Protein AF-A0A4P6JKM2-F1 (afdb_monomer_lite)

Radius of gyration: 26.52 Å; chains: 1; bounding box: 63×100×82 Å

InterPro domains:
  IPR006314 Dyp-type peroxidase [PS51404] (60-621)
  IPR006314 Dyp-type peroxidase [PTHR30521] (60-620)
  IPR011008 Dimeric alpha-beta barrel [SSF54909] (56-622)
  IPR049509 DyP dimeric alpha+beta barrel domain [PF21105] (60-216)

Structure (mmCIF, N/CA/C/O backbone):
data_AF-A0A4P6JKM2-F1
#
_entry.id   AF-A0A4P6JKM2-F1
#
loop_
_atom_site.group_PDB
_atom_site.id
_atom_site.type_symbol
_atom_site.label_atom_id
_atom_site.label_alt_id
_atom_site.label_comp_id
_atom_site.label_asym_id
_atom_site.label_entity_id
_atom_site.label_seq_id
_atom_site.pdbx_PDB_ins_code
_atom_site.Cartn_x
_atom_site.Cartn_y
_atom_site.Cartn_z
_atom_site.occupancy
_atom_site.B_iso_or_equiv
_atom_site.auth_seq_id
_atom_site.auth_comp_id
_atom_site.auth_asym_id
_atom_site.auth_atom_id
_atom_site.pdbx_PDB_model_num
ATOM 1 N N . MET A 1 1 ? -2.813 54.513 -3.433 1.00 31.25 1 MET A N 1
ATOM 2 C CA . MET A 1 1 ? -2.532 55.479 -4.518 1.00 31.25 1 MET A CA 1
ATOM 3 C C . MET A 1 1 ? -3.644 55.382 -5.550 1.00 31.25 1 MET A C 1
ATOM 5 O O . MET A 1 1 ? -4.218 54.315 -5.701 1.00 31.25 1 MET A O 1
ATOM 9 N N . VAL A 1 2 ? -4.002 56.518 -6.139 1.00 24.22 2 VAL A N 1
ATOM 10 C CA . VAL A 1 2 ? -5.242 56.797 -6.883 1.00 24.22 2 VAL A CA 1
ATOM 11 C C . VAL A 1 2 ? -5.055 56.551 -8.399 1.00 24.22 2 VAL A C 1
ATOM 13 O O . VAL A 1 2 ? -3.914 56.553 -8.850 1.00 24.22 2 VAL A O 1
ATOM 16 N N . TYR A 1 3 ? -6.176 56.474 -9.146 1.00 22.88 3 TYR A N 1
ATOM 17 C CA . TYR A 1 3 ? -6.353 56.678 -10.611 1.00 22.88 3 TYR A CA 1
ATOM 18 C C . TYR A 1 3 ? -5.997 55.466 -11.517 1.00 22.88 3 TYR A C 1
ATOM 20 O O . TYR A 1 3 ? -4.994 54.813 -11.293 1.00 22.88 3 TYR A O 1
ATOM 28 N N . THR A 1 4 ? -6.718 55.059 -12.580 1.00 25.94 4 THR A N 1
ATOM 29 C CA . THR A 1 4 ? -7.938 55.521 -13.286 1.00 25.94 4 THR A CA 1
ATOM 30 C C . THR A 1 4 ? -8.416 54.434 -14.262 1.00 25.94 4 THR A C 1
ATOM 32 O O . THR A 1 4 ? -7.609 53.627 -14.713 1.00 25.94 4 THR A O 1
ATOM 35 N N . GLY A 1 5 ? -9.689 54.465 -14.673 1.00 26.50 5 GLY A N 1
ATOM 36 C CA . GLY A 1 5 ? -10.207 53.644 -15.774 1.00 26.50 5 GLY A CA 1
ATOM 37 C C . GLY A 1 5 ? -9.875 54.156 -17.184 1.00 26.50 5 GLY A C 1
ATOM 38 O O . GLY A 1 5 ? -9.438 55.292 -17.349 1.00 26.50 5 GLY A O 1
ATOM 39 N N . LYS A 1 6 ? -10.153 53.309 -18.190 1.00 25.61 6 LYS A N 1
ATOM 40 C CA . LYS A 1 6 ? -10.553 53.660 -19.571 1.00 25.61 6 LYS A CA 1
ATOM 41 C C . LYS A 1 6 ? -10.981 52.398 -20.360 1.00 25.61 6 LYS A C 1
ATOM 43 O O . LYS A 1 6 ? -10.168 51.517 -20.606 1.00 25.61 6 LYS A O 1
ATOM 48 N N . LYS A 1 7 ? -12.257 52.337 -20.773 1.00 29.72 7 LYS A N 1
ATOM 49 C CA . LYS A 1 7 ? -12.718 51.763 -22.072 1.00 29.72 7 LYS A CA 1
ATOM 50 C C . LYS A 1 7 ? -12.332 52.765 -23.189 1.00 29.72 7 LYS A C 1
ATOM 52 O O . LYS A 1 7 ? -12.108 53.917 -22.799 1.00 29.72 7 LYS A O 1
ATOM 57 N N . PRO A 1 8 ? -12.291 52.463 -24.517 1.00 33.56 8 PRO A N 1
ATOM 58 C CA . PRO A 1 8 ? -13.249 51.664 -25.334 1.00 33.56 8 PRO A CA 1
ATOM 59 C C . PRO A 1 8 ? -12.539 50.964 -26.555 1.00 33.56 8 PRO A C 1
ATOM 61 O O . PRO A 1 8 ? -11.339 50.733 -26.424 1.00 33.56 8 PRO A O 1
ATOM 64 N N . PRO A 1 9 ? -13.131 50.674 -27.749 1.00 29.27 9 PRO A N 1
ATOM 65 C CA . PRO A 1 9 ? -14.534 50.565 -28.183 1.00 29.27 9 PRO A CA 1
ATOM 66 C C . PRO A 1 9 ? -14.907 49.225 -28.865 1.00 29.27 9 PRO A C 1
ATOM 68 O O . PRO A 1 9 ? -14.069 48.420 -29.259 1.00 29.27 9 PRO A O 1
ATOM 71 N N . SER A 1 10 ? -16.217 49.031 -29.028 1.00 28.53 10 SER A N 1
ATOM 72 C CA . SER A 1 10 ? -16.847 48.040 -29.901 1.00 28.53 10 SER A CA 1
ATOM 73 C C . SER A 1 10 ? -17.000 48.579 -31.325 1.00 28.53 10 SER A C 1
ATOM 75 O O . SER A 1 10 ? -17.549 49.668 -31.498 1.00 28.53 10 SER A O 1
ATOM 77 N N . THR A 1 11 ? -16.663 47.771 -32.325 1.00 28.00 11 THR A N 1
ATOM 78 C CA . THR A 1 11 ? -17.210 47.882 -33.684 1.00 28.00 11 THR A CA 1
ATOM 79 C C . THR A 1 11 ? -17.534 46.489 -34.201 1.00 28.00 11 THR A C 1
ATOM 81 O O . THR A 1 11 ? -16.667 45.628 -34.321 1.00 28.00 11 THR A O 1
ATOM 84 N N . THR A 1 12 ? -18.821 46.289 -34.444 1.00 27.83 12 THR A N 1
ATOM 85 C CA . THR A 1 12 ? -19.449 45.186 -35.164 1.00 27.83 12 THR A CA 1
ATOM 86 C C . THR A 1 12 ? -19.232 45.338 -36.667 1.00 27.83 12 THR A C 1
ATOM 88 O O . THR A 1 12 ? -19.660 46.345 -37.221 1.00 27.83 12 THR A O 1
ATOM 91 N N . GLU A 1 13 ? -18.703 44.310 -37.328 1.00 25.92 13 GLU A N 1
ATOM 92 C CA . GLU A 1 13 ? -19.029 44.007 -38.725 1.00 25.92 13 GLU A CA 1
ATOM 93 C C . GLU A 1 13 ? -19.282 42.503 -38.852 1.00 25.92 13 GLU A C 1
ATOM 95 O O . GLU A 1 13 ? -18.492 41.669 -38.409 1.00 25.92 13 GLU A O 1
ATOM 100 N N . ALA A 1 14 ? -20.452 42.173 -39.394 1.00 27.14 14 ALA A N 1
ATOM 101 C CA . ALA A 1 14 ? -20.894 40.819 -39.662 1.00 27.14 14 ALA A CA 1
ATOM 102 C C . ALA A 1 14 ? -20.327 40.353 -41.007 1.00 27.14 14 ALA A C 1
ATOM 104 O O . ALA A 1 14 ? -20.535 41.010 -42.026 1.00 27.14 14 ALA A O 1
ATOM 105 N N . VAL A 1 15 ? -19.673 39.190 -41.016 1.00 27.58 15 VAL A N 1
ATOM 106 C CA . VAL A 1 15 ? -19.337 38.446 -42.235 1.00 27.58 15 VAL A CA 1
ATOM 107 C C . VAL A 1 15 ? -19.861 37.020 -42.075 1.00 27.58 15 VAL A C 1
ATOM 109 O O . VAL A 1 15 ? -19.538 36.313 -41.124 1.00 27.58 15 VAL A O 1
ATOM 112 N N . THR A 1 16 ? -20.733 36.636 -43.001 1.00 30.28 16 THR A N 1
ATOM 113 C CA . THR A 1 16 ? -21.375 35.324 -43.162 1.00 30.28 16 THR A CA 1
ATOM 114 C C . THR A 1 16 ? -20.360 34.179 -43.298 1.00 30.28 16 THR A C 1
ATOM 116 O O . THR A 1 16 ? -19.434 34.317 -44.101 1.00 30.28 16 THR A O 1
ATOM 119 N N . PRO A 1 17 ? -20.532 33.020 -42.628 1.00 28.92 17 PRO A N 1
ATOM 120 C CA . PRO A 1 17 ? -19.651 31.878 -42.833 1.00 28.92 17 PRO A CA 1
ATOM 121 C C . PRO A 1 17 ? -20.101 31.039 -44.034 1.00 28.92 17 PRO A C 1
ATOM 123 O O . PRO A 1 17 ? -21.229 30.548 -44.085 1.00 28.92 17 PRO A O 1
ATOM 126 N N . SER A 1 18 ? -19.188 30.854 -44.990 1.00 25.58 18 SER A N 1
ATOM 127 C CA . SER A 1 18 ? -19.330 29.890 -46.078 1.00 25.58 18 SER A CA 1
ATOM 128 C C . SER A 1 18 ? -19.211 28.463 -45.548 1.00 25.58 18 SER A C 1
ATOM 130 O O . SER A 1 18 ? -18.277 28.137 -44.813 1.00 25.58 18 SER A O 1
ATOM 132 N N . THR A 1 19 ? -20.118 27.608 -45.994 1.00 30.77 19 THR A N 1
ATOM 133 C CA . THR A 1 19 ? -20.097 26.156 -45.845 1.00 30.77 19 THR A CA 1
ATOM 134 C C . THR A 1 19 ? -18.787 25.549 -46.355 1.00 30.77 19 THR A C 1
ATOM 136 O O . THR A 1 19 ? -18.461 25.646 -47.537 1.00 30.77 19 THR A O 1
ATOM 139 N N . ARG A 1 20 ? -18.053 24.871 -45.467 1.00 27.39 20 ARG A N 1
ATOM 140 C CA . ARG A 1 20 ? -17.071 23.848 -45.837 1.00 27.39 20 ARG A CA 1
ATOM 141 C C . ARG A 1 20 ? -17.432 22.549 -45.133 1.00 27.39 20 ARG A C 1
ATOM 143 O O . ARG A 1 20 ? -17.549 22.501 -43.912 1.00 27.39 20 ARG A O 1
ATOM 150 N N . GLU A 1 21 ? -17.662 21.545 -45.962 1.00 26.11 21 GLU A N 1
ATOM 151 C CA . GLU A 1 21 ? -18.051 20.184 -45.628 1.00 26.11 21 GLU A CA 1
ATOM 152 C C . GLU A 1 21 ? -16.984 19.496 -44.769 1.00 26.11 21 GLU A C 1
ATOM 154 O O . GLU A 1 21 ? -15.791 19.539 -45.074 1.00 26.11 21 GLU A O 1
ATOM 159 N N . VAL A 1 22 ? -17.433 18.839 -43.700 1.00 28.69 22 VAL A N 1
ATOM 160 C CA . VAL A 1 22 ? -16.643 17.875 -42.928 1.00 28.69 22 VAL A CA 1
ATOM 161 C C . VAL A 1 22 ? -17.082 16.479 -43.391 1.00 28.69 22 VAL A C 1
ATOM 163 O O . VAL A 1 22 ? -18.284 16.206 -43.351 1.00 28.69 22 VAL A O 1
ATOM 166 N N . PRO A 1 23 ? -16.175 15.592 -43.843 1.00 25.53 23 PRO A N 1
ATOM 167 C CA . PRO A 1 23 ? -16.562 14.272 -44.328 1.00 25.53 23 PRO A CA 1
ATOM 168 C C . PRO A 1 23 ? -17.101 13.394 -43.196 1.00 25.53 23 PRO A C 1
ATOM 170 O O . PRO A 1 23 ? -16.484 13.259 -42.139 1.00 25.53 23 PRO A O 1
ATOM 173 N N . SER A 1 24 ? -18.243 12.761 -43.454 1.00 24.56 24 SER A N 1
ATOM 174 C CA . SER A 1 24 ? -18.854 11.740 -42.610 1.00 24.56 24 SER A CA 1
ATOM 175 C C . SER A 1 24 ? -17.961 10.498 -42.516 1.00 24.56 24 SER A C 1
ATOM 177 O O . SER A 1 24 ? -17.731 9.822 -43.522 1.00 24.56 24 SER A O 1
ATOM 179 N N . LEU A 1 25 ? -17.515 10.148 -41.309 1.00 26.80 25 LEU A N 1
ATOM 180 C CA . LEU A 1 25 ? -17.016 8.804 -41.020 1.00 26.80 25 LEU A CA 1
ATOM 181 C C . LEU A 1 25 ? -18.217 7.859 -40.938 1.00 26.80 25 LEU A C 1
ATOM 183 O O . LEU A 1 25 ? -19.039 7.931 -40.025 1.00 26.80 25 LEU A O 1
ATOM 187 N N . GLY A 1 26 ? -18.335 7.042 -41.982 1.00 23.17 26 GLY A N 1
ATOM 188 C CA . GLY A 1 26 ? -19.401 6.082 -42.194 1.00 23.17 26 GLY A CA 1
ATOM 189 C C . GLY A 1 26 ? -19.472 5.010 -41.113 1.00 23.17 26 GLY A C 1
ATOM 190 O O . GLY A 1 26 ? -18.472 4.560 -40.555 1.00 23.17 26 GLY A O 1
ATOM 191 N N . ALA A 1 27 ? -20.710 4.605 -40.863 1.00 23.81 27 ALA A N 1
ATOM 192 C CA . ALA A 1 27 ? -21.095 3.488 -40.032 1.00 23.81 27 ALA A CA 1
ATOM 193 C C . ALA A 1 27 ? -20.400 2.185 -40.457 1.00 23.81 27 ALA A C 1
ATOM 195 O O . ALA A 1 27 ? -20.458 1.792 -41.620 1.00 23.81 27 ALA A O 1
ATOM 196 N N . TYR A 1 28 ? -19.859 1.461 -39.479 1.00 21.75 28 TYR A N 1
ATOM 197 C CA . TYR A 1 28 ? -19.800 0.004 -39.529 1.00 21.75 28 TYR A CA 1
ATOM 198 C C . TYR A 1 28 ? -20.732 -0.540 -38.452 1.00 21.75 28 TYR A C 1
ATOM 200 O O . TYR A 1 28 ? -20.387 -0.653 -37.279 1.00 21.75 28 TYR A O 1
ATOM 208 N N . SER A 1 29 ? -21.955 -0.851 -38.875 1.00 22.41 29 SER A N 1
ATOM 209 C CA . SER A 1 29 ? -22.865 -1.717 -38.140 1.00 22.41 29 SER A CA 1
ATOM 210 C C . SER A 1 29 ? -22.304 -3.142 -38.143 1.00 22.41 29 SER A C 1
ATOM 212 O O . SER A 1 29 ? -22.146 -3.737 -39.211 1.00 22.41 29 SER A O 1
ATOM 214 N N . ARG A 1 30 ? -22.066 -3.728 -36.968 1.00 24.06 30 ARG A N 1
ATOM 215 C CA . ARG A 1 30 ? -22.147 -5.184 -36.798 1.00 24.06 30 ARG A CA 1
ATOM 216 C C . ARG A 1 30 ? -23.342 -5.481 -35.906 1.00 24.06 30 ARG A C 1
ATOM 218 O O . ARG A 1 30 ? -23.509 -4.863 -34.859 1.00 24.06 30 ARG A O 1
ATOM 225 N N . GLY A 1 31 ? -24.216 -6.337 -36.427 1.00 21.30 31 GLY A N 1
ATOM 226 C CA . GLY A 1 31 ? -25.533 -6.628 -35.887 1.00 21.30 31 GLY A CA 1
ATOM 227 C C . GLY A 1 31 ? -25.467 -7.201 -34.480 1.00 21.30 31 GLY A C 1
ATOM 228 O O . GLY A 1 31 ? -24.749 -8.162 -34.220 1.00 21.30 31 GLY A O 1
ATOM 229 N N . TYR A 1 32 ? -26.258 -6.602 -33.598 1.00 21.62 32 TYR A N 1
ATOM 230 C CA . TYR A 1 32 ? -26.642 -7.191 -32.329 1.00 21.62 32 TYR A CA 1
ATOM 231 C C . TYR A 1 32 ? -27.695 -8.261 -32.607 1.00 21.62 32 TYR A C 1
ATOM 233 O O . TYR A 1 32 ? -28.798 -7.943 -33.054 1.00 21.62 32 TYR A O 1
ATOM 241 N N . VAL A 1 33 ? -27.361 -9.518 -32.330 1.00 22.27 33 VAL A N 1
ATOM 242 C CA . VAL A 1 33 ? -28.382 -10.521 -32.037 1.00 22.27 33 VAL A CA 1
ATOM 243 C C . VAL A 1 33 ? -28.726 -10.344 -30.566 1.00 22.27 33 VAL A C 1
ATOM 245 O O . VAL A 1 33 ? -27.868 -10.451 -29.693 1.00 22.27 33 VAL A O 1
ATOM 248 N N . SER A 1 34 ? -29.975 -9.970 -30.314 1.00 26.09 34 SER A N 1
ATOM 249 C CA . SER A 1 34 ? -30.562 -9.930 -28.985 1.00 26.09 34 SER A CA 1
ATOM 250 C C . SER A 1 34 ? -30.739 -11.358 -28.476 1.00 26.09 34 SER A C 1
ATOM 252 O O . SER A 1 34 ? -31.563 -12.091 -29.021 1.00 26.09 34 SER A O 1
ATOM 254 N N . GLU A 1 35 ? -30.040 -11.722 -27.408 1.00 26.25 35 GLU A N 1
ATOM 255 C CA . GLU A 1 35 ? -30.448 -12.832 -26.551 1.00 26.25 35 GLU A CA 1
ATOM 256 C C . GLU A 1 35 ? -30.744 -12.323 -25.143 1.00 26.25 35 GLU A C 1
ATOM 258 O O . GLU A 1 35 ? -30.243 -11.296 -24.684 1.00 26.25 35 GLU A O 1
ATOM 263 N N . GLN A 1 36 ? -31.730 -12.981 -24.556 1.00 23.98 36 GLN A N 1
ATOM 264 C CA . GLN A 1 36 ? -32.629 -12.477 -23.539 1.00 23.98 36 GLN A CA 1
ATOM 265 C C . GLN A 1 36 ? -31.928 -12.228 -22.200 1.00 23.98 36 GLN A C 1
ATOM 267 O O . GLN A 1 36 ? -30.978 -12.903 -21.819 1.00 23.98 36 GLN A O 1
ATOM 272 N N . ALA A 1 37 ? -32.445 -11.238 -21.473 1.00 29.53 37 ALA A N 1
ATOM 273 C CA . ALA A 1 37 ? -32.064 -10.934 -20.106 1.00 29.53 37 ALA A CA 1
ATOM 274 C C . ALA A 1 37 ? -32.480 -12.080 -19.168 1.00 29.53 37 ALA A C 1
ATOM 276 O O . ALA A 1 37 ? -33.560 -12.047 -18.581 1.00 29.53 37 ALA A O 1
ATOM 277 N N . GLU A 1 38 ? -31.620 -13.082 -19.014 1.00 29.05 38 GLU A N 1
ATOM 278 C CA . GLU A 1 38 ? -31.675 -13.996 -17.879 1.00 29.05 38 GLU A CA 1
ATOM 279 C C . GLU A 1 38 ? -30.937 -13.381 -16.688 1.00 29.05 38 GLU A C 1
ATOM 281 O O . GLU A 1 38 ? -29.870 -12.776 -16.811 1.00 29.05 38 GLU A O 1
ATOM 286 N N . SER A 1 39 ? -31.543 -13.502 -15.508 1.00 30.23 39 SER A N 1
ATOM 287 C CA . SER A 1 39 ? -30.957 -13.099 -14.235 1.00 30.23 39 SER A CA 1
ATOM 288 C C . SER A 1 39 ? -29.583 -13.753 -14.067 1.00 30.23 39 SER A C 1
ATOM 290 O O . SER A 1 39 ? -29.498 -14.954 -13.808 1.00 30.23 39 SER A O 1
ATOM 292 N N . GLN A 1 40 ? -28.513 -12.970 -14.217 1.00 33.16 40 GLN A N 1
ATOM 293 C CA . GLN A 1 40 ? -27.138 -13.435 -14.065 1.00 33.16 40 GLN A CA 1
ATOM 294 C C . GLN A 1 40 ? -26.890 -13.866 -12.613 1.00 33.16 40 GLN A C 1
ATOM 296 O O . GLN A 1 40 ? -26.494 -13.068 -11.763 1.00 33.16 40 GLN A O 1
ATOM 301 N N . ARG A 1 41 ? -27.113 -15.153 -12.327 1.00 33.78 41 ARG A N 1
ATOM 302 C CA . ARG A 1 41 ? -26.355 -15.848 -11.287 1.00 33.78 41 ARG A CA 1
ATOM 303 C C . ARG A 1 41 ? -24.892 -15.783 -11.717 1.00 33.78 41 ARG A C 1
ATOM 305 O O . ARG A 1 41 ? -24.585 -16.071 -12.872 1.00 33.78 41 ARG A O 1
ATOM 312 N N . VAL A 1 42 ? -24.006 -15.370 -10.816 1.00 38.09 42 VAL A N 1
ATOM 313 C CA . VAL A 1 42 ? -22.560 -15.497 -11.022 1.00 38.09 42 VAL A CA 1
ATOM 314 C C . VAL A 1 42 ? -22.283 -16.995 -11.102 1.00 38.09 42 VAL A C 1
ATOM 316 O O . VAL A 1 42 ? -22.253 -17.678 -10.087 1.00 38.09 42 VAL A O 1
ATOM 319 N N . PHE A 1 43 ? -22.214 -17.532 -12.316 1.00 37.12 43 PHE A N 1
ATOM 320 C CA . PHE A 1 43 ? -21.928 -18.941 -12.532 1.00 37.12 43 PHE A CA 1
ATOM 321 C C . PHE A 1 43 ? -20.457 -19.156 -12.167 1.00 37.12 43 PHE A C 1
ATOM 323 O O . PHE A 1 43 ? -19.581 -18.623 -12.849 1.00 37.12 43 PHE A O 1
ATOM 330 N N . ASN A 1 44 ? -20.198 -19.862 -11.064 1.00 43.97 44 ASN A N 1
ATOM 331 C CA . ASN A 1 44 ? -18.871 -20.349 -10.702 1.00 43.97 44 ASN A CA 1
ATOM 332 C C . ASN A 1 44 ? -18.600 -21.593 -11.569 1.00 43.97 44 ASN A C 1
ATOM 334 O O . ASN A 1 44 ? -19.291 -22.594 -11.387 1.00 43.97 44 ASN A O 1
ATOM 338 N N . PRO A 1 45 ? -17.680 -21.553 -12.551 1.00 41.84 45 PRO A N 1
ATOM 339 C CA . PRO A 1 45 ? -17.388 -22.722 -13.380 1.00 41.84 45 PRO A CA 1
ATOM 340 C C . PRO A 1 45 ? -16.580 -23.792 -12.624 1.00 41.84 45 PRO A C 1
ATOM 342 O O . PRO A 1 45 ? -16.368 -24.882 -13.151 1.00 41.84 45 PRO A O 1
ATOM 345 N N . PHE A 1 46 ? -16.140 -23.499 -11.396 1.00 44.88 46 PHE A N 1
ATOM 346 C CA . PHE A 1 46 ? -15.379 -24.402 -10.539 1.00 44.88 46 PHE A CA 1
ATOM 347 C C . PHE A 1 46 ? -16.289 -25.112 -9.522 1.00 44.88 46 PHE A C 1
ATOM 349 O O . PHE A 1 46 ? -17.314 -24.547 -9.135 1.00 44.88 46 PHE A O 1
ATOM 356 N N . PRO A 1 47 ? -15.946 -26.349 -9.100 1.00 46.66 47 PRO A N 1
ATOM 357 C CA . PRO A 1 47 ? -16.761 -27.130 -8.169 1.00 46.66 47 PRO A CA 1
ATOM 358 C C . PRO A 1 47 ? -17.006 -26.394 -6.852 1.00 46.66 47 PRO A C 1
ATOM 360 O O . PRO A 1 47 ? -16.264 -25.479 -6.498 1.00 46.66 47 PRO A O 1
ATOM 363 N N . ASP A 1 48 ? -18.035 -26.830 -6.121 1.00 51.41 48 ASP A N 1
ATOM 364 C CA . ASP A 1 48 ? -18.288 -26.375 -4.757 1.00 51.41 48 ASP A CA 1
ATOM 365 C C . ASP A 1 48 ? -17.023 -26.558 -3.909 1.00 51.41 48 ASP A C 1
ATOM 367 O O . ASP A 1 48 ? -16.506 -27.663 -3.722 1.00 51.41 48 ASP A O 1
ATOM 371 N N . VAL A 1 49 ? -16.474 -25.434 -3.474 1.00 50.69 49 VAL A N 1
ATOM 372 C CA . VAL A 1 49 ? -15.236 -25.346 -2.708 1.00 50.69 49 VAL A CA 1
ATOM 373 C C . VAL A 1 49 ? -15.540 -25.001 -1.235 1.00 50.69 49 VAL A C 1
ATOM 375 O O . VAL A 1 49 ? -14.597 -24.794 -0.457 1.00 50.69 49 VAL A O 1
ATOM 378 N N . SER A 1 50 ? -16.830 -24.980 -0.832 1.00 50.47 50 SER A N 1
ATOM 379 C CA . SER A 1 50 ? -17.322 -24.667 0.526 1.00 50.47 50 SER A CA 1
ATOM 380 C C . SER A 1 50 ? -16.659 -25.493 1.617 1.00 50.47 50 SER A C 1
ATOM 382 O O . SER A 1 50 ? -16.408 -24.992 2.709 1.00 50.47 50 SER A O 1
ATOM 384 N N . ASP A 1 51 ? -16.320 -26.742 1.305 1.00 58.34 51 ASP A N 1
ATOM 385 C CA . ASP A 1 51 ? -15.736 -27.679 2.263 1.00 58.34 51 ASP A CA 1
ATOM 386 C C . ASP A 1 51 ? -14.228 -27.448 2.489 1.00 58.34 51 ASP A C 1
ATOM 388 O O . ASP A 1 51 ? -13.622 -28.119 3.326 1.00 58.34 51 ASP A O 1
ATOM 392 N N . LYS A 1 52 ? -13.593 -26.520 1.751 1.00 72.56 52 LYS A N 1
ATOM 393 C CA . LYS A 1 52 ? -12.122 -26.363 1.719 1.00 72.56 52 LYS A CA 1
ATOM 394 C C . LYS A 1 52 ? -11.604 -24.979 2.085 1.00 72.56 52 LYS A C 1
ATOM 396 O O . LYS A 1 52 ? -10.534 -24.887 2.699 1.00 72.56 52 LYS A O 1
ATOM 401 N N . GLU A 1 53 ? -12.340 -23.921 1.746 1.00 85.00 53 GLU A N 1
ATOM 402 C CA . GLU A 1 53 ? -11.999 -22.543 2.127 1.00 85.00 53 GLU A CA 1
ATOM 403 C C . GLU A 1 53 ? -12.888 -22.045 3.281 1.00 85.00 53 GLU A C 1
ATOM 405 O O . GLU A 1 53 ? -14.042 -22.456 3.386 1.00 85.00 53 GLU A O 1
ATOM 410 N N . PRO A 1 54 ? -12.384 -21.171 4.171 1.00 86.88 54 PRO A N 1
ATOM 411 C CA . PRO A 1 54 ? -13.152 -20.734 5.333 1.00 86.88 54 PRO A CA 1
ATOM 412 C C . PRO A 1 54 ? -14.314 -19.806 4.951 1.00 86.88 54 PRO A C 1
ATOM 414 O O . PRO A 1 54 ? -14.231 -19.035 3.993 1.00 86.88 54 PRO A O 1
ATOM 417 N N . LEU A 1 55 ? -15.371 -19.820 5.766 1.00 89.81 55 LEU A N 1
ATOM 418 C CA . LEU A 1 55 ? -16.353 -18.737 5.795 1.00 89.81 55 LEU A CA 1
ATOM 419 C C . LEU A 1 55 ? -15.690 -17.476 6.366 1.00 89.81 55 LEU A C 1
ATOM 421 O O . LEU A 1 55 ? -15.091 -17.523 7.439 1.00 89.81 55 LEU A O 1
ATOM 425 N N . ILE A 1 56 ? -15.817 -16.361 5.657 1.00 93.12 56 ILE A N 1
ATOM 426 C CA . ILE A 1 56 ? -15.304 -15.051 6.049 1.00 93.12 56 ILE A CA 1
ATOM 427 C C . ILE A 1 56 ? -16.433 -14.253 6.699 1.00 93.12 56 ILE A C 1
ATOM 429 O O . ILE A 1 56 ? -17.462 -13.986 6.078 1.00 93.12 56 ILE A O 1
ATOM 433 N N . GLU A 1 57 ? -16.224 -13.834 7.944 1.00 94.25 57 GLU A N 1
ATOM 434 C CA . GLU A 1 57 ? -17.188 -13.067 8.743 1.00 94.25 57 GLU A CA 1
ATOM 435 C C . GLU A 1 57 ? -17.198 -11.587 8.313 1.00 94.25 57 GLU A C 1
ATOM 437 O O . GLU A 1 57 ? -16.773 -10.689 9.036 1.00 94.25 57 GLU A O 1
ATOM 442 N N . VAL A 1 58 ? -17.659 -11.317 7.090 1.00 95.69 58 VAL A N 1
ATOM 443 C CA . VAL A 1 58 ? -17.588 -9.989 6.450 1.00 95.69 58 VAL A CA 1
ATOM 444 C C . VAL A 1 58 ? -18.345 -8.878 7.191 1.00 95.69 58 VAL A C 1
ATOM 446 O O . VAL A 1 58 ? -18.041 -7.703 6.993 1.00 95.69 58 VAL A O 1
ATOM 449 N N . SER A 1 59 ? -19.301 -9.220 8.055 1.00 96.38 59 SER A N 1
ATOM 450 C CA . SER A 1 59 ? -19.995 -8.258 8.921 1.00 96.38 59 SER A CA 1
ATOM 451 C C . SER A 1 59 ? -19.119 -7.765 10.079 1.00 96.38 59 SER A C 1
ATOM 453 O O . SER A 1 59 ? -19.385 -6.710 10.644 1.00 96.38 59 SER A O 1
ATOM 455 N N . GLU A 1 60 ? -18.063 -8.507 10.424 1.00 96.94 60 GLU A N 1
ATOM 456 C CA . GLU A 1 60 ? -17.162 -8.207 11.542 1.00 96.94 60 GLU A CA 1
ATOM 457 C C . GLU A 1 60 ? -15.837 -7.577 11.105 1.00 96.94 60 GLU A C 1
ATOM 459 O O . GLU A 1 60 ? -15.099 -7.041 11.933 1.00 96.94 60 GLU A O 1
ATOM 464 N N . ILE A 1 61 ? -15.530 -7.609 9.811 1.00 98.25 61 ILE A N 1
ATOM 465 C CA . ILE A 1 61 ? -14.294 -7.068 9.246 1.00 98.25 61 ILE A CA 1
ATOM 466 C C . ILE A 1 61 ? -14.549 -5.640 8.766 1.00 98.25 61 ILE A C 1
ATOM 468 O O . ILE A 1 61 ? -15.522 -5.384 8.060 1.00 98.25 61 ILE A O 1
ATOM 472 N N . GLN A 1 62 ? -13.665 -4.697 9.095 1.00 98.69 62 GLN A N 1
ATOM 473 C CA . GLN A 1 62 ? -13.762 -3.343 8.545 1.00 98.69 62 GLN A CA 1
ATOM 474 C C . GLN A 1 62 ? -13.428 -3.336 7.043 1.00 98.69 62 GLN A C 1
ATOM 476 O O . GLN A 1 62 ? -12.394 -3.853 6.617 1.00 98.69 62 GLN A O 1
ATOM 481 N N . GLY A 1 63 ? -14.271 -2.698 6.229 1.00 97.81 63 GLY A N 1
ATOM 482 C CA . GLY A 1 63 ? -14.272 -2.884 4.775 1.00 97.81 63 GLY A CA 1
ATOM 483 C C . GLY A 1 63 ? -13.066 -2.319 4.017 1.00 97.81 63 GLY A C 1
ATOM 484 O O . GLY A 1 63 ? -12.876 -2.651 2.845 1.00 97.81 63 GLY A O 1
ATOM 485 N N . ASN A 1 64 ? -12.221 -1.498 4.656 1.00 98.12 64 ASN A N 1
ATOM 486 C CA . ASN A 1 64 ? -10.988 -1.022 4.025 1.00 98.12 64 ASN A CA 1
ATOM 487 C C . ASN A 1 64 ? -9.878 -2.091 4.010 1.00 98.12 64 ASN A C 1
ATOM 489 O O . ASN A 1 64 ? -9.033 -2.069 3.112 1.00 98.12 64 ASN A O 1
ATOM 493 N N . ILE A 1 65 ? -9.921 -3.054 4.946 1.00 97.44 65 ILE A N 1
ATOM 494 C CA . ILE A 1 65 ? -9.031 -4.227 4.961 1.00 97.44 65 ILE A CA 1
ATOM 495 C C . ILE A 1 65 ? -9.305 -5.041 3.692 1.00 97.44 65 ILE A C 1
ATOM 497 O O . ILE A 1 65 ? -8.467 -5.150 2.791 1.00 97.44 65 ILE A O 1
ATOM 501 N N . VAL A 1 66 ? -10.538 -5.528 3.567 1.00 94.00 66 VAL A N 1
ATOM 502 C CA . VAL A 1 66 ? -11.037 -6.247 2.398 1.00 94.00 66 VAL A CA 1
ATOM 503 C C . VAL A 1 66 ? -12.522 -5.923 2.207 1.00 94.00 66 VAL A C 1
ATOM 505 O O . VAL A 1 66 ? -13.249 -5.860 3.194 1.00 94.00 66 VAL A O 1
ATOM 508 N N . PRO A 1 67 ? -12.996 -5.674 0.973 1.00 92.88 67 PRO A N 1
ATOM 509 C CA . PRO A 1 67 ? -12.261 -5.658 -0.295 1.00 92.88 67 PRO A CA 1
ATOM 510 C C . PRO A 1 67 ? -11.452 -4.369 -0.526 1.00 92.88 67 PRO A C 1
ATOM 512 O O . PRO A 1 67 ? -10.723 -4.289 -1.512 1.00 92.88 67 PRO A O 1
ATOM 515 N N . GLY A 1 68 ? -11.544 -3.384 0.372 1.00 95.56 68 GLY A N 1
ATOM 516 C CA . GLY A 1 68 ? -11.003 -2.041 0.183 1.00 95.56 68 GLY A CA 1
ATOM 517 C C . GLY A 1 68 ? -12.079 -1.053 -0.256 1.00 95.56 68 GLY A C 1
ATOM 518 O O . GLY A 1 68 ? -12.956 -1.391 -1.053 1.00 95.56 68 GLY A O 1
ATOM 519 N N . PHE A 1 69 ? -12.002 0.180 0.250 1.00 96.06 69 PHE A N 1
ATOM 520 C CA . PHE A 1 69 ? -12.967 1.232 -0.083 1.00 96.06 69 PHE A CA 1
ATOM 521 C C . PHE A 1 69 ? -12.815 1.746 -1.523 1.00 96.06 69 PHE A C 1
ATOM 523 O O . PHE A 1 69 ? -13.832 1.957 -2.179 1.00 96.06 69 PHE A O 1
ATOM 530 N N . LEU A 1 70 ? -11.571 1.890 -2.007 1.00 90.06 70 LEU A N 1
ATOM 531 C CA . LEU A 1 70 ? -11.215 2.257 -3.390 1.00 90.06 70 LEU A CA 1
ATOM 532 C C . LEU A 1 70 ? -11.967 3.500 -3.897 1.00 90.06 70 LEU A C 1
ATOM 534 O O . LEU A 1 70 ? -12.682 3.438 -4.895 1.00 90.06 70 LEU A O 1
ATOM 538 N N . LYS A 1 71 ? -11.838 4.608 -3.161 1.00 95.06 71 LYS A N 1
ATOM 539 C CA . LYS A 1 71 ? -12.537 5.870 -3.427 1.00 95.06 71 LYS A CA 1
ATOM 540 C C . LYS A 1 71 ? -11.596 6.977 -3.884 1.00 95.06 71 LYS A C 1
ATOM 542 O O . LYS A 1 71 ? -10.409 6.959 -3.565 1.00 95.06 71 LYS A O 1
ATOM 547 N N . ASP A 1 72 ? -12.169 7.974 -4.549 1.00 95.19 72 ASP A N 1
ATOM 548 C CA . ASP A 1 72 ? -11.433 9.084 -5.163 1.00 95.19 72 ASP A CA 1
ATOM 549 C C . ASP A 1 72 ? -10.944 10.124 -4.150 1.00 95.19 72 ASP A C 1
ATOM 551 O O . ASP A 1 72 ? -10.002 10.872 -4.421 1.00 95.19 72 ASP A O 1
ATOM 555 N N . HIS A 1 73 ? -11.572 10.201 -2.975 1.00 98.06 73 HIS A N 1
ATOM 556 C CA . HIS A 1 73 ? -11.251 11.193 -1.957 1.00 98.06 73 HIS A CA 1
ATOM 557 C C . HIS A 1 73 ? -11.106 10.558 -0.582 1.00 98.06 73 HIS A C 1
ATOM 559 O O . HIS A 1 73 ? -11.940 9.758 -0.166 1.00 98.06 73 HIS A O 1
ATOM 565 N N . VAL A 1 74 ? -10.062 10.956 0.147 1.00 98.44 74 VAL A N 1
ATOM 566 C CA . VAL A 1 74 ? -9.740 10.428 1.476 1.00 98.44 74 VAL A CA 1
ATOM 567 C C . VAL A 1 74 ? -9.398 11.563 2.436 1.00 98.44 74 VAL A C 1
ATOM 569 O O . VAL A 1 74 ? -8.663 12.489 2.089 1.00 98.44 74 VAL A O 1
ATOM 572 N N . MET A 1 75 ? -9.879 11.458 3.672 1.00 98.81 75 MET A N 1
ATOM 573 C CA . MET A 1 75 ? -9.399 12.228 4.814 1.00 98.81 75 MET A CA 1
ATOM 574 C C . MET A 1 75 ? -8.928 11.270 5.907 1.00 98.81 75 MET A C 1
ATOM 576 O O . MET A 1 75 ? -9.706 10.451 6.397 1.00 98.81 75 MET A O 1
ATOM 580 N N . LEU A 1 76 ? -7.662 11.393 6.303 1.00 98.75 76 LEU A N 1
ATOM 581 C CA . LEU A 1 76 ? -7.104 10.724 7.474 1.00 98.75 76 LEU A CA 1
ATOM 582 C C . LEU A 1 76 ? -7.115 11.712 8.644 1.00 98.75 76 LEU A C 1
ATOM 584 O O . LEU A 1 76 ? -6.466 12.756 8.566 1.00 98.75 76 LEU A O 1
ATOM 588 N N . LEU A 1 77 ? -7.837 11.389 9.715 1.00 98.81 77 LEU A N 1
ATOM 589 C CA . LEU A 1 77 ? -7.849 12.144 10.964 1.00 98.81 77 LEU A CA 1
ATOM 590 C C . LEU A 1 77 ? -6.990 11.401 11.986 1.00 98.81 77 LEU A C 1
ATOM 592 O O . LEU A 1 77 ? -7.351 10.313 12.434 1.00 98.81 77 LEU A O 1
ATOM 596 N N . PHE A 1 78 ? -5.864 11.998 12.356 1.00 98.81 78 PHE A N 1
ATOM 597 C CA . PHE A 1 78 ? -4.954 11.471 13.365 1.00 98.81 78 PHE A CA 1
ATOM 598 C C . PHE A 1 78 ? -5.318 12.066 14.719 1.00 98.81 78 PHE A C 1
ATOM 600 O O . PHE A 1 78 ? -5.350 13.290 14.871 1.00 98.81 78 PHE A O 1
ATOM 607 N N . LEU A 1 79 ? -5.607 11.208 15.695 1.00 98.75 79 LEU A N 1
ATOM 608 C CA . LEU A 1 79 ? -6.143 11.600 16.993 1.00 98.75 79 LEU A CA 1
ATOM 609 C C . LEU A 1 79 ? -5.215 11.173 18.133 1.00 98.75 79 LEU A C 1
ATOM 611 O O . LEU A 1 79 ? -4.640 10.085 18.100 1.00 98.75 79 LEU A O 1
ATOM 615 N N . LYS A 1 80 ? -5.132 12.003 19.173 1.00 98.50 80 LYS A N 1
ATOM 616 C CA . LYS A 1 80 ? -4.522 11.666 20.467 1.00 98.50 80 LYS A CA 1
ATOM 617 C C . LYS A 1 80 ? -5.618 11.434 21.504 1.00 98.50 80 LYS A C 1
ATOM 619 O O . LYS A 1 80 ? -6.612 12.164 21.507 1.00 98.50 80 LYS A O 1
ATOM 624 N N . ILE A 1 81 ? -5.431 10.444 22.373 1.00 98.06 81 ILE A N 1
ATOM 625 C CA . ILE A 1 81 ? -6.301 10.202 23.527 1.00 98.06 81 ILE A CA 1
ATOM 626 C C . ILE A 1 81 ? -5.878 11.144 24.660 1.00 98.06 81 ILE A C 1
ATOM 628 O O . ILE A 1 81 ? -4.742 11.095 25.126 1.00 98.06 81 ILE A O 1
ATOM 632 N N . ASP A 1 82 ? -6.806 11.987 25.114 1.00 95.94 82 ASP A N 1
ATOM 633 C CA . ASP A 1 82 ? -6.610 12.889 26.256 1.00 95.94 82 ASP A CA 1
ATOM 634 C C . ASP A 1 82 ? -7.315 12.366 27.526 1.00 95.94 82 ASP A C 1
ATOM 636 O O . ASP A 1 82 ? -6.839 12.587 28.638 1.00 95.94 82 ASP A O 1
ATOM 640 N N . ASP A 1 83 ? -8.449 11.668 27.377 1.00 95.44 83 ASP A N 1
ATOM 641 C CA . ASP A 1 83 ? -9.190 11.033 28.475 1.00 95.44 83 ASP A CA 1
ATOM 642 C C . ASP A 1 83 ? -9.757 9.681 28.025 1.00 95.44 83 ASP A C 1
ATOM 644 O O . ASP A 1 83 ? -10.645 9.610 27.175 1.00 95.44 83 ASP A O 1
ATOM 648 N N . VAL A 1 84 ? -9.258 8.596 28.625 1.00 95.31 84 VAL A N 1
ATOM 649 C CA . VAL A 1 84 ? -9.602 7.215 28.248 1.00 95.31 84 VAL A CA 1
ATOM 650 C C . VAL A 1 84 ? -11.102 6.947 28.360 1.00 95.31 84 VAL A C 1
ATOM 652 O O . VAL A 1 84 ? -11.694 6.356 27.460 1.00 95.31 84 VAL A O 1
ATOM 655 N N . ARG A 1 85 ? -11.751 7.376 29.448 1.00 93.62 85 ARG A N 1
ATOM 656 C CA . ARG A 1 85 ? -13.162 7.051 29.693 1.00 93.62 85 ARG A CA 1
ATOM 657 C C . ARG A 1 85 ? -14.069 7.735 28.676 1.00 93.62 85 ARG A C 1
ATOM 659 O O . ARG A 1 85 ? -14.978 7.104 28.139 1.00 93.62 85 ARG A O 1
ATOM 666 N N . ASN A 1 86 ? -13.833 9.014 28.417 1.00 93.81 86 ASN A N 1
ATOM 667 C CA . ASN A 1 86 ? -14.580 9.771 27.427 1.00 93.81 86 ASN A CA 1
ATOM 668 C C . ASN A 1 86 ? -14.268 9.280 26.011 1.00 93.81 86 ASN A C 1
ATOM 670 O O . ASN A 1 86 ? -15.209 9.119 25.240 1.00 93.81 86 ASN A O 1
ATOM 674 N N . CYS A 1 87 ? -13.012 8.921 25.714 1.00 96.12 87 CYS A N 1
ATOM 675 C CA . CYS A 1 87 ? -12.626 8.312 24.440 1.00 96.12 87 CYS A CA 1
ATOM 676 C C . CYS A 1 87 ? -13.420 7.029 24.176 1.00 96.12 87 CYS A C 1
ATOM 678 O O . CYS A 1 87 ? -13.985 6.873 23.098 1.00 96.12 87 CYS A O 1
ATOM 680 N N . LYS A 1 88 ? -13.537 6.133 25.166 1.00 96.00 88 LYS A N 1
ATOM 681 C CA . LYS A 1 88 ? -14.355 4.915 25.039 1.00 96.00 88 LYS A CA 1
ATOM 682 C C . LYS A 1 88 ? -15.833 5.222 24.768 1.00 96.00 88 LYS A C 1
ATOM 684 O O . LYS A 1 88 ? -16.447 4.566 23.931 1.00 96.00 88 LYS A O 1
ATOM 689 N N . ASN A 1 89 ? -16.401 6.226 25.442 1.00 94.31 89 ASN A N 1
ATOM 690 C CA . ASN A 1 89 ? -17.786 6.655 25.209 1.00 94.31 89 ASN A CA 1
ATOM 691 C C . ASN A 1 89 ? -17.979 7.246 23.804 1.00 94.31 89 ASN A C 1
ATOM 693 O O . ASN A 1 89 ? -18.969 6.950 23.138 1.00 94.31 89 ASN A O 1
ATOM 697 N N . TRP A 1 90 ? -17.045 8.085 23.352 1.00 95.31 90 TRP A N 1
ATOM 698 C CA . TRP A 1 90 ? -17.066 8.663 22.011 1.00 95.31 90 TRP A CA 1
ATOM 699 C C . TRP A 1 90 ? -16.937 7.573 20.946 1.00 95.31 90 TRP A C 1
ATOM 701 O O . TRP A 1 90 ? -17.750 7.516 20.023 1.00 95.31 90 TRP A O 1
ATOM 711 N N . LEU A 1 91 ? -15.988 6.651 21.128 1.00 96.56 91 LEU A N 1
ATOM 712 C CA . LEU A 1 91 ? -15.771 5.534 20.220 1.00 96.56 91 LEU A CA 1
ATOM 713 C C . LEU A 1 91 ? -17.034 4.677 20.094 1.00 96.56 91 LEU A C 1
ATOM 715 O O . LEU A 1 91 ? -17.412 4.347 18.976 1.00 96.56 91 LEU A O 1
ATOM 719 N N . LYS A 1 92 ? -17.757 4.416 21.194 1.00 96.06 92 LYS A N 1
ATOM 720 C CA . LYS A 1 92 ? -19.056 3.714 21.172 1.00 96.06 92 LYS A CA 1
ATOM 721 C C . LYS A 1 92 ? -20.084 4.381 20.262 1.00 96.06 92 LYS A C 1
ATOM 723 O O . LYS A 1 92 ? -20.836 3.688 19.585 1.00 96.06 92 LYS A O 1
ATOM 728 N N . GLY A 1 93 ? -20.112 5.713 20.244 1.00 95.06 93 GLY A N 1
ATOM 729 C CA . GLY A 1 93 ? -20.965 6.487 19.342 1.00 95.06 93 GLY A CA 1
ATOM 730 C C . GLY A 1 93 ? -20.522 6.419 17.879 1.00 95.06 93 GLY A C 1
ATOM 731 O O . GLY A 1 93 ? -21.364 6.527 16.992 1.00 95.06 93 GLY A O 1
ATOM 732 N N . LEU A 1 94 ? -19.228 6.209 17.623 1.00 96.75 94 LEU A N 1
ATOM 733 C CA . LEU A 1 94 ? -18.665 6.077 16.279 1.00 96.75 94 LEU A CA 1
ATOM 734 C C . LEU A 1 94 ? -18.844 4.667 15.689 1.00 96.75 94 LEU A C 1
ATOM 736 O O . LEU A 1 94 ? -19.049 4.559 14.483 1.00 96.75 94 LEU A O 1
ATOM 740 N N . VAL A 1 95 ? -18.802 3.603 16.509 1.00 97.94 95 VAL A N 1
ATOM 741 C CA . VAL A 1 95 ? -18.850 2.193 16.048 1.00 97.94 95 VAL A CA 1
ATOM 742 C C . VAL A 1 95 ? -19.958 1.912 15.020 1.00 97.94 95 VAL A C 1
ATOM 744 O O . VAL A 1 95 ? -19.642 1.288 14.010 1.00 97.94 95 VAL A O 1
ATOM 747 N N . PRO A 1 96 ? -21.218 2.373 15.186 1.00 97.38 96 PRO A N 1
ATOM 748 C CA . PRO A 1 96 ? -22.287 2.099 14.219 1.00 97.38 96 PRO A CA 1
ATOM 749 C C . PRO A 1 96 ? -22.062 2.676 12.815 1.00 97.38 96 PRO A C 1
ATOM 751 O O . PRO A 1 96 ? -22.793 2.321 11.898 1.00 97.38 96 PRO A O 1
ATOM 754 N N . PHE A 1 97 ? -21.100 3.587 12.650 1.00 97.75 97 PHE A N 1
ATOM 755 C CA . PHE A 1 97 ? -20.773 4.224 11.373 1.00 97.75 97 PHE A CA 1
ATOM 756 C C . PHE A 1 97 ? -19.506 3.650 10.725 1.00 97.75 97 PHE A C 1
ATOM 758 O O . PHE A 1 97 ? -19.154 4.058 9.617 1.00 97.75 97 PHE A O 1
ATOM 765 N N . ILE A 1 98 ? -18.806 2.732 11.400 1.00 98.56 98 ILE A N 1
ATOM 766 C CA . ILE A 1 98 ? -17.650 2.038 10.833 1.00 98.56 98 ILE A CA 1
ATOM 767 C C . ILE A 1 98 ? -18.140 1.048 9.779 1.00 98.56 98 ILE A C 1
ATOM 769 O O . ILE A 1 98 ? -18.959 0.179 10.064 1.00 98.56 98 ILE A O 1
ATOM 773 N N . SER A 1 99 ? -17.628 1.188 8.560 1.00 98.56 99 SER A N 1
ATOM 774 C CA . SER A 1 99 ? -18.096 0.433 7.401 1.00 98.56 99 SER A CA 1
ATOM 775 C C . SER A 1 99 ? -17.513 -0.974 7.383 1.00 98.56 99 SER A C 1
ATOM 777 O O . SER A 1 99 ? -16.299 -1.169 7.515 1.00 98.56 99 SER A O 1
ATOM 779 N N . THR A 1 100 ? -18.379 -1.955 7.178 1.00 98.50 100 THR A N 1
ATOM 780 C CA . THR A 1 100 ? -18.052 -3.385 7.175 1.00 98.50 100 THR A CA 1
ATOM 781 C C . THR A 1 100 ? -17.636 -3.876 5.788 1.00 98.50 100 THR A C 1
ATOM 783 O O . THR A 1 100 ? -17.941 -3.258 4.764 1.00 98.50 100 THR A O 1
ATOM 786 N N . ALA A 1 101 ? -16.943 -5.011 5.722 1.00 97.81 101 ALA A N 1
ATOM 787 C CA . ALA A 1 101 ? -16.621 -5.670 4.462 1.00 97.81 101 ALA A CA 1
ATOM 788 C C . ALA A 1 101 ? -17.892 -6.104 3.718 1.00 97.81 101 ALA A C 1
ATOM 790 O O . ALA A 1 101 ? -17.918 -6.047 2.490 1.00 97.81 101 ALA A O 1
ATOM 791 N N . GLU A 1 102 ? -18.958 -6.474 4.435 1.00 96.06 102 GLU A N 1
ATOM 792 C CA . GLU A 1 102 ? -20.250 -6.841 3.847 1.00 96.06 102 GLU A CA 1
ATOM 793 C C . GLU A 1 102 ? -20.853 -5.694 3.019 1.00 96.06 102 GLU A C 1
ATOM 795 O O . GLU A 1 102 ? -21.192 -5.882 1.846 1.00 96.06 102 GLU A O 1
ATOM 800 N N . GLU A 1 103 ? -20.926 -4.491 3.596 1.00 96.44 103 GLU A N 1
ATOM 801 C CA . GLU A 1 103 ? -21.470 -3.299 2.931 1.00 96.44 103 GLU A CA 1
ATOM 802 C C . GLU A 1 103 ? -20.651 -2.923 1.694 1.00 96.44 103 GLU A C 1
ATOM 804 O O . GLU A 1 103 ? -21.198 -2.664 0.615 1.00 96.44 103 GLU A O 1
ATOM 809 N N . VAL A 1 104 ? -19.324 -2.946 1.828 1.00 96.69 104 VAL A N 1
ATOM 810 C CA . VAL A 1 104 ? -18.410 -2.578 0.743 1.00 96.69 104 VAL A CA 1
ATOM 811 C C . VAL A 1 104 ? -18.441 -3.619 -0.380 1.00 96.69 104 VAL A C 1
ATOM 813 O O . VAL A 1 104 ? -18.449 -3.249 -1.556 1.00 96.69 104 VAL A O 1
ATOM 816 N N . LEU A 1 105 ? -18.515 -4.917 -0.065 1.00 93.81 105 LEU A N 1
ATOM 817 C CA . LEU A 1 105 ? -18.673 -5.978 -1.067 1.00 93.81 105 LEU A CA 1
ATOM 818 C C . LEU A 1 105 ? -19.977 -5.824 -1.845 1.00 93.81 105 LEU A C 1
ATOM 820 O O . LEU A 1 105 ? -19.963 -5.896 -3.078 1.00 93.81 105 LEU A O 1
ATOM 824 N N . ALA A 1 106 ? -21.089 -5.588 -1.146 1.00 93.06 106 ALA A N 1
ATOM 825 C CA . ALA A 1 106 ? -22.387 -5.377 -1.773 1.00 93.06 106 ALA A CA 1
ATOM 826 C C . ALA A 1 106 ? -22.360 -4.167 -2.723 1.00 93.06 106 ALA A C 1
ATOM 828 O O . ALA A 1 106 ? -22.779 -4.282 -3.881 1.00 93.06 106 ALA A O 1
ATOM 829 N N . PHE A 1 107 ? -21.788 -3.041 -2.280 1.00 94.06 107 PHE A N 1
ATOM 830 C CA . PHE A 1 107 ? -21.610 -1.852 -3.113 1.00 94.06 107 PHE A CA 1
ATOM 831 C C . PHE A 1 107 ? -20.745 -2.141 -4.346 1.00 94.06 107 PHE A C 1
ATOM 833 O O . PHE A 1 107 ? -21.157 -1.852 -5.469 1.00 94.06 107 PHE A O 1
ATOM 840 N N . ASN A 1 108 ? -19.573 -2.758 -4.164 1.00 90.62 108 ASN A N 1
ATOM 841 C CA . ASN A 1 108 ? -18.633 -3.036 -5.253 1.00 90.62 108 ASN A CA 1
ATOM 842 C C . ASN A 1 108 ? -19.238 -3.960 -6.317 1.00 90.62 108 ASN A C 1
ATOM 844 O O . ASN A 1 108 ? -19.003 -3.769 -7.514 1.00 90.62 108 ASN A O 1
ATOM 848 N N . ARG A 1 109 ? -20.039 -4.950 -5.906 1.00 89.12 109 ARG A N 1
ATOM 849 C CA . ARG A 1 109 ? -20.757 -5.844 -6.826 1.00 89.12 109 ARG A CA 1
ATOM 850 C C . ARG A 1 109 ? -21.781 -5.079 -7.657 1.00 89.12 109 ARG A C 1
ATOM 852 O O . ARG A 1 109 ? -21.759 -5.186 -8.884 1.00 89.12 109 ARG A O 1
ATOM 859 N N . LEU A 1 110 ? -22.612 -4.256 -7.017 1.00 89.88 110 LEU A N 1
ATOM 860 C CA . LEU A 1 110 ? -23.588 -3.422 -7.719 1.00 89.88 110 LEU A CA 1
ATOM 861 C C . LEU A 1 110 ? -22.901 -2.431 -8.670 1.00 89.88 110 LEU A C 1
ATOM 863 O O . LEU A 1 110 ? -23.304 -2.293 -9.826 1.00 89.88 110 LEU A O 1
ATOM 867 N N . PHE A 1 111 ? -21.831 -1.782 -8.214 1.00 87.88 111 PHE A N 1
ATOM 868 C CA . PHE A 1 111 ? -21.049 -0.843 -9.013 1.00 87.88 111 PHE A CA 1
ATOM 869 C C . PHE A 1 111 ? -20.494 -1.498 -10.284 1.00 87.88 111 PHE A C 1
ATOM 871 O O . PHE A 1 111 ? -20.700 -0.988 -11.389 1.00 87.88 111 PHE A O 1
ATOM 878 N N . LYS A 1 112 ? -19.856 -2.670 -10.154 1.00 84.75 112 LYS A N 1
ATOM 879 C CA . LYS A 1 112 ? -19.324 -3.435 -11.294 1.00 84.75 112 LYS A CA 1
ATOM 880 C C . LYS A 1 112 ? -20.425 -3.853 -12.271 1.00 84.75 112 LYS A C 1
ATOM 882 O O . LYS A 1 112 ? -20.244 -3.697 -13.478 1.00 84.75 112 LYS A O 1
ATOM 887 N N . GLN A 1 113 ? -21.575 -4.314 -11.776 1.00 85.44 113 GLN A N 1
ATOM 888 C CA . GLN A 1 113 ? -22.725 -4.662 -12.620 1.00 85.44 113 GLN A CA 1
ATOM 889 C C . GLN A 1 113 ? -23.250 -3.450 -13.405 1.00 85.44 113 GLN A C 1
ATOM 891 O O . GLN A 1 113 ? -23.489 -3.544 -14.611 1.00 85.44 113 GLN A O 1
ATOM 896 N N . LEU A 1 114 ? -23.390 -2.289 -12.754 1.00 86.69 114 LEU A N 1
ATOM 897 C CA . LEU A 1 114 ? -23.823 -1.053 -13.411 1.00 86.69 114 LEU A CA 1
ATOM 898 C C . LEU A 1 114 ? -22.827 -0.586 -14.476 1.00 86.69 114 LEU A C 1
ATOM 900 O O . LEU A 1 114 ? -23.255 -0.218 -15.573 1.00 86.69 114 LEU A O 1
ATOM 904 N N . ARG A 1 115 ? -21.524 -0.622 -14.168 1.00 83.81 115 ARG A N 1
ATOM 905 C CA . ARG A 1 115 ? -20.449 -0.259 -15.101 1.00 83.81 115 ARG A CA 1
ATOM 906 C C . ARG A 1 115 ? -20.431 -1.184 -16.314 1.00 83.81 115 ARG A C 1
ATOM 908 O O . ARG A 1 115 ? -20.403 -0.683 -17.435 1.00 83.81 115 ARG A O 1
ATOM 915 N N . SER A 1 116 ? -20.502 -2.500 -16.096 1.00 81.69 116 SER A N 1
ATOM 916 C CA . SER A 1 116 ? -20.541 -3.507 -17.164 1.00 81.69 116 SER A CA 1
ATOM 917 C C . SER A 1 116 ? -21.725 -3.269 -18.105 1.00 81.69 116 SER A C 1
ATOM 919 O O . SER A 1 116 ? -21.542 -3.052 -19.300 1.00 81.69 116 SER A O 1
ATOM 921 N N . ARG A 1 117 ? -22.941 -3.148 -17.553 1.00 84.81 117 ARG A N 1
ATOM 922 C CA . ARG A 1 117 ? -24.165 -2.922 -18.338 1.00 84.81 117 ARG A CA 1
ATOM 923 C C . ARG A 1 117 ? -24.148 -1.623 -19.149 1.00 84.81 117 ARG A C 1
ATOM 925 O O . ARG A 1 117 ? -24.802 -1.538 -20.183 1.00 84.81 117 ARG A O 1
ATOM 932 N N . ARG A 1 118 ? -23.482 -0.577 -18.654 1.00 83.44 118 ARG A N 1
ATOM 933 C CA . ARG A 1 118 ? -23.498 0.761 -19.273 1.00 83.44 118 ARG A CA 1
ATOM 934 C C . ARG A 1 118 ? -22.269 1.057 -20.130 1.00 83.44 118 ARG A C 1
ATOM 936 O O . ARG A 1 118 ? -22.248 2.105 -20.771 1.00 83.44 118 ARG A O 1
ATOM 943 N N . GLY A 1 119 ? -21.245 0.202 -20.105 1.00 77.25 119 GLY A N 1
ATOM 944 C CA . GLY A 1 119 ? -19.974 0.405 -20.812 1.00 77.25 119 GLY A CA 1
ATOM 945 C C . GLY A 1 119 ? -19.151 1.603 -20.319 1.00 77.25 119 GLY A C 1
ATOM 946 O O . GLY A 1 119 ? -18.148 1.962 -20.927 1.00 77.25 119 GLY A O 1
ATOM 947 N N . ARG A 1 120 ? -19.570 2.252 -19.228 1.00 76.25 120 ARG A N 1
ATOM 948 C CA . ARG A 1 120 ? -18.890 3.394 -18.614 1.00 76.25 120 ARG A CA 1
ATOM 949 C C . ARG A 1 120 ? -19.207 3.461 -17.133 1.00 76.25 120 ARG A C 1
ATOM 951 O O . ARG A 1 120 ? -20.266 3.019 -16.687 1.00 76.25 120 ARG A O 1
ATOM 958 N N . GLU A 1 121 ? -18.298 4.063 -16.388 1.00 74.12 121 GLU A N 1
ATOM 959 C CA . GLU A 1 121 ? -18.554 4.450 -15.012 1.00 74.12 121 GLU A CA 1
ATOM 960 C C . GLU A 1 121 ? -19.668 5.499 -14.946 1.00 74.12 121 GLU A C 1
ATOM 962 O O . GLU A 1 121 ? -19.770 6.387 -15.799 1.00 74.12 121 GLU A O 1
ATOM 967 N N . THR A 1 122 ? -20.542 5.371 -13.950 1.00 65.31 122 THR A N 1
ATOM 968 C CA . THR A 1 122 ? -21.642 6.309 -13.741 1.00 65.31 122 THR A CA 1
ATOM 969 C C . THR A 1 122 ? -21.688 6.745 -12.295 1.00 65.31 122 THR A C 1
ATOM 971 O O . THR A 1 122 ? -21.689 5.886 -11.423 1.00 65.31 122 THR A O 1
ATOM 974 N N . LEU A 1 123 ? -21.900 8.040 -12.059 1.00 71.56 123 LEU A N 1
ATOM 975 C CA . LEU A 1 123 ? -22.159 8.631 -10.737 1.00 71.56 123 LEU A CA 1
ATOM 976 C C . LEU A 1 123 ? -23.548 8.261 -10.169 1.00 71.56 123 LEU A C 1
ATOM 978 O O . LEU A 1 123 ? -24.141 9.020 -9.411 1.00 71.56 123 LEU A O 1
ATOM 982 N N . ALA A 1 124 ? -24.125 7.138 -10.608 1.00 78.94 124 ALA A N 1
ATOM 983 C CA . ALA A 1 124 ? -25.481 6.727 -10.255 1.00 78.94 124 ALA A CA 1
ATOM 984 C C . ALA A 1 124 ? -25.578 6.162 -8.836 1.00 78.94 124 ALA A C 1
ATOM 986 O O . ALA A 1 124 ? -26.655 6.193 -8.250 1.00 78.94 124 ALA A O 1
ATOM 987 N N . ILE A 1 125 ? -24.470 5.641 -8.313 1.00 88.94 125 ILE A N 1
ATOM 988 C CA . ILE A 1 125 ? -24.314 5.283 -6.908 1.00 88.94 125 ILE A CA 1
ATOM 989 C C . ILE A 1 125 ? -22.998 5.884 -6.421 1.00 88.94 125 ILE A C 1
ATOM 991 O O . ILE A 1 125 ? -22.021 5.909 -7.168 1.00 88.94 125 ILE A O 1
ATOM 995 N N . LYS A 1 126 ? -23.010 6.382 -5.190 1.00 93.75 126 LYS A N 1
ATOM 996 C CA . LYS A 1 126 ? -21.861 6.921 -4.466 1.00 93.75 126 LYS A CA 1
ATOM 997 C C . LYS A 1 126 ? -21.893 6.357 -3.053 1.00 93.75 126 LYS A C 1
ATOM 999 O O . LYS A 1 126 ? -22.964 5.978 -2.575 1.00 93.75 126 LYS A O 1
ATOM 1004 N N . ALA A 1 127 ? -20.749 6.305 -2.396 1.00 96.31 127 ALA A N 1
ATOM 1005 C CA . ALA A 1 127 ? -20.644 5.902 -1.009 1.00 96.31 127 ALA A CA 1
ATOM 1006 C C . ALA A 1 127 ? -19.561 6.690 -0.280 1.00 96.31 127 ALA A C 1
ATOM 1008 O O . ALA A 1 127 ? -18.528 7.030 -0.857 1.00 96.31 127 ALA A O 1
ATOM 1009 N N . THR A 1 128 ? -19.800 6.890 1.013 1.00 98.31 128 THR A N 1
ATOM 1010 C CA . THR A 1 128 ? -18.820 7.395 1.969 1.00 98.31 128 THR A CA 1
ATOM 1011 C C . THR A 1 128 ? -18.631 6.348 3.050 1.00 98.31 128 THR A C 1
ATOM 1013 O O . THR A 1 128 ? -19.600 5.922 3.676 1.00 98.31 128 THR A O 1
ATOM 1016 N N . TRP A 1 129 ? -17.386 5.946 3.268 1.00 98.62 129 TRP A N 1
ATOM 1017 C CA . TRP A 1 129 ? -17.014 4.868 4.171 1.00 98.62 129 TRP A CA 1
ATOM 1018 C C . TRP A 1 129 ? -16.083 5.356 5.277 1.00 98.62 129 TRP A C 1
ATOM 1020 O O . TRP A 1 129 ? -15.331 6.314 5.081 1.00 98.62 129 TRP A O 1
ATOM 1030 N N . ILE A 1 130 ? -16.120 4.683 6.429 1.00 98.75 130 ILE A N 1
ATOM 1031 C CA . ILE A 1 130 ? -15.308 5.008 7.607 1.00 98.75 130 ILE A CA 1
ATOM 1032 C C . ILE A 1 130 ? -14.589 3.754 8.106 1.00 98.75 130 ILE A C 1
ATOM 1034 O O . ILE A 1 130 ? -15.203 2.706 8.287 1.00 98.75 130 ILE A O 1
ATOM 1038 N N . ASN A 1 131 ? -13.288 3.867 8.360 1.00 98.31 131 ASN A N 1
ATOM 1039 C CA . ASN A 1 131 ? -12.451 2.838 8.982 1.00 98.31 131 ASN A CA 1
ATOM 1040 C C . ASN A 1 131 ? -11.674 3.453 10.153 1.00 98.31 131 ASN A C 1
ATOM 1042 O O . ASN A 1 131 ? -11.377 4.648 10.141 1.00 98.31 131 ASN A O 1
ATOM 1046 N N . ILE A 1 132 ? -11.342 2.648 11.161 1.00 98.81 132 ILE A N 1
ATOM 1047 C CA . ILE A 1 132 ? -10.560 3.073 12.324 1.00 98.81 132 ILE A CA 1
ATOM 1048 C C . ILE A 1 132 ? -9.415 2.099 12.613 1.00 98.81 132 ILE A C 1
ATOM 1050 O O . ILE A 1 132 ? -9.571 0.878 12.510 1.00 98.81 132 ILE A O 1
ATOM 1054 N N . ALA A 1 133 ? -8.268 2.650 13.002 1.00 98.81 133 ALA A N 1
ATOM 1055 C CA . ALA A 1 133 ? -7.083 1.909 13.413 1.00 98.81 133 ALA A CA 1
ATOM 1056 C C . ALA A 1 133 ? -6.476 2.517 14.687 1.00 98.81 133 ALA A C 1
ATOM 1058 O O . ALA A 1 133 ? -6.564 3.728 14.893 1.00 98.81 133 ALA A O 1
ATOM 1059 N N . LEU A 1 134 ? -5.863 1.689 15.535 1.00 98.69 134 LEU A N 1
ATOM 1060 C CA . LEU A 1 134 ? -5.309 2.086 16.833 1.00 98.69 134 LEU A CA 1
ATOM 1061 C C . LEU A 1 134 ? -3.861 1.616 16.987 1.00 98.69 134 LEU A C 1
ATOM 1063 O O . LEU A 1 134 ? -3.527 0.512 16.563 1.00 98.69 134 LEU A O 1
ATOM 1067 N N . THR A 1 135 ? -3.001 2.422 17.606 1.00 98.62 135 THR A N 1
ATOM 1068 C CA . THR A 1 135 ? -1.645 1.987 17.973 1.00 98.62 135 THR A CA 1
ATOM 1069 C C . THR A 1 135 ? -1.693 0.961 19.106 1.00 98.62 135 THR A C 1
ATOM 1071 O O . THR A 1 135 ? -2.691 0.833 19.823 1.00 98.62 135 THR A O 1
ATOM 1074 N N . TYR A 1 136 ? -0.591 0.243 19.319 1.00 97.12 136 TYR A N 1
ATOM 1075 C CA . TYR A 1 136 ? -0.468 -0.666 20.459 1.00 97.12 136 TYR A CA 1
ATOM 1076 C C . TYR A 1 136 ? -0.651 0.054 21.806 1.00 97.12 136 TYR A C 1
ATOM 1078 O O . TYR A 1 136 ? -1.368 -0.431 22.686 1.00 97.12 136 TYR A O 1
ATOM 1086 N N . ASP A 1 137 ? -0.072 1.249 21.946 1.00 95.44 137 ASP A N 1
ATOM 1087 C CA . ASP A 1 137 ? -0.209 2.071 23.151 1.00 95.44 137 ASP A CA 1
ATOM 1088 C C . ASP A 1 137 ? -1.653 2.541 23.371 1.00 95.44 137 ASP A C 1
ATOM 1090 O O . ASP A 1 137 ? -2.108 2.612 24.514 1.00 95.44 137 ASP A O 1
ATOM 1094 N N . ALA A 1 138 ? -2.404 2.820 22.302 1.00 96.94 138 ALA A N 1
ATOM 1095 C CA . ALA A 1 138 ? -3.826 3.138 22.392 1.00 96.94 138 ALA A CA 1
ATOM 1096 C C . ALA A 1 138 ? -4.638 1.940 22.900 1.00 96.94 138 ALA A C 1
ATOM 1098 O O . ALA A 1 138 ? -5.450 2.088 23.811 1.00 96.94 138 ALA A O 1
ATOM 1099 N N . ILE A 1 139 ? -4.382 0.738 22.369 1.00 96.56 139 ILE A N 1
ATOM 1100 C CA . ILE A 1 139 ? -5.049 -0.488 22.828 1.00 96.56 139 ILE A CA 1
ATOM 1101 C C . ILE A 1 139 ? -4.748 -0.728 24.308 1.00 96.56 139 ILE A C 1
ATOM 1103 O O . ILE A 1 139 ? -5.678 -0.907 25.083 1.00 96.56 139 ILE A O 1
ATOM 1107 N N . ARG A 1 140 ? -3.485 -0.619 24.740 1.00 94.19 140 ARG A N 1
ATOM 1108 C CA . ARG A 1 140 ? -3.106 -0.753 26.160 1.00 94.19 140 ARG A CA 1
ATOM 1109 C C . ARG A 1 140 ? -3.779 0.258 27.085 1.00 94.19 140 ARG A C 1
ATOM 1111 O O . ARG A 1 140 ? -3.951 -0.037 28.261 1.00 94.19 140 ARG A O 1
ATOM 1118 N N . GLN A 1 141 ? -4.097 1.454 26.596 1.00 94.12 141 GLN A N 1
ATOM 1119 C CA . GLN A 1 141 ? -4.842 2.453 27.366 1.00 94.12 141 GLN A CA 1
ATOM 1120 C C . GLN A 1 141 ? -6.341 2.134 27.415 1.00 94.12 141 GLN A C 1
ATOM 1122 O O . GLN A 1 141 ? -7.005 2.410 28.414 1.00 94.12 141 GLN A O 1
ATOM 1127 N N . LEU A 1 142 ? -6.884 1.573 26.333 1.00 94.56 142 LEU A N 1
ATOM 1128 C CA . LEU A 1 142 ? -8.302 1.252 26.189 1.00 94.56 142 LEU A CA 1
ATOM 1129 C C . LEU A 1 142 ? -8.660 -0.144 26.723 1.00 94.56 142 LEU A C 1
ATOM 1131 O O . LEU A 1 142 ? -9.840 -0.423 26.915 1.00 94.56 142 LEU A O 1
ATOM 1135 N N . THR A 1 143 ? -7.699 -1.009 27.020 1.00 90.50 143 THR A N 1
ATOM 1136 C CA . THR A 1 143 ? -7.926 -2.351 27.577 1.00 90.50 143 THR A CA 1
ATOM 1137 C C . THR A 1 143 ? -7.086 -2.576 28.828 1.00 90.50 143 THR A C 1
ATOM 1139 O O . THR A 1 143 ? -6.196 -1.793 29.144 1.00 90.50 143 THR A O 1
ATOM 1142 N N . ASP A 1 144 ? -7.319 -3.683 29.529 1.00 76.62 144 ASP A N 1
ATOM 1143 C CA . ASP A 1 144 ? -6.368 -4.141 30.542 1.00 76.62 144 ASP A CA 1
ATOM 1144 C C . ASP A 1 144 ? -5.099 -4.694 29.871 1.00 76.62 144 ASP A C 1
ATOM 1146 O O . ASP A 1 144 ? -5.149 -5.214 28.753 1.00 76.62 144 ASP A O 1
ATOM 1150 N N . LEU A 1 145 ? -3.946 -4.603 30.547 1.00 64.50 145 LEU A N 1
ATOM 1151 C CA . LEU A 1 145 ? -2.640 -4.975 29.977 1.00 64.50 145 LEU A CA 1
ATOM 1152 C C . LEU A 1 145 ? -2.548 -6.443 29.539 1.00 64.50 145 LEU A C 1
ATOM 1154 O O . LEU A 1 145 ? -1.885 -6.733 28.548 1.00 64.50 145 LEU A O 1
ATOM 1158 N N . SER A 1 146 ? -3.225 -7.356 30.242 1.00 64.31 146 SER A N 1
ATOM 1159 C CA . SER A 1 146 ? -3.318 -8.774 29.861 1.00 64.31 146 SER A CA 1
ATOM 1160 C C . SER A 1 146 ? -4.100 -8.996 28.563 1.00 64.31 146 SER A C 1
ATOM 1162 O O . SER A 1 146 ? -3.950 -10.033 27.932 1.00 64.31 146 SER A O 1
ATOM 1164 N N . SER A 1 147 ? -4.927 -8.027 28.158 1.00 63.38 147 SER A N 1
ATOM 1165 C CA . SER A 1 147 ? -5.739 -8.084 26.937 1.00 63.38 147 SER A CA 1
ATOM 1166 C C . SER A 1 147 ? -5.009 -7.537 25.707 1.00 63.38 147 SER A C 1
ATOM 1168 O O . SER A 1 147 ? -5.572 -7.587 24.619 1.00 63.38 147 SER A O 1
ATOM 1170 N N . ALA A 1 148 ? -3.778 -7.034 25.856 1.00 69.88 148 ALA A N 1
ATOM 1171 C CA . ALA A 1 148 ? -2.951 -6.476 24.786 1.00 69.88 148 ALA A CA 1
ATOM 1172 C C . ALA A 1 148 ? -1.735 -7.375 24.474 1.00 69.88 148 ALA A C 1
ATOM 1174 O O . ALA A 1 148 ? -0.618 -6.887 24.335 1.00 69.88 148 ALA A O 1
ATOM 1175 N N . ASP A 1 149 ? -1.930 -8.693 24.385 1.00 84.25 149 ASP A N 1
ATOM 1176 C CA . ASP A 1 149 ? -0.845 -9.660 24.156 1.00 84.25 149 ASP A CA 1
ATOM 1177 C C . ASP A 1 149 ? -0.623 -9.946 22.659 1.00 84.25 149 ASP A C 1
ATOM 1179 O O . ASP A 1 149 ? -0.925 -11.020 22.146 1.00 84.25 149 ASP A O 1
ATOM 1183 N N . PHE A 1 150 ? -0.166 -8.933 21.919 1.00 92.44 150 PHE A N 1
ATOM 1184 C CA . PHE A 1 150 ? 0.196 -9.091 20.506 1.00 92.44 150 PHE A CA 1
ATOM 1185 C C . PHE A 1 150 ? 1.622 -9.643 20.361 1.00 92.44 150 PHE A C 1
ATOM 1187 O O . PHE A 1 150 ? 2.561 -9.179 21.022 1.00 92.44 150 PHE A O 1
ATOM 1194 N N . SER A 1 151 ? 1.820 -10.601 19.455 1.00 91.94 151 SER A N 1
ATOM 1195 C CA . SER A 1 151 ? 3.136 -11.217 19.251 1.00 91.94 151 SER A CA 1
ATOM 1196 C C . SER A 1 151 ? 4.075 -10.340 18.410 1.00 91.94 151 SER A C 1
ATOM 1198 O O . SER A 1 151 ? 5.274 -10.295 18.699 1.00 91.94 151 SER A O 1
ATOM 1200 N N . ASP A 1 152 ? 3.541 -9.574 17.450 1.00 95.69 152 ASP A N 1
ATOM 1201 C CA . ASP A 1 152 ? 4.321 -8.761 16.510 1.00 95.69 152 ASP A CA 1
ATOM 1202 C C . ASP A 1 152 ? 5.107 -7.639 17.212 1.00 95.69 152 ASP A C 1
ATOM 1204 O O . ASP A 1 152 ? 4.554 -6.731 17.842 1.00 95.69 152 ASP A O 1
ATOM 1208 N N . GLN A 1 153 ? 6.436 -7.712 17.116 1.00 95.31 153 GLN A N 1
ATOM 1209 C CA . GLN A 1 153 ? 7.328 -6.781 17.802 1.00 95.31 153 GLN A CA 1
ATOM 1210 C C . GLN A 1 153 ? 7.298 -5.377 17.194 1.00 95.31 153 GLN A C 1
ATOM 1212 O O . GLN A 1 153 ? 7.415 -4.400 17.932 1.00 95.31 153 GLN A O 1
ATOM 1217 N N . ALA A 1 154 ? 7.122 -5.259 15.876 1.00 97.38 154 ALA A N 1
ATOM 1218 C CA . ALA A 1 154 ? 7.076 -3.963 15.217 1.00 97.38 154 ALA A CA 1
ATOM 1219 C C . ALA A 1 154 ? 5.831 -3.186 15.655 1.00 97.38 154 ALA A C 1
ATOM 1221 O O . ALA A 1 154 ? 5.945 -2.019 16.032 1.00 97.38 154 ALA A O 1
ATOM 1222 N N . PHE A 1 155 ? 4.672 -3.851 15.719 1.00 97.94 155 PHE A N 1
ATOM 1223 C CA . PHE A 1 155 ? 3.444 -3.242 16.234 1.00 97.94 155 PHE A CA 1
ATOM 1224 C C . PHE A 1 155 ? 3.596 -2.750 17.680 1.00 97.94 155 PHE A C 1
ATOM 1226 O O . PHE A 1 155 ? 3.201 -1.628 17.993 1.00 97.94 155 PHE A O 1
ATOM 1233 N N . LYS A 1 156 ? 4.211 -3.560 18.553 1.00 96.00 156 LYS A N 1
ATOM 1234 C CA . LYS A 1 156 ? 4.449 -3.188 19.958 1.00 96.00 156 LYS A CA 1
ATOM 1235 C C . LYS A 1 156 ? 5.409 -2.012 20.122 1.00 96.00 156 LYS A C 1
ATOM 1237 O O . LYS A 1 156 ? 5.265 -1.230 21.059 1.00 96.00 156 LYS A O 1
ATOM 1242 N N . GLU A 1 157 ? 6.426 -1.917 19.269 1.00 97.06 157 GLU A N 1
ATOM 1243 C CA . GLU A 1 157 ? 7.453 -0.875 19.361 1.00 97.06 157 GLU A CA 1
ATOM 1244 C C . GLU A 1 157 ? 7.009 0.461 18.752 1.00 97.06 157 GLU A C 1
ATOM 1246 O O . GLU A 1 157 ? 7.391 1.513 19.278 1.00 97.06 157 GLU A O 1
ATOM 1251 N N . GLY A 1 158 ? 6.213 0.413 17.680 1.00 98.19 158 GLY A N 1
ATOM 1252 C CA . GLY A 1 158 ? 5.855 1.564 16.854 1.00 98.19 158 GLY A CA 1
ATOM 1253 C C . GLY A 1 158 ? 6.911 1.874 15.787 1.00 98.19 158 GLY A C 1
ATOM 1254 O O . GLY A 1 158 ? 8.116 1.685 15.979 1.00 98.19 158 GLY A O 1
ATOM 1255 N N . MET A 1 159 ? 6.462 2.382 14.644 1.00 98.50 159 MET A N 1
ATOM 1256 C CA . MET A 1 159 ? 7.257 2.625 13.446 1.00 98.50 159 MET A CA 1
ATOM 1257 C C . MET A 1 159 ? 8.431 3.558 13.700 1.00 98.50 159 MET A C 1
ATOM 1259 O O . MET A 1 159 ? 9.504 3.322 13.157 1.00 98.50 159 MET A O 1
ATOM 1263 N N . VAL A 1 160 ? 8.284 4.585 14.541 1.00 97.75 160 VAL A N 1
ATOM 1264 C CA . VAL A 1 160 ? 9.404 5.501 14.798 1.00 97.75 160 VAL A CA 1
ATOM 1265 C C . VAL A 1 160 ? 10.606 4.774 15.407 1.00 97.75 160 VAL A C 1
ATOM 1267 O O . VAL A 1 160 ? 11.741 5.015 15.000 1.00 97.75 160 VAL A O 1
ATOM 1270 N N . LYS A 1 161 ? 10.382 3.829 16.330 1.00 96.81 161 LYS A N 1
ATOM 1271 C CA . LYS A 1 161 ? 11.475 3.014 16.889 1.00 96.81 161 LYS A CA 1
ATOM 1272 C C . LYS A 1 161 ? 12.032 2.022 15.865 1.00 96.81 161 LYS A C 1
ATOM 1274 O O . LYS A 1 161 ? 13.208 1.675 15.929 1.00 96.81 161 LYS A O 1
ATOM 1279 N N . ARG A 1 162 ? 11.205 1.605 14.903 1.00 96.31 162 ARG A N 1
ATOM 1280 C CA . ARG A 1 162 ? 11.565 0.703 13.798 1.00 96.31 162 ARG A CA 1
ATOM 1281 C C . ARG A 1 162 ? 12.160 1.420 12.581 1.00 96.31 162 ARG A C 1
ATOM 1283 O O . ARG A 1 162 ? 12.675 0.763 11.685 1.00 96.31 162 ARG A O 1
ATOM 1290 N N . ALA A 1 163 ? 12.167 2.748 12.542 1.00 95.12 163 ALA A N 1
ATOM 1291 C CA . ALA A 1 163 ? 12.568 3.521 11.367 1.00 95.12 163 ALA A CA 1
ATOM 1292 C C . ALA A 1 163 ? 13.985 3.177 10.869 1.00 95.12 163 ALA A C 1
ATOM 1294 O O . ALA A 1 163 ? 14.213 3.048 9.671 1.00 95.12 163 ALA A O 1
ATOM 1295 N N . ALA A 1 164 ? 14.924 2.923 11.787 1.00 91.75 164 ALA A N 1
ATOM 1296 C CA . ALA A 1 164 ? 16.283 2.514 11.432 1.00 91.75 164 ALA A CA 1
ATOM 1297 C C . ALA A 1 164 ? 16.334 1.169 10.687 1.00 91.75 164 ALA A C 1
ATOM 1299 O O . ALA A 1 164 ? 17.173 0.998 9.803 1.00 91.75 164 ALA A O 1
ATOM 1300 N N . VAL A 1 165 ? 15.455 0.215 11.030 1.00 91.19 165 VAL A N 1
ATOM 1301 C CA . VAL A 1 165 ? 15.384 -1.057 10.300 1.00 91.19 165 VAL A CA 1
ATOM 1302 C C . VAL A 1 165 ? 14.685 -0.891 8.957 1.00 91.19 165 VAL A C 1
ATOM 1304 O O . VAL A 1 165 ? 15.022 -1.621 8.042 1.00 91.19 165 VAL A O 1
ATOM 1307 N N . LEU A 1 166 ? 13.783 0.083 8.815 1.00 93.69 166 LEU A N 1
ATOM 1308 C CA . LEU A 1 166 ? 13.086 0.408 7.565 1.00 93.69 166 LEU A CA 1
ATOM 1309 C C . LEU A 1 166 ? 13.926 1.214 6.562 1.00 93.69 166 LEU A C 1
ATOM 1311 O O . LEU A 1 166 ? 13.388 1.598 5.534 1.00 93.69 166 LEU A O 1
ATOM 1315 N N . GLY A 1 167 ? 15.191 1.509 6.880 1.00 91.06 167 GLY A N 1
ATOM 1316 C CA . GLY A 1 167 ? 16.071 2.287 6.006 1.00 91.06 167 GLY A CA 1
ATOM 1317 C C . GLY A 1 167 ? 15.930 3.806 6.147 1.00 91.06 167 GLY A C 1
ATOM 1318 O O . GLY A 1 167 ? 16.647 4.546 5.465 1.00 91.06 167 GLY A O 1
ATOM 1319 N N . ASP A 1 168 ? 15.077 4.297 7.055 1.00 93.50 168 ASP A N 1
ATOM 1320 C CA . ASP A 1 168 ? 14.883 5.731 7.253 1.00 93.50 168 ASP A CA 1
ATOM 1321 C C . ASP A 1 168 ? 16.125 6.362 7.922 1.00 93.50 168 ASP A C 1
ATOM 1323 O O . ASP A 1 168 ? 16.792 5.746 8.769 1.00 93.50 168 ASP A O 1
ATOM 1327 N N . PRO A 1 169 ? 16.467 7.617 7.587 1.00 91.62 169 PRO A N 1
ATOM 1328 C CA . PRO A 1 169 ? 17.666 8.263 8.102 1.00 91.62 169 PRO A CA 1
ATOM 1329 C C . PRO A 1 169 ? 17.531 8.595 9.594 1.00 91.62 169 PRO A C 1
ATOM 1331 O O . PRO A 1 169 ? 16.888 9.567 9.965 1.00 91.62 169 PRO A O 1
ATOM 1334 N N . THR A 1 170 ? 18.199 7.825 10.455 1.00 91.62 170 THR A N 1
ATOM 1335 C CA . THR A 1 170 ? 18.139 7.974 11.928 1.00 91.62 170 THR A CA 1
ATOM 1336 C C . THR A 1 170 ? 19.469 8.375 12.575 1.00 91.62 170 THR A C 1
ATOM 1338 O O . THR A 1 170 ? 19.511 8.689 13.764 1.00 91.62 170 THR A O 1
ATOM 1341 N N . SER A 1 171 ? 20.573 8.397 11.818 1.00 87.62 171 SER A N 1
ATOM 1342 C CA . SER A 1 171 ? 21.891 8.740 12.364 1.00 87.62 171 SER A CA 1
ATOM 1343 C C . SER A 1 171 ? 21.970 10.213 12.801 1.00 87.62 171 SER A C 1
ATOM 1345 O O . SER A 1 171 ? 21.346 11.076 12.176 1.00 87.62 171 SER A O 1
ATOM 1347 N N . PRO A 1 172 ? 22.809 10.559 13.801 1.00 87.00 172 PRO A N 1
ATOM 1348 C CA . PRO A 1 172 ? 22.979 11.948 14.237 1.00 87.00 172 PRO A CA 1
ATOM 1349 C C . PRO A 1 172 ? 23.377 12.913 13.109 1.00 87.00 172 PRO A C 1
ATOM 1351 O O . PRO A 1 172 ? 22.919 14.052 13.077 1.00 87.00 172 PRO A O 1
ATOM 1354 N N . SER A 1 173 ? 24.181 12.450 12.145 1.00 86.19 173 SER A N 1
ATOM 1355 C CA . SER A 1 173 ? 24.582 13.225 10.960 1.00 86.19 173 SER A CA 1
ATOM 1356 C C . SER A 1 173 ? 23.429 13.533 9.998 1.00 86.19 173 SER A C 1
ATOM 1358 O O . SER A 1 173 ? 23.527 14.468 9.209 1.00 86.19 173 SER A O 1
ATOM 1360 N N . LYS A 1 174 ? 22.337 12.766 10.066 1.00 87.06 174 LYS A N 1
ATOM 1361 C CA . LYS A 1 174 ? 21.156 12.885 9.205 1.00 87.06 174 LYS A CA 1
ATOM 1362 C C . LYS A 1 174 ? 19.955 13.495 9.933 1.00 87.06 174 LYS A C 1
ATOM 1364 O O . LYS A 1 174 ? 18.854 13.500 9.394 1.00 87.06 174 LYS A O 1
ATOM 1369 N N . LYS A 1 175 ? 20.159 14.058 11.130 1.00 90.44 175 LYS A N 1
ATOM 1370 C CA . LYS A 1 175 ? 19.091 14.618 11.975 1.00 90.44 175 LYS A CA 1
ATOM 1371 C C . LYS A 1 175 ? 18.249 15.698 11.291 1.00 90.44 175 LYS A C 1
ATOM 1373 O O . LYS A 1 175 ? 17.073 15.819 11.591 1.00 90.44 175 LYS A O 1
ATOM 1378 N N . ASN A 1 176 ? 18.828 16.460 10.364 1.00 91.38 176 ASN A N 1
ATOM 1379 C CA . ASN A 1 176 ? 18.121 17.522 9.638 1.00 91.38 176 ASN A CA 1
ATOM 1380 C C . ASN A 1 176 ? 17.511 17.050 8.305 1.00 91.38 176 ASN A C 1
ATOM 1382 O O . ASN A 1 176 ? 16.972 17.868 7.564 1.00 91.38 176 ASN A O 1
ATOM 1386 N N . MET A 1 177 ? 17.644 15.766 7.947 1.00 92.06 177 MET A N 1
ATOM 1387 C CA . MET A 1 177 ? 17.013 15.242 6.737 1.00 92.06 177 MET A CA 1
ATOM 1388 C C . MET A 1 177 ? 15.503 15.166 6.936 1.00 92.06 177 MET A C 1
ATOM 1390 O O . MET A 1 177 ? 15.035 14.691 7.968 1.00 92.06 177 MET A O 1
ATOM 1394 N N . GLU A 1 178 ? 14.752 15.565 5.913 1.00 94.12 178 GLU A N 1
ATOM 1395 C CA . GLU A 1 178 ? 13.288 15.460 5.875 1.00 94.12 178 GLU A CA 1
ATOM 13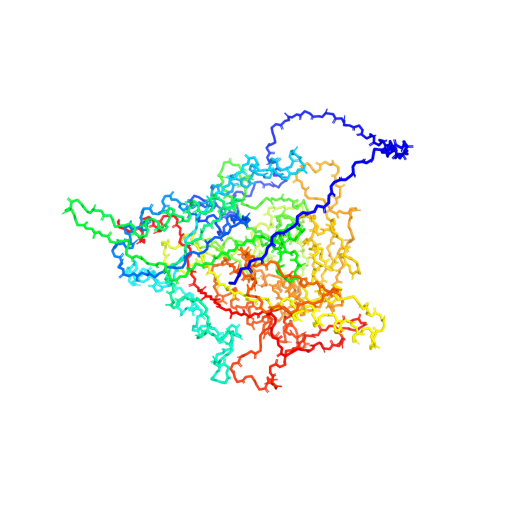96 C C . GLU A 1 178 ? 12.799 14.036 6.200 1.00 94.12 178 GLU A C 1
ATOM 1398 O O . GLU A 1 178 ? 11.830 13.866 6.932 1.00 94.12 178 GLU A O 1
ATOM 1403 N N . GLY A 1 179 ? 13.532 13.022 5.725 1.00 94.50 179 GLY A N 1
ATOM 1404 C CA . GLY A 1 179 ? 13.251 11.607 5.967 1.00 94.50 179 GLY A CA 1
ATOM 1405 C C . GLY A 1 179 ? 13.354 11.147 7.425 1.00 94.50 179 GLY A C 1
ATOM 1406 O O . GLY A 1 179 ? 12.918 10.044 7.748 1.00 94.50 179 GLY A O 1
ATOM 1407 N N . ASN A 1 180 ? 13.987 11.937 8.300 1.00 95.69 180 ASN A N 1
ATOM 1408 C CA . ASN A 1 180 ? 14.271 11.522 9.670 1.00 95.69 180 ASN A CA 1
ATOM 1409 C C . ASN A 1 180 ? 12.976 11.529 10.501 1.00 95.69 180 ASN A C 1
ATOM 1411 O O . ASN A 1 180 ? 12.253 12.526 10.454 1.00 95.69 180 ASN A O 1
ATOM 1415 N N . PRO A 1 181 ? 12.702 10.486 11.309 1.00 96.56 181 PRO A N 1
ATOM 1416 C CA . PRO A 1 181 ? 11.497 10.417 12.136 1.00 96.56 181 PRO A CA 1
ATOM 1417 C C . PRO A 1 181 ? 11.262 11.602 13.075 1.00 96.56 181 PRO A C 1
ATOM 1419 O O . PRO A 1 181 ? 10.117 11.889 13.412 1.00 96.56 181 PRO A O 1
ATOM 1422 N N . ASP A 1 182 ? 12.309 12.309 13.504 1.00 96.25 182 ASP A N 1
ATOM 1423 C CA . ASP A 1 182 ? 12.187 13.522 14.321 1.00 96.25 182 ASP A CA 1
ATOM 1424 C C . ASP A 1 182 ? 11.621 14.724 13.545 1.00 96.25 182 ASP A C 1
ATOM 1426 O O . ASP A 1 182 ? 11.138 15.668 14.164 1.00 96.25 182 ASP A O 1
ATOM 1430 N N . ASN A 1 183 ? 11.652 14.680 12.210 1.00 97.69 183 ASN A N 1
ATOM 1431 C CA . ASN A 1 183 ? 11.129 15.720 11.321 1.00 97.69 183 ASN A CA 1
ATOM 1432 C C . ASN A 1 183 ? 9.831 15.308 10.615 1.00 97.69 183 ASN A C 1
ATOM 1434 O O . ASN A 1 183 ? 9.313 16.066 9.793 1.00 97.69 183 ASN A O 1
ATOM 1438 N N . TRP A 1 184 ? 9.310 14.112 10.896 1.00 98.25 184 TRP A N 1
ATOM 1439 C CA . TRP A 1 184 ? 8.038 13.676 10.337 1.00 98.25 184 TRP A CA 1
ATOM 1440 C C . TRP A 1 184 ? 6.899 14.589 10.792 1.00 98.25 184 TRP A C 1
ATOM 1442 O O . TRP A 1 184 ? 6.830 14.995 11.949 1.00 98.25 184 TRP A O 1
ATOM 1452 N N . VAL A 1 185 ? 5.972 14.883 9.879 1.00 98.25 185 VAL A N 1
ATOM 1453 C CA . VAL A 1 185 ? 4.807 15.736 10.163 1.00 98.25 185 VAL A CA 1
ATOM 1454 C C . VAL A 1 185 ? 3.765 15.024 11.023 1.00 98.25 185 VAL A C 1
ATOM 1456 O O . VAL A 1 185 ? 2.935 15.679 11.648 1.00 98.25 185 VAL A O 1
ATOM 1459 N N . ILE A 1 186 ? 3.788 13.687 11.029 1.00 98.25 186 ILE A N 1
ATOM 1460 C CA . ILE A 1 186 ? 2.916 12.852 11.850 1.00 98.25 186 ILE A CA 1
ATOM 1461 C C . ILE A 1 186 ? 3.524 11.466 12.070 1.00 98.25 186 ILE A C 1
ATOM 1463 O O . ILE A 1 186 ? 4.077 10.865 11.143 1.00 98.25 186 ILE A O 1
ATOM 1467 N N . SER A 1 187 ? 3.388 10.929 13.281 1.00 98.12 187 SER A N 1
ATOM 1468 C CA . SER A 1 187 ? 3.795 9.564 13.602 1.00 98.12 187 SER A CA 1
ATOM 1469 C C . SER A 1 187 ? 2.884 8.869 14.615 1.00 98.12 187 SER A C 1
ATOM 1471 O O . SER A 1 187 ? 2.015 9.490 15.229 1.00 98.12 187 SER A O 1
ATOM 1473 N N . ASP A 1 188 ? 3.118 7.577 14.842 1.00 96.44 188 ASP A N 1
ATOM 1474 C CA . ASP A 1 188 ? 2.483 6.813 15.925 1.00 96.44 188 ASP A CA 1
ATOM 1475 C C . ASP A 1 188 ? 2.949 7.198 17.343 1.00 96.44 188 ASP A C 1
ATOM 1477 O O . ASP A 1 188 ? 2.360 6.740 18.320 1.00 96.44 188 ASP A O 1
ATOM 1481 N N . ARG A 1 189 ? 3.937 8.097 17.489 1.00 96.12 189 ARG A N 1
ATOM 1482 C CA . ARG A 1 189 ? 4.208 8.786 18.770 1.00 96.12 189 ARG A CA 1
ATOM 1483 C C . ARG A 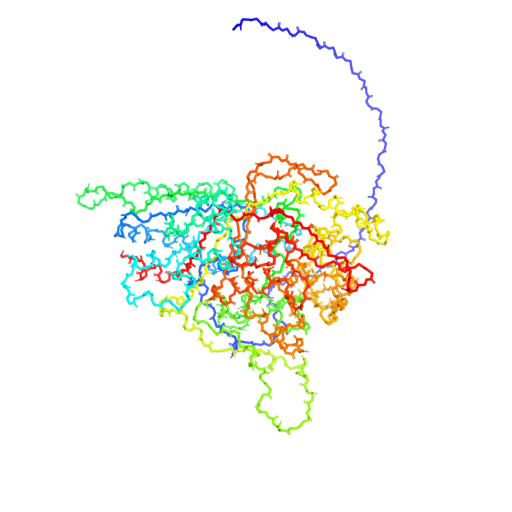1 189 ? 3.170 9.874 19.057 1.00 96.12 189 ARG A C 1
ATOM 1485 O O . ARG A 1 189 ? 2.816 10.130 20.211 1.00 96.12 189 ARG A O 1
ATOM 1492 N N . ASP A 1 190 ? 2.703 10.519 17.995 1.00 96.56 190 ASP A N 1
ATOM 1493 C CA . ASP A 1 190 ? 1.866 11.715 18.052 1.00 96.56 190 ASP A CA 1
ATOM 1494 C C . ASP A 1 190 ? 0.374 11.367 18.039 1.00 96.56 190 ASP A C 1
ATOM 1496 O O . ASP A 1 190 ? -0.427 12.072 18.655 1.00 96.56 190 ASP A O 1
ATOM 1500 N N . ALA A 1 191 ? 0.004 10.279 17.356 1.00 98.06 191 ALA A N 1
ATOM 1501 C CA . ALA A 1 191 ? -1.375 9.859 17.144 1.00 98.06 191 ALA A CA 1
ATOM 1502 C C . ALA A 1 191 ? -1.619 8.410 17.572 1.00 98.06 191 ALA A C 1
ATOM 1504 O O . ALA A 1 191 ? -1.033 7.475 17.032 1.00 98.06 191 ALA A O 1
ATOM 1505 N N . ASP A 1 192 ? -2.557 8.248 18.499 1.00 98.69 192 ASP A N 1
ATOM 1506 C CA . ASP A 1 192 ? -2.994 6.970 19.059 1.00 98.69 192 ASP A CA 1
ATOM 1507 C C . ASP A 1 192 ? -4.025 6.272 18.156 1.00 98.69 192 ASP A C 1
ATOM 1509 O O . ASP A 1 192 ? -4.101 5.044 18.112 1.00 98.69 192 ASP A O 1
ATOM 1513 N N . ILE A 1 193 ? -4.837 7.053 17.438 1.00 98.81 193 ILE A N 1
ATOM 1514 C CA . ILE A 1 193 ? -5.953 6.572 16.615 1.00 98.81 193 ILE A CA 1
ATOM 1515 C C . ILE A 1 193 ? -5.899 7.248 15.243 1.00 98.81 193 ILE A C 1
ATOM 1517 O O . ILE A 1 193 ? -5.633 8.446 15.146 1.00 98.81 193 ILE A O 1
ATOM 1521 N N . VAL A 1 194 ? -6.219 6.499 14.188 1.00 98.81 194 VAL A N 1
ATOM 1522 C CA . VAL A 1 194 ? -6.488 7.042 12.852 1.00 98.81 194 VAL A CA 1
ATOM 1523 C C . VAL A 1 194 ? -7.917 6.706 12.462 1.00 98.81 194 VAL A C 1
ATOM 1525 O O . VAL A 1 194 ? -8.279 5.532 12.392 1.00 98.81 194 VAL A O 1
ATOM 1528 N N . VAL A 1 195 ? -8.722 7.732 12.186 1.00 98.88 195 VAL A N 1
ATOM 1529 C CA . VAL A 1 195 ? -10.033 7.586 11.542 1.00 98.88 195 VAL A CA 1
ATOM 1530 C C . VAL A 1 195 ? -9.880 7.958 10.075 1.00 98.88 195 VAL A C 1
ATOM 1532 O O . VAL A 1 195 ? -9.396 9.040 9.750 1.00 98.88 195 VAL A O 1
ATOM 1535 N N . MET A 1 196 ? -10.288 7.066 9.184 1.00 98.75 196 MET A N 1
ATOM 1536 C CA . MET A 1 196 ? -10.198 7.260 7.742 1.00 98.75 196 MET A CA 1
ATOM 1537 C C . MET A 1 196 ? -11.591 7.372 7.164 1.00 98.75 196 MET A C 1
ATOM 1539 O O . MET A 1 196 ? -12.378 6.436 7.282 1.00 98.75 196 MET A O 1
ATOM 1543 N N . VAL A 1 197 ? -11.870 8.498 6.519 1.00 98.81 197 VAL A N 1
ATOM 1544 C CA . VAL A 1 197 ? -13.103 8.720 5.768 1.00 98.81 197 VAL A CA 1
ATOM 1545 C C . VAL A 1 197 ? -12.755 8.707 4.292 1.00 98.81 197 VAL A C 1
ATOM 1547 O O . VAL A 1 197 ? -11.830 9.406 3.880 1.00 98.81 197 VAL A O 1
ATOM 1550 N N . GLN A 1 198 ? -13.468 7.916 3.499 1.00 98.62 198 GLN A N 1
ATOM 1551 C CA . GLN A 1 198 ? -13.255 7.846 2.058 1.00 98.62 198 GLN A CA 1
ATOM 1552 C C . GLN A 1 198 ? -14.572 7.997 1.308 1.00 98.62 198 GLN A C 1
ATOM 1554 O O . GLN A 1 198 ? -15.563 7.403 1.722 1.00 98.62 198 GLN A O 1
ATOM 1559 N N . SER A 1 199 ? -14.599 8.760 0.217 1.00 98.25 199 SER A N 1
ATOM 1560 C CA . SER A 1 199 ? -15.820 9.003 -0.555 1.00 98.25 199 SER A CA 1
ATOM 1561 C C . SER A 1 199 ? -15.566 9.124 -2.054 1.00 98.25 199 SER A C 1
ATOM 1563 O O . SER A 1 199 ? -14.501 9.576 -2.474 1.00 98.25 199 SER A O 1
ATOM 1565 N N . ASP A 1 200 ? -16.567 8.740 -2.849 1.00 95.31 200 ASP A N 1
ATOM 1566 C CA . ASP A 1 200 ? -16.612 9.014 -4.293 1.00 95.31 200 ASP A CA 1
ATOM 1567 C C . ASP A 1 200 ? -16.784 10.519 -4.587 1.00 95.31 200 ASP A C 1
ATOM 1569 O O . ASP A 1 200 ? -16.570 10.960 -5.712 1.00 95.31 200 ASP A O 1
ATOM 1573 N N . ASP A 1 201 ? -17.216 11.315 -3.602 1.00 95.31 201 ASP A N 1
ATOM 1574 C CA . ASP A 1 201 ? -17.503 12.738 -3.770 1.00 95.31 201 ASP A CA 1
ATOM 1575 C C . ASP A 1 201 ? -16.887 13.585 -2.652 1.00 95.31 201 ASP A C 1
ATOM 1577 O O . ASP A 1 201 ? -16.918 13.238 -1.470 1.00 95.31 201 ASP A O 1
ATOM 1581 N N . VAL A 1 202 ? -16.288 14.712 -3.034 1.00 96.50 202 VAL A N 1
ATOM 1582 C CA . VAL A 1 202 ? -15.582 15.589 -2.097 1.00 96.50 202 VAL A CA 1
ATOM 1583 C C . VAL A 1 202 ? -16.524 16.275 -1.107 1.00 96.50 202 VAL A C 1
ATOM 1585 O O . VAL A 1 202 ? -16.132 16.493 0.040 1.00 96.50 202 VAL A O 1
ATOM 1588 N N . ASP A 1 203 ? -17.753 16.599 -1.506 1.00 97.69 203 ASP A N 1
ATOM 1589 C CA . ASP A 1 203 ? -18.712 17.265 -0.628 1.00 97.69 203 ASP A CA 1
ATOM 1590 C C . ASP A 1 203 ? -19.263 16.271 0.399 1.00 97.69 203 ASP A C 1
ATOM 1592 O O . ASP A 1 203 ? -19.338 16.592 1.587 1.00 97.69 203 ASP A O 1
ATOM 1596 N N . ASP A 1 204 ? -19.530 15.030 -0.023 1.00 98.00 204 ASP A N 1
ATOM 1597 C CA . ASP A 1 204 ? -19.913 13.941 0.881 1.00 98.00 204 ASP A CA 1
ATOM 1598 C C . ASP A 1 204 ? -18.779 13.591 1.863 1.00 98.00 204 ASP A C 1
ATOM 1600 O O . ASP A 1 204 ? -19.038 13.338 3.046 1.00 98.00 204 ASP A O 1
ATOM 1604 N N . LEU A 1 205 ? -17.516 13.618 1.407 1.00 98.50 205 LEU A N 1
ATOM 1605 C CA . LEU A 1 205 ? -16.345 13.488 2.280 1.00 98.50 205 LEU A CA 1
ATOM 1606 C C . LEU A 1 205 ? -16.326 14.601 3.332 1.00 98.50 205 LEU A C 1
ATOM 1608 O O . LEU A 1 205 ? -16.253 14.309 4.525 1.00 98.50 205 LEU A O 1
ATOM 1612 N N . ASN A 1 206 ? -16.392 15.863 2.902 1.00 98.56 206 ASN A N 1
ATOM 1613 C CA . ASN A 1 206 ? -16.314 17.018 3.797 1.00 98.56 206 ASN A CA 1
ATOM 1614 C C . ASN A 1 206 ? -17.450 17.004 4.826 1.00 98.56 206 ASN A C 1
ATOM 1616 O O . ASN A 1 206 ? -17.195 17.185 6.014 1.00 98.56 206 ASN A O 1
ATOM 1620 N N . ALA A 1 207 ? -18.679 16.705 4.398 1.00 98.50 207 ALA A N 1
ATOM 1621 C CA . ALA A 1 207 ? -19.831 16.611 5.288 1.00 98.50 207 ALA A CA 1
ATOM 1622 C C . ALA A 1 207 ? -19.667 15.495 6.332 1.00 98.50 207 ALA A C 1
ATOM 1624 O O . ALA A 1 207 ? -20.089 15.640 7.480 1.00 98.50 207 ALA A O 1
ATOM 1625 N N . GLN A 1 208 ? -19.060 14.363 5.961 1.00 98.62 208 GLN A N 1
ATOM 1626 C CA . GLN A 1 208 ? -18.817 13.278 6.908 1.00 98.62 208 GLN A CA 1
ATOM 1627 C C . GLN A 1 208 ? -17.660 13.583 7.869 1.00 98.62 208 GLN A C 1
ATOM 1629 O O . GLN A 1 208 ? -17.752 13.249 9.052 1.00 98.62 208 GLN A O 1
ATOM 1634 N N . VAL A 1 209 ? -16.607 14.250 7.393 1.00 98.50 209 VAL A N 1
ATOM 1635 C CA . VAL A 1 209 ? -15.510 14.746 8.236 1.00 98.50 209 VAL A CA 1
ATOM 1636 C C . VAL A 1 209 ? -16.041 15.754 9.255 1.00 98.50 209 VAL A C 1
ATOM 1638 O O . VAL A 1 209 ? -15.802 15.576 10.445 1.00 98.50 209 VAL A O 1
ATOM 1641 N N . GLU A 1 210 ? -16.857 16.721 8.830 1.00 97.88 210 GLU A N 1
ATOM 1642 C CA . GLU A 1 210 ? -17.458 17.729 9.711 1.00 97.88 210 GLU A CA 1
ATOM 1643 C C . GLU A 1 210 ? -18.305 17.093 10.826 1.00 97.88 210 GLU A C 1
ATOM 1645 O O . GLU A 1 210 ? -18.252 17.530 11.978 1.00 97.88 210 GLU A O 1
ATOM 1650 N N . LYS A 1 211 ? -19.050 16.015 10.536 1.00 97.19 211 LYS A N 1
ATOM 1651 C CA . LYS A 1 211 ? -19.791 15.262 11.568 1.00 97.19 211 LYS A CA 1
ATOM 1652 C C . LYS A 1 211 ? -18.859 14.635 12.604 1.00 97.19 211 LYS A C 1
ATOM 1654 O O . LYS A 1 211 ? -19.156 14.692 13.799 1.00 97.19 211 LYS A O 1
ATOM 1659 N N . ILE A 1 212 ? -17.745 14.044 12.169 1.00 97.31 212 ILE A N 1
ATOM 1660 C CA . ILE A 1 212 ? -16.757 13.440 13.074 1.00 97.31 212 ILE A CA 1
ATOM 1661 C C . ILE A 1 212 ? -16.084 14.529 13.909 1.00 97.31 212 ILE A C 1
ATOM 1663 O O . ILE A 1 212 ? -16.053 14.411 15.132 1.00 97.31 212 ILE A O 1
ATOM 1667 N N . GLU A 1 213 ? -15.626 15.616 13.290 1.00 96.88 213 GLU A N 1
ATOM 1668 C CA . GLU A 1 213 ? -15.052 16.766 13.994 1.00 96.88 213 GLU A CA 1
ATOM 1669 C C . GLU A 1 213 ? -16.033 17.332 15.023 1.00 96.88 213 GLU A C 1
ATOM 1671 O O . GLU A 1 213 ? -15.692 17.497 16.194 1.00 96.88 213 GLU A O 1
ATOM 1676 N N . THR A 1 214 ? -17.291 17.530 14.631 1.00 94.44 214 THR A N 1
ATOM 1677 C CA . THR A 1 214 ? -18.349 17.986 15.537 1.00 94.44 214 THR A CA 1
ATOM 1678 C C . THR A 1 214 ? -18.524 17.026 16.710 1.00 94.44 214 THR A C 1
ATOM 1680 O O . THR A 1 214 ? -18.654 17.488 17.841 1.00 94.44 214 THR A O 1
ATOM 1683 N N . SER A 1 215 ? -18.477 15.708 16.490 1.00 93.50 215 SER A N 1
ATOM 1684 C CA . SER A 1 215 ? -18.551 14.713 17.573 1.00 93.50 215 SER A CA 1
ATOM 1685 C C . SER A 1 215 ? -17.349 14.754 18.530 1.00 93.50 215 SER A C 1
ATOM 1687 O O . SER A 1 215 ? -17.488 14.390 19.697 1.00 93.50 215 SER A O 1
ATOM 1689 N N . ILE A 1 216 ? -16.187 15.219 18.056 1.00 94.12 216 ILE A N 1
ATOM 1690 C CA . ILE A 1 216 ? -14.955 15.354 18.840 1.00 94.12 216 ILE A CA 1
ATOM 1691 C C . ILE A 1 216 ? -14.965 16.661 19.646 1.00 94.12 216 ILE A C 1
ATOM 1693 O O . ILE A 1 216 ? -14.648 16.649 20.838 1.00 94.12 216 ILE A O 1
ATOM 1697 N N . PHE A 1 217 ? -15.338 17.781 19.021 1.00 89.06 217 PHE A N 1
ATOM 1698 C CA . PHE A 1 217 ? -15.298 19.111 19.638 1.00 89.06 217 PHE A CA 1
ATOM 1699 C C . PHE A 1 217 ? -16.528 19.429 20.493 1.00 89.06 217 PHE A C 1
ATOM 1701 O O . PHE A 1 217 ? -16.429 20.191 21.461 1.00 89.06 217 PHE A O 1
ATOM 1708 N N . SER A 1 218 ? -17.691 18.865 20.157 1.00 79.38 218 SER A N 1
ATOM 1709 C CA . SER A 1 218 ? -18.921 19.120 20.905 1.00 79.38 218 SER A CA 1
ATOM 1710 C C . SER A 1 218 ? -18.822 18.513 22.291 1.00 79.38 218 SER A C 1
ATOM 1712 O O . SER A 1 218 ? -18.577 17.319 22.459 1.00 79.38 218 SER A O 1
ATOM 1714 N N . ARG A 1 219 ? -19.076 19.331 23.314 1.00 73.62 219 ARG A N 1
ATOM 1715 C CA . ARG A 1 219 ? -19.191 18.808 24.669 1.00 73.62 219 ARG A CA 1
ATOM 1716 C C . ARG A 1 219 ? -20.590 18.254 24.895 1.00 73.62 219 ARG A C 1
ATOM 1718 O O . ARG A 1 219 ? -21.566 19.005 24.905 1.00 73.62 219 ARG A O 1
ATOM 1725 N N . THR A 1 220 ? -20.687 16.951 25.119 1.00 67.75 220 THR A N 1
ATOM 1726 C CA . THR A 1 220 ? -21.948 16.312 25.508 1.00 67.75 220 THR A CA 1
ATOM 1727 C C . THR A 1 220 ? -22.333 16.748 26.922 1.00 67.75 220 THR A C 1
ATOM 1729 O O . THR A 1 220 ? -21.468 16.935 27.779 1.00 67.75 220 THR A O 1
ATOM 1732 N N . ARG A 1 221 ? -23.627 16.956 27.192 1.00 66.62 221 ARG A N 1
ATOM 1733 C CA . ARG A 1 221 ? -24.109 17.148 28.568 1.00 66.62 221 ARG A CA 1
ATOM 1734 C C . ARG A 1 221 ? -24.469 15.792 29.160 1.00 66.62 221 ARG A C 1
ATOM 1736 O O . ARG A 1 221 ? -25.311 15.090 28.609 1.00 66.62 221 ARG A O 1
ATOM 1743 N N . GLY A 1 222 ? -23.846 15.441 30.279 1.00 63.41 222 GLY A N 1
ATOM 1744 C CA . GLY A 1 222 ? -24.266 14.319 31.104 1.00 63.41 222 GLY A CA 1
ATOM 1745 C C . GLY A 1 222 ? -25.671 14.542 31.666 1.00 63.41 222 GLY A C 1
ATOM 1746 O O . GLY A 1 222 ? -26.175 15.665 31.715 1.00 63.41 222 GLY A O 1
ATOM 1747 N N . THR A 1 223 ? -26.302 13.465 32.130 1.00 66.94 223 THR A N 1
ATOM 1748 C CA . THR A 1 223 ? -27.601 13.511 32.829 1.00 66.94 223 THR A CA 1
ATOM 1749 C C . THR A 1 223 ? -27.551 14.338 34.119 1.00 66.94 223 THR A C 1
ATOM 1751 O O . THR A 1 223 ? -28.577 14.799 34.602 1.00 66.94 223 THR A O 1
ATOM 1754 N N . ASP A 1 224 ? -26.347 14.549 34.651 1.00 74.81 224 ASP A N 1
ATOM 1755 C CA . ASP A 1 224 ? -26.001 15.425 35.775 1.00 74.81 224 ASP A CA 1
ATOM 1756 C C . ASP A 1 224 ? -25.817 16.907 35.369 1.00 74.81 224 ASP A C 1
ATOM 1758 O O . ASP A 1 224 ? -25.481 17.744 36.203 1.00 74.81 224 ASP A O 1
ATOM 1762 N N . GLY A 1 225 ? -26.007 17.246 34.089 1.00 70.00 225 GLY A N 1
ATOM 1763 C CA . GLY A 1 225 ? -25.791 18.584 33.535 1.00 70.00 225 GLY A CA 1
ATOM 1764 C C . GLY A 1 225 ? -24.323 18.933 33.254 1.00 70.00 225 GLY A C 1
ATOM 1765 O O . GLY A 1 225 ? -24.053 20.026 32.749 1.00 70.00 225 GLY A O 1
ATOM 1766 N N . THR A 1 226 ? -23.372 18.032 33.533 1.00 73.19 226 THR A N 1
ATOM 1767 C CA . THR A 1 226 ? -21.936 18.283 33.334 1.00 73.19 226 THR A CA 1
ATOM 1768 C C . THR A 1 226 ? -21.547 18.202 31.864 1.00 73.19 226 THR A C 1
ATOM 1770 O O . THR A 1 226 ? -21.993 17.331 31.126 1.00 73.19 226 THR A O 1
ATOM 1773 N N . SER A 1 227 ? -20.700 19.123 31.414 1.00 76.31 227 SER A N 1
ATOM 1774 C CA . SER A 1 227 ? -20.204 19.162 30.039 1.00 76.31 227 SER A CA 1
ATOM 1775 C C . SER A 1 227 ? -18.962 18.271 29.910 1.00 76.31 227 SER A C 1
ATOM 1777 O O . SER A 1 227 ? -17.958 18.544 30.566 1.00 76.31 227 SER A O 1
ATOM 1779 N N . ARG A 1 228 ? -19.019 17.215 29.092 1.00 77.69 228 ARG A N 1
ATOM 1780 C CA . ARG A 1 228 ? -17.941 16.229 28.904 1.00 77.69 228 ARG A CA 1
ATOM 1781 C C . ARG A 1 228 ? -17.338 16.356 27.507 1.00 77.69 228 ARG A C 1
ATOM 1783 O O . ARG A 1 228 ? -18.077 16.482 26.533 1.00 77.69 228 ARG A O 1
ATOM 1790 N N . SER A 1 229 ? -16.008 16.355 27.410 1.00 88.00 229 SER A N 1
ATOM 1791 C CA . SER A 1 229 ? -15.309 16.255 26.122 1.00 88.00 229 SER A CA 1
ATOM 1792 C C . SER A 1 229 ? -15.451 14.845 25.538 1.00 88.00 229 SER A C 1
ATOM 1794 O O . SER A 1 229 ? -15.868 13.920 26.232 1.00 88.00 229 SER A O 1
ATOM 1796 N N . SER A 1 230 ? -15.079 14.674 24.271 1.00 92.50 230 SER A N 1
ATOM 1797 C CA . SER A 1 230 ? -14.968 13.363 23.614 1.00 92.50 230 SER A CA 1
ATOM 1798 C C . SER A 1 230 ? -13.802 12.512 24.132 1.00 92.50 230 SER A C 1
ATOM 1800 O O . SER A 1 230 ? -13.739 11.326 23.841 1.00 92.50 230 SER A O 1
ATOM 1802 N N . GLY A 1 231 ? -12.871 13.097 24.895 1.00 95.50 231 GLY A N 1
ATOM 1803 C CA . GLY A 1 231 ? -11.659 12.423 25.374 1.00 95.50 231 GLY A CA 1
ATOM 1804 C C . GLY A 1 231 ? -10.579 12.215 24.313 1.00 95.50 231 GLY A C 1
ATOM 1805 O O . GLY A 1 231 ? -9.570 11.577 24.604 1.00 95.50 231 GLY A O 1
ATOM 1806 N N . VAL A 1 232 ? -10.764 12.766 23.113 1.00 97.06 232 VAL A N 1
ATOM 1807 C CA . VAL A 1 232 ? -9.785 12.747 22.023 1.00 97.06 232 VAL A CA 1
ATOM 1808 C C . VAL A 1 232 ? -9.630 14.138 21.418 1.00 97.06 232 VAL A C 1
ATOM 1810 O O . VAL A 1 232 ? -10.535 14.972 21.499 1.00 97.06 232 VAL A O 1
ATOM 1813 N N . ARG A 1 233 ? -8.499 14.377 20.756 1.00 96.94 233 ARG A N 1
ATOM 1814 C CA . ARG A 1 233 ? -8.263 15.578 19.945 1.00 96.94 233 ARG A CA 1
ATOM 1815 C C . ARG A 1 233 ? -7.588 15.228 18.631 1.00 96.94 233 ARG A C 1
ATOM 1817 O O . ARG A 1 233 ? -6.775 14.309 18.577 1.00 96.94 233 ARG A O 1
ATOM 1824 N N . ILE A 1 234 ? -7.879 16.003 17.593 1.00 98.25 234 ILE A N 1
ATOM 1825 C CA . ILE A 1 234 ? -7.201 15.901 16.300 1.00 98.25 234 ILE A CA 1
ATOM 1826 C C . ILE A 1 234 ? -5.808 16.527 16.433 1.00 98.25 234 ILE A C 1
ATOM 1828 O O . ILE A 1 234 ? -5.683 17.679 16.847 1.00 98.25 234 ILE A O 1
ATOM 1832 N N . VAL A 1 235 ? -4.763 15.765 16.107 1.00 98.38 235 VAL A N 1
ATOM 1833 C CA . VAL A 1 235 ? -3.368 16.245 16.071 1.00 98.38 235 VAL A CA 1
ATOM 1834 C C . VAL A 1 235 ? -2.905 16.583 14.664 1.00 98.38 235 VAL A C 1
ATOM 1836 O O . VAL A 1 235 ? -2.069 17.465 14.494 1.00 98.38 235 VAL A O 1
ATOM 1839 N N . PHE A 1 236 ? -3.452 15.902 13.660 1.00 98.62 236 PHE A N 1
ATOM 1840 C CA . PHE A 1 236 ? -3.106 16.111 12.263 1.00 98.62 236 PHE A CA 1
ATOM 1841 C C . PHE A 1 236 ? -4.233 15.611 11.360 1.00 98.62 236 PHE A C 1
ATOM 1843 O O . PHE A 1 236 ? -4.947 14.665 11.697 1.00 98.62 236 PHE A O 1
ATOM 1850 N N . MET A 1 237 ? -4.379 16.238 10.198 1.00 98.50 237 MET A N 1
ATOM 1851 C CA . MET A 1 237 ? -5.295 15.796 9.154 1.00 98.50 237 MET A CA 1
ATOM 1852 C C . MET A 1 237 ? -4.550 15.733 7.837 1.00 98.50 237 MET A C 1
ATOM 1854 O O . MET A 1 237 ? -3.822 16.658 7.479 1.00 98.50 237 MET A O 1
ATOM 1858 N N . GLN A 1 238 ? -4.761 14.652 7.097 1.00 98.44 238 GLN A N 1
ATOM 1859 C CA . GLN A 1 238 ? -4.139 14.461 5.800 1.00 98.44 238 GLN A CA 1
ATOM 1860 C C . GLN A 1 238 ? -5.199 14.121 4.766 1.00 98.44 238 GLN A C 1
ATOM 1862 O O . GLN A 1 238 ? -5.829 13.064 4.815 1.00 98.44 238 GLN A O 1
ATOM 1867 N N . ARG A 1 239 ? -5.353 15.019 3.793 1.00 98.50 239 ARG A N 1
ATOM 1868 C CA . ARG A 1 239 ? -6.182 14.777 2.617 1.00 98.50 239 ARG A CA 1
ATOM 1869 C C . ARG A 1 239 ? -5.401 13.971 1.585 1.00 98.50 239 ARG A C 1
ATOM 1871 O O . ARG A 1 239 ? -4.257 14.313 1.277 1.00 98.50 239 ARG A O 1
ATOM 1878 N N . GLY A 1 240 ? -6.039 12.945 1.044 1.00 98.31 240 GLY A N 1
ATOM 1879 C CA . GLY A 1 240 ? -5.622 12.213 -0.145 1.00 98.31 240 GLY A CA 1
ATOM 1880 C C . GLY A 1 240 ? -6.686 12.334 -1.231 1.00 98.31 240 GLY A C 1
ATOM 1881 O O . GLY A 1 240 ? -7.864 12.550 -0.934 1.00 98.31 240 GLY A O 1
ATOM 1882 N N . GLN A 1 241 ? -6.279 12.244 -2.489 1.00 97.62 241 GLN A N 1
ATOM 1883 C CA . GLN A 1 241 ? -7.204 12.224 -3.614 1.00 97.62 241 GLN A CA 1
ATOM 1884 C C . GLN A 1 241 ? -6.581 11.539 -4.824 1.00 97.62 241 GLN A C 1
ATOM 1886 O O . GLN A 1 241 ? -5.375 11.660 -5.053 1.00 97.62 241 GLN A O 1
ATOM 1891 N N . ASP A 1 242 ? -7.422 10.879 -5.612 1.00 96.81 242 ASP A N 1
ATOM 1892 C CA . ASP A 1 242 ? -7.046 10.438 -6.943 1.00 96.81 242 ASP A CA 1
ATOM 1893 C C . ASP A 1 242 ? -6.603 11.643 -7.784 1.00 96.81 242 ASP A C 1
ATOM 1895 O O . ASP A 1 242 ? -7.059 12.781 -7.596 1.00 96.81 242 ASP A O 1
ATOM 1899 N N . LEU A 1 243 ? -5.670 11.412 -8.703 1.00 96.50 243 LEU A N 1
ATOM 1900 C CA . LEU A 1 243 ? -5.225 12.484 -9.573 1.00 96.50 243 LEU A CA 1
ATOM 1901 C C . LEU A 1 243 ? -6.318 12.796 -10.608 1.00 96.50 243 LEU A C 1
ATOM 1903 O O . LEU A 1 243 ? -6.952 11.893 -11.155 1.00 96.50 243 LEU A O 1
ATOM 1907 N N . PRO A 1 244 ? -6.533 14.078 -10.949 1.00 94.31 244 PRO A N 1
ATOM 1908 C CA . PRO A 1 244 ? -7.453 14.446 -12.007 1.00 94.31 244 PRO A CA 1
ATOM 1909 C C . PRO A 1 244 ? -7.059 13.795 -13.334 1.00 94.31 244 PRO A C 1
ATOM 1911 O O . PRO A 1 244 ? -5.885 13.534 -13.626 1.00 94.31 244 PRO A O 1
ATOM 1914 N N . ARG A 1 245 ? -8.065 13.600 -14.190 1.00 91.44 245 ARG A N 1
ATOM 1915 C CA . ARG A 1 245 ? -7.861 13.129 -15.562 1.00 91.44 245 ARG A CA 1
ATOM 1916 C C . ARG A 1 245 ? -6.809 13.991 -16.285 1.00 91.44 245 ARG A C 1
ATOM 1918 O O . ARG A 1 245 ? -6.820 15.212 -16.130 1.00 91.44 245 ARG A O 1
ATOM 1925 N N . PRO A 1 246 ? -5.936 13.379 -17.104 1.00 92.50 246 PRO A N 1
ATOM 1926 C CA . PRO A 1 246 ? -5.960 11.974 -17.526 1.00 92.50 246 PRO A CA 1
ATOM 1927 C C . PRO A 1 246 ? -5.290 10.983 -16.554 1.00 92.50 246 PRO A C 1
ATOM 1929 O O . PRO A 1 246 ? -5.255 9.800 -16.865 1.00 92.50 246 PRO A O 1
ATOM 1932 N N . PHE A 1 247 ? -4.797 11.424 -15.394 1.00 95.12 247 PHE A N 1
ATOM 1933 C CA . PHE A 1 247 ? -3.965 10.617 -14.490 1.00 95.12 247 PHE A CA 1
ATOM 1934 C C . PHE A 1 247 ? -4.742 9.874 -13.396 1.00 95.12 247 PHE A C 1
ATOM 1936 O O . PHE A 1 247 ? -4.146 9.452 -12.413 1.00 95.12 247 PHE A O 1
ATOM 1943 N N . SER A 1 248 ? -6.051 9.692 -13.558 1.00 93.50 248 SER A N 1
ATOM 1944 C CA . SER A 1 248 ? -6.856 8.914 -12.608 1.00 93.50 248 SER A CA 1
ATOM 1945 C C . SER A 1 248 ? -6.286 7.498 -12.450 1.00 93.50 248 SER A C 1
ATOM 1947 O O . SER A 1 248 ? -5.886 6.872 -13.439 1.00 93.50 248 SER A O 1
ATOM 1949 N N . GLY A 1 249 ? -6.159 7.040 -11.207 1.00 94.12 249 GLY A N 1
ATOM 1950 C CA . GLY A 1 249 ? -5.500 5.797 -10.807 1.00 94.12 249 GLY A CA 1
ATOM 1951 C C . GLY A 1 249 ? -3.966 5.827 -10.822 1.00 94.12 249 GLY A C 1
ATOM 1952 O O . GLY A 1 249 ? -3.348 4.813 -10.504 1.00 94.12 249 GLY A O 1
ATOM 1953 N N . HIS A 1 250 ? -3.329 6.937 -11.208 1.00 97.69 250 HIS A N 1
ATOM 1954 C CA . HIS A 1 250 ? -1.866 7.044 -11.246 1.00 97.69 250 HIS A CA 1
ATOM 1955 C C . HIS A 1 250 ? -1.316 7.697 -9.975 1.00 97.69 250 HIS A C 1
ATOM 1957 O O . HIS A 1 250 ? -1.953 8.562 -9.374 1.00 97.69 250 HIS A O 1
ATOM 1963 N N . GLU A 1 251 ? -0.089 7.339 -9.602 1.00 97.25 251 GLU A N 1
ATOM 1964 C CA . GLU A 1 251 ? 0.660 8.030 -8.550 1.00 97.25 251 GLU A CA 1
ATOM 1965 C C . GLU A 1 251 ? 1.397 9.285 -9.085 1.00 97.25 251 GLU A C 1
ATOM 1967 O O . GLU A 1 251 ? 1.240 9.685 -10.247 1.00 97.25 251 GLU A O 1
ATOM 1972 N N . GLN A 1 252 ? 2.141 10.006 -8.233 1.00 97.69 252 GLN A N 1
ATOM 1973 C CA . GLN A 1 252 ? 2.678 11.323 -8.609 1.00 97.69 252 GLN A CA 1
ATOM 1974 C C . GLN A 1 252 ? 3.793 11.273 -9.668 1.00 97.69 252 GLN A C 1
ATOM 1976 O O . GLN A 1 252 ? 3.902 12.241 -10.427 1.00 97.69 252 GLN A O 1
ATOM 1981 N N . PHE A 1 253 ? 4.554 10.177 -9.781 1.00 97.88 253 PHE A N 1
ATOM 1982 C CA . PHE A 1 253 ? 5.489 9.907 -10.886 1.00 97.88 253 PHE A CA 1
ATOM 1983 C C . PHE A 1 253 ? 4.795 9.508 -12.203 1.00 97.88 253 PHE A C 1
ATOM 1985 O O . PHE A 1 253 ? 5.469 9.324 -13.215 1.00 97.88 253 PHE A O 1
ATOM 1992 N N . LYS A 1 254 ? 3.455 9.472 -12.229 1.00 96.56 254 LYS A N 1
ATOM 1993 C CA . LYS A 1 254 ? 2.603 9.206 -13.401 1.00 96.56 254 LYS A CA 1
ATOM 1994 C C . LYS A 1 254 ? 2.603 7.755 -13.874 1.00 96.56 254 LYS A C 1
ATOM 1996 O O . LYS A 1 254 ? 2.383 7.514 -15.057 1.00 96.56 254 LYS A O 1
ATOM 2001 N N . PHE A 1 255 ? 2.755 6.800 -12.963 1.00 97.62 255 PHE A N 1
ATOM 2002 C CA . PHE A 1 255 ? 2.521 5.381 -13.232 1.00 97.62 255 PHE A CA 1
ATOM 2003 C C . PHE A 1 255 ? 1.177 4.933 -12.660 1.00 97.62 255 PHE A C 1
ATOM 2005 O O . PHE A 1 255 ? 0.826 5.305 -11.541 1.00 97.62 255 PHE A O 1
ATOM 2012 N N . LEU A 1 256 ? 0.416 4.144 -13.427 1.00 97.62 256 LEU A N 1
ATOM 2013 C CA . LEU A 1 256 ? -0.815 3.523 -12.940 1.00 97.62 256 LEU A CA 1
ATOM 2014 C C . LEU A 1 256 ? -0.501 2.625 -11.733 1.00 97.62 256 LEU A C 1
ATOM 2016 O O . LEU A 1 256 ? 0.313 1.704 -11.835 1.00 97.62 256 LEU A O 1
ATOM 2020 N N . ASP A 1 257 ? -1.176 2.869 -10.614 1.00 95.88 257 ASP A N 1
ATOM 2021 C CA . ASP A 1 257 ? -1.050 2.085 -9.387 1.00 95.88 257 ASP A CA 1
ATOM 2022 C C . ASP A 1 257 ? -2.305 1.215 -9.159 1.00 95.88 257 ASP A C 1
ATOM 2024 O O . ASP A 1 257 ? -3.281 1.256 -9.906 1.00 95.88 257 ASP A O 1
ATOM 2028 N N . GLY A 1 258 ? -2.272 0.345 -8.151 1.00 92.88 258 GLY A N 1
ATOM 2029 C CA . GLY A 1 258 ? -3.403 -0.489 -7.745 1.00 92.88 258 GLY A CA 1
ATOM 2030 C C . GLY A 1 258 ? -3.654 -1.721 -8.622 1.00 92.88 258 GLY A C 1
ATOM 2031 O O . GLY A 1 258 ? -4.602 -2.449 -8.351 1.00 92.88 258 GLY A O 1
ATOM 2032 N N . VAL A 1 259 ? -2.800 -1.996 -9.618 1.00 94.69 259 VAL A N 1
ATOM 2033 C CA . VAL A 1 259 ? -2.986 -3.098 -10.585 1.00 94.69 259 VAL A CA 1
ATOM 2034 C C . VAL A 1 259 ? -2.868 -4.486 -9.941 1.00 94.69 259 VAL A C 1
ATOM 2036 O O . VAL A 1 259 ? -3.781 -5.299 -10.044 1.00 94.69 259 VAL A O 1
ATOM 2039 N N . SER A 1 260 ? -1.740 -4.773 -9.281 1.00 96.25 260 SER A N 1
ATOM 2040 C CA . SER A 1 260 ? -1.468 -6.091 -8.690 1.00 96.25 260 SER A CA 1
ATOM 2041 C C . SER A 1 260 ? -1.774 -6.092 -7.194 1.00 96.25 260 SER A C 1
ATOM 2043 O O . SER A 1 260 ? -1.148 -5.360 -6.416 1.00 96.25 260 SER A O 1
ATOM 2045 N N . GLN A 1 261 ? -2.753 -6.910 -6.814 1.00 94.69 261 GLN A N 1
ATOM 2046 C CA . GLN A 1 261 ? -3.173 -7.189 -5.441 1.00 94.69 261 GLN A CA 1
ATOM 2047 C C . GLN A 1 261 ? -3.364 -8.701 -5.297 1.00 94.69 261 GLN A C 1
ATOM 2049 O O . GLN A 1 261 ? -3.894 -9.310 -6.230 1.00 94.69 261 GLN A O 1
ATOM 2054 N N . PRO A 1 262 ? -2.981 -9.308 -4.163 1.00 95.88 262 PRO A N 1
ATOM 2055 C CA . PRO A 1 262 ? -3.270 -10.715 -3.918 1.00 95.88 262 PRO A CA 1
ATOM 2056 C C . PRO A 1 262 ? -4.781 -10.971 -3.936 1.00 95.88 262 PRO A C 1
ATOM 2058 O O . PRO A 1 262 ? -5.572 -10.138 -3.483 1.00 95.88 262 PRO A O 1
ATOM 2061 N N . GLY A 1 263 ? -5.182 -12.122 -4.468 1.00 95.62 263 GLY A N 1
ATOM 2062 C CA . GLY A 1 263 ? -6.521 -12.646 -4.261 1.00 95.62 263 GLY A CA 1
ATOM 2063 C C . GLY A 1 263 ? -6.605 -13.321 -2.892 1.00 95.62 263 GLY A C 1
ATOM 2064 O O . GLY A 1 263 ? -5.627 -13.880 -2.405 1.00 95.62 263 GLY A O 1
ATOM 2065 N N . ILE A 1 264 ? -7.772 -13.271 -2.258 1.00 95.38 264 ILE A N 1
ATOM 2066 C CA . ILE A 1 264 ? -8.005 -13.881 -0.943 1.00 95.38 264 ILE A CA 1
ATOM 2067 C C . ILE A 1 264 ? -9.058 -14.981 -1.079 1.00 95.38 264 ILE A C 1
ATOM 2069 O O . ILE A 1 264 ? -10.115 -14.771 -1.692 1.00 95.38 264 ILE A O 1
ATOM 2073 N N . ARG A 1 265 ? -8.752 -16.151 -0.515 1.00 92.75 265 ARG A N 1
ATOM 2074 C CA . ARG A 1 265 ? -9.662 -17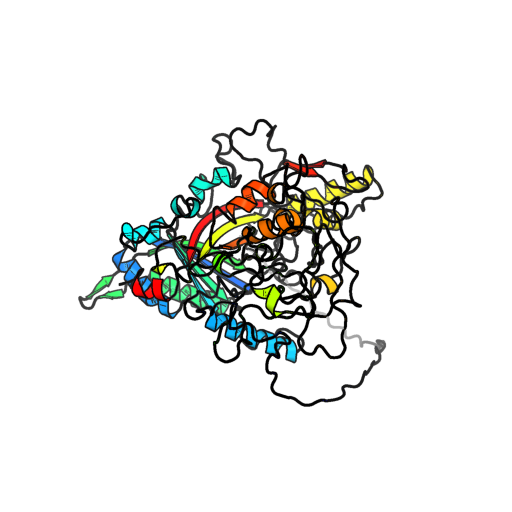.300 -0.408 1.00 92.75 265 ARG A CA 1
ATOM 2075 C C . ARG A 1 265 ? -10.814 -17.030 0.569 1.00 92.75 265 ARG A C 1
ATOM 2077 O O . ARG A 1 265 ? -10.732 -16.148 1.413 1.00 92.75 265 ARG A O 1
ATOM 2084 N N . GLY A 1 266 ? -11.885 -17.804 0.471 1.00 90.00 266 GLY A N 1
ATOM 2085 C CA . GLY A 1 266 ? -12.991 -17.831 1.422 1.00 90.00 266 GLY A CA 1
ATOM 2086 C C . GLY A 1 266 ? -14.342 -17.408 0.847 1.00 90.00 266 GLY A C 1
ATOM 2087 O O . GLY A 1 266 ? -14.434 -16.583 -0.074 1.00 90.00 266 GLY A O 1
ATOM 2088 N N . TYR A 1 267 ? -15.397 -17.978 1.431 1.00 88.56 267 TYR A N 1
ATOM 2089 C CA . TYR A 1 267 ? -16.797 -17.693 1.099 1.00 88.56 267 TYR A CA 1
ATOM 2090 C C . TYR A 1 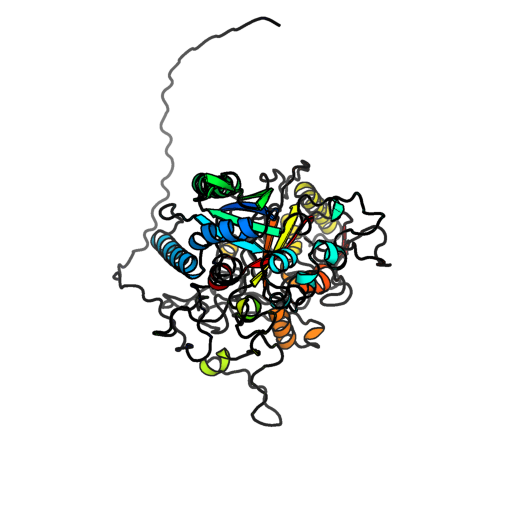267 ? -17.359 -16.595 1.978 1.00 88.56 267 TYR A C 1
ATOM 2092 O O . TYR A 1 267 ? -16.945 -16.417 3.118 1.00 88.56 267 TYR A O 1
ATOM 2100 N N . VAL A 1 268 ? -18.356 -15.897 1.458 1.00 86.56 268 VAL A N 1
ATOM 2101 C CA . VAL A 1 268 ? -19.089 -14.845 2.161 1.00 86.56 268 VAL A CA 1
ATOM 2102 C C . VAL A 1 268 ? -20.432 -15.367 2.683 1.00 86.56 268 VAL A C 1
ATOM 2104 O O . VAL A 1 268 ? -20.871 -14.962 3.756 1.00 86.56 268 VAL A O 1
ATOM 2107 N N . LYS A 1 269 ? -21.086 -16.294 1.964 1.00 75.44 269 LYS A N 1
ATOM 2108 C CA . LYS A 1 269 ? -22.351 -16.926 2.378 1.00 75.44 269 LYS A CA 1
ATOM 2109 C C . LYS A 1 269 ? -22.315 -18.441 2.192 1.00 75.44 269 LYS A C 1
ATOM 2111 O O . LYS A 1 269 ? -21.808 -18.947 1.199 1.00 75.44 269 LYS A O 1
ATOM 2116 N N . SER A 1 270 ? -22.893 -19.154 3.159 1.00 57.66 270 SER A N 1
ATOM 2117 C CA . SER A 1 270 ? -22.766 -20.611 3.326 1.00 57.66 270 SER A CA 1
ATOM 2118 C C . SER A 1 270 ? -23.646 -21.468 2.402 1.00 57.66 270 SER A C 1
ATOM 2120 O O . SER A 1 270 ? -23.547 -22.687 2.463 1.00 57.66 270 SER A O 1
ATOM 2122 N N . THR A 1 271 ? -24.560 -20.898 1.612 1.00 51.34 271 THR A N 1
ATOM 2123 C CA . THR A 1 271 ? -25.681 -21.692 1.070 1.00 51.34 271 THR A CA 1
ATOM 2124 C C . THR A 1 271 ? -25.419 -22.395 -0.262 1.00 51.34 271 THR A C 1
ATOM 2126 O O . THR A 1 271 ? -26.202 -23.275 -0.604 1.00 51.34 271 THR A O 1
ATOM 2129 N N . ASP A 1 272 ? -24.363 -22.046 -1.004 1.00 56.12 272 ASP A N 1
ATOM 2130 C CA . ASP A 1 272 ? -24.015 -22.742 -2.257 1.00 56.12 272 ASP A CA 1
ATOM 2131 C C . ASP A 1 272 ? -22.520 -22.737 -2.640 1.00 56.12 272 ASP A C 1
ATOM 2133 O O . ASP A 1 272 ? -22.183 -23.168 -3.740 1.00 56.12 272 ASP A O 1
ATOM 2137 N N . GLY A 1 273 ? -21.627 -22.210 -1.789 1.00 56.19 273 GLY A N 1
ATOM 2138 C CA . GLY A 1 273 ? -20.184 -22.165 -2.075 1.00 56.19 273 GLY A CA 1
ATOM 2139 C C . GLY A 1 273 ? -19.784 -21.327 -3.301 1.00 56.19 273 GLY A C 1
ATOM 2140 O O . GLY A 1 273 ? -18.622 -21.334 -3.699 1.00 56.19 273 GLY A O 1
ATOM 2141 N N . THR A 1 274 ? -20.709 -20.581 -3.917 1.00 66.12 274 THR A N 1
ATOM 2142 C CA . THR A 1 274 ? -20.418 -19.750 -5.100 1.00 66.12 274 THR A CA 1
ATOM 2143 C C . THR A 1 274 ? -20.118 -18.297 -4.741 1.00 66.12 274 THR A C 1
ATOM 2145 O O . THR A 1 274 ? -19.432 -17.591 -5.486 1.00 66.12 274 THR A O 1
ATOM 2148 N N . ASP A 1 275 ? -20.601 -17.842 -3.582 1.00 80.12 275 ASP A N 1
ATOM 2149 C CA . ASP A 1 275 ? -20.384 -16.486 -3.094 1.00 80.12 275 ASP A CA 1
ATOM 2150 C C . ASP A 1 275 ? -19.016 -16.362 -2.405 1.00 80.12 275 ASP A C 1
ATOM 2152 O O . ASP A 1 275 ? -18.888 -16.558 -1.196 1.00 80.12 275 ASP A O 1
ATOM 2156 N N . VAL A 1 276 ? -17.985 -16.043 -3.190 1.00 86.81 276 VAL A N 1
ATOM 2157 C CA . VAL A 1 276 ? -16.587 -15.906 -2.745 1.00 86.81 276 VAL A CA 1
ATOM 2158 C C . VAL A 1 276 ? -16.140 -14.453 -2.585 1.00 86.81 276 VAL A C 1
ATOM 2160 O O . VAL A 1 276 ? -16.637 -13.535 -3.250 1.00 86.81 276 VAL A O 1
ATOM 2163 N N . LEU A 1 277 ? -15.134 -14.252 -1.730 1.00 89.88 277 LEU A N 1
ATOM 2164 C CA . LEU A 1 277 ? -14.504 -12.951 -1.498 1.00 89.88 277 LEU A CA 1
ATOM 2165 C C . LEU A 1 277 ? -13.792 -12.426 -2.755 1.00 89.88 277 LEU A C 1
ATOM 2167 O O . LEU A 1 277 ? -13.974 -11.271 -3.146 1.00 89.88 277 LEU A O 1
ATOM 2171 N N . THR A 1 278 ? -13.035 -13.300 -3.425 1.00 91.44 278 THR A N 1
ATOM 2172 C CA . THR A 1 278 ? -12.358 -13.008 -4.698 1.00 91.44 278 THR A CA 1
ATOM 2173 C C . THR A 1 278 ? -13.004 -13.814 -5.826 1.00 91.44 278 THR A C 1
ATOM 2175 O O . THR A 1 278 ? -12.944 -15.039 -5.788 1.00 91.44 278 THR A O 1
ATOM 2178 N N . PRO A 1 279 ? -13.607 -13.188 -6.849 1.00 87.62 279 PRO A N 1
ATOM 2179 C CA . PRO A 1 279 ? -14.188 -13.920 -7.975 1.00 87.62 279 PRO A CA 1
ATOM 2180 C C . PRO A 1 279 ? -13.172 -14.832 -8.688 1.00 87.62 279 PRO A C 1
ATOM 2182 O O . PRO A 1 279 ? -12.037 -14.418 -8.913 1.00 87.62 279 PRO A O 1
ATOM 2185 N N . ARG A 1 280 ? -13.590 -16.050 -9.061 1.00 85.06 280 ARG A N 1
ATOM 2186 C CA . ARG A 1 280 ? -12.783 -17.045 -9.795 1.00 85.06 280 ARG A CA 1
ATOM 2187 C C . ARG A 1 280 ? -12.946 -16.853 -11.302 1.00 85.06 280 ARG A C 1
ATOM 2189 O O . ARG A 1 280 ? -13.794 -17.469 -11.937 1.00 85.06 280 ARG A O 1
ATOM 2196 N N . GLN A 1 281 ? -12.199 -15.902 -11.843 1.00 85.81 281 GLN A N 1
ATOM 2197 C CA . GLN A 1 281 ? -12.278 -15.459 -13.234 1.00 85.81 281 GLN A CA 1
ATOM 2198 C C . GLN A 1 281 ? -11.193 -16.067 -14.127 1.00 85.81 281 GLN A C 1
ATOM 2200 O O . GLN A 1 281 ? -11.349 -15.986 -15.337 1.00 85.81 281 GLN A O 1
ATOM 2205 N N . ASN A 1 282 ? -10.113 -16.649 -13.598 1.00 85.38 282 ASN A N 1
ATOM 2206 C CA . ASN A 1 282 ? -9.163 -17.399 -14.420 1.00 85.38 282 ASN A CA 1
ATOM 2207 C C . ASN A 1 282 ? -9.743 -18.796 -14.727 1.00 85.38 282 ASN A C 1
ATOM 2209 O O . ASN A 1 282 ? -9.874 -19.578 -13.788 1.00 85.38 282 ASN A O 1
ATOM 2213 N N . PRO A 1 283 ? -10.096 -19.125 -15.987 1.00 79.38 283 PRO A N 1
ATOM 2214 C CA . PRO A 1 283 ? -10.639 -20.439 -16.337 1.00 79.38 283 PRO A CA 1
ATOM 2215 C C . PRO A 1 283 ? -9.606 -21.575 -16.263 1.00 79.38 283 PRO A C 1
ATOM 2217 O O . PRO A 1 283 ? -9.996 -22.722 -16.056 1.00 79.38 283 PRO A O 1
ATOM 2220 N N . ASP A 1 284 ? -8.314 -21.269 -16.401 1.00 80.75 284 ASP A N 1
ATOM 2221 C CA . ASP A 1 284 ? -7.248 -22.270 -16.529 1.00 80.75 284 ASP A CA 1
ATOM 2222 C C . ASP A 1 284 ? -6.582 -22.605 -15.188 1.00 80.75 284 ASP A C 1
ATOM 2224 O O . ASP A 1 284 ? -5.929 -23.640 -15.058 1.00 80.75 284 ASP A O 1
ATOM 2228 N N . ASN A 1 285 ? -6.741 -21.744 -14.175 1.00 81.06 285 ASN A N 1
ATOM 2229 C CA . ASN A 1 285 ? -6.130 -21.937 -12.862 1.00 81.06 285 ASN A CA 1
ATOM 2230 C C . ASN A 1 285 ? -7.103 -21.608 -11.708 1.00 81.06 285 ASN A C 1
ATOM 2232 O O . ASN A 1 285 ? -7.322 -20.430 -11.407 1.00 81.06 285 ASN A O 1
ATOM 2236 N N . PRO A 1 286 ? -7.630 -22.621 -10.988 1.00 78.69 286 PRO A N 1
ATOM 2237 C CA . PRO A 1 286 ? -8.557 -22.417 -9.869 1.00 78.69 286 PRO A CA 1
ATOM 2238 C C . PRO A 1 286 ? -7.902 -21.781 -8.631 1.00 78.69 286 PRO A C 1
ATOM 2240 O O . PRO A 1 286 ? -8.606 -21.339 -7.722 1.00 78.69 286 PRO A O 1
ATOM 2243 N N . ASN A 1 287 ? -6.567 -21.720 -8.582 1.00 85.00 287 ASN A N 1
ATOM 2244 C CA . ASN A 1 287 ? -5.803 -21.041 -7.536 1.00 85.00 287 ASN A CA 1
ATOM 2245 C C . ASN A 1 287 ? -5.559 -19.561 -7.843 1.00 85.00 287 ASN A C 1
ATOM 2247 O O . ASN A 1 287 ? -4.824 -18.901 -7.111 1.00 85.00 287 ASN A O 1
ATOM 2251 N N . GLN A 1 288 ? -6.217 -19.023 -8.872 1.00 89.31 288 GLN A N 1
ATOM 2252 C CA . GLN A 1 288 ? -6.168 -17.613 -9.217 1.00 89.31 288 GLN A CA 1
ATOM 2253 C C . GLN A 1 288 ? -7.560 -16.971 -9.255 1.00 89.31 288 GLN A C 1
ATOM 2255 O O . GLN A 1 288 ? -8.566 -17.587 -9.605 1.00 89.31 288 GLN A O 1
ATOM 2260 N N . GLY A 1 289 ? -7.617 -15.692 -8.877 1.00 90.12 289 GLY A N 1
ATOM 2261 C CA . GLY A 1 289 ? -8.794 -14.849 -9.067 1.00 90.12 289 GLY A CA 1
ATOM 2262 C C . GLY A 1 289 ? -8.910 -14.451 -10.534 1.00 90.12 289 GLY A C 1
ATOM 2263 O O . GLY A 1 289 ? -9.757 -14.946 -11.263 1.00 90.12 289 GLY A O 1
ATOM 2264 N N . LYS A 1 290 ? -8.010 -13.587 -10.991 1.00 92.00 290 LYS A N 1
ATOM 2265 C CA . LYS A 1 290 ? -7.759 -13.285 -12.409 1.00 92.00 290 LYS A CA 1
ATOM 2266 C C . LYS A 1 290 ? -6.413 -13.892 -12.831 1.00 92.00 290 LYS A C 1
ATOM 2268 O O . LYS A 1 290 ? -5.624 -14.212 -11.945 1.00 92.00 290 LYS A O 1
ATOM 2273 N N . PRO A 1 291 ? -6.110 -14.015 -14.132 1.00 91.94 291 PRO A N 1
ATOM 2274 C CA . PRO A 1 291 ? -4.799 -14.486 -14.579 1.00 91.94 291 PRO A CA 1
ATOM 2275 C C . PRO A 1 291 ? -3.639 -13.695 -13.941 1.00 91.94 291 PRO A C 1
ATOM 2277 O O . PRO A 1 291 ? -3.635 -12.458 -13.943 1.00 91.94 291 PRO A O 1
ATOM 2280 N N . GLY A 1 292 ? -2.718 -14.417 -13.292 1.00 93.12 292 GLY A N 1
ATOM 2281 C CA . GLY A 1 292 ? -1.601 -13.87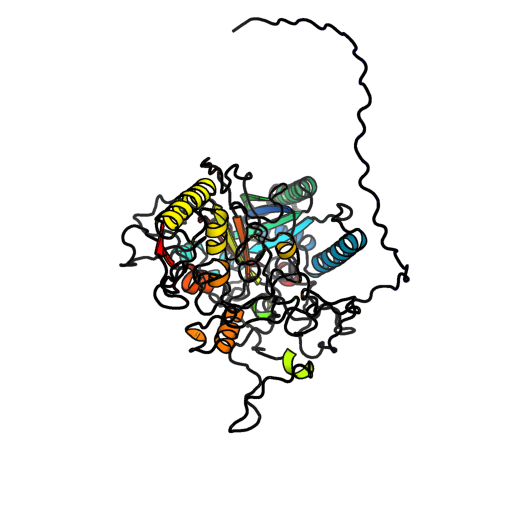4 -12.505 1.00 93.12 292 GLY A CA 1
ATOM 2282 C C . GLY A 1 292 ? -1.970 -13.260 -11.143 1.00 93.12 292 GLY A C 1
ATOM 2283 O O . GLY A 1 292 ? -1.156 -12.567 -10.531 1.00 93.12 292 GLY A O 1
ATOM 2284 N N . GLN A 1 293 ? -3.209 -13.432 -10.668 1.00 95.44 293 GLN A N 1
ATOM 2285 C CA . GLN A 1 293 ? -3.649 -13.036 -9.327 1.00 95.44 293 GLN A CA 1
ATOM 2286 C C . GLN A 1 293 ? -3.849 -14.273 -8.449 1.00 95.44 293 GLN A C 1
ATOM 2288 O O . GLN A 1 293 ? -4.958 -14.804 -8.365 1.00 95.44 293 GLN A O 1
ATOM 2293 N N . ASP A 1 294 ? -2.796 -14.692 -7.756 1.00 94.31 294 ASP A N 1
ATOM 2294 C CA . ASP A 1 294 ? -2.846 -15.869 -6.883 1.00 94.31 294 ASP A CA 1
ATOM 2295 C C . ASP A 1 294 ? -3.764 -15.665 -5.683 1.00 94.31 294 ASP A C 1
ATOM 2297 O O . ASP A 1 294 ? -3.873 -14.568 -5.123 1.00 94.31 294 ASP A O 1
ATOM 2301 N N . LEU A 1 295 ? -4.438 -16.749 -5.309 1.00 93.56 295 LEU A N 1
ATOM 2302 C CA . LEU A 1 295 ? -5.330 -16.830 -4.167 1.00 93.56 295 LEU A CA 1
ATOM 2303 C C . LEU A 1 295 ? -4.569 -17.323 -2.941 1.00 93.56 295 LEU A C 1
ATOM 2305 O O . LEU A 1 295 ? -4.206 -18.499 -2.843 1.00 93.56 295 LEU A O 1
ATOM 2309 N N . LEU A 1 296 ? -4.405 -16.427 -1.976 1.00 94.75 296 LEU A N 1
ATOM 2310 C CA . LEU A 1 296 ? -3.773 -16.713 -0.698 1.00 94.75 296 LEU A CA 1
ATOM 2311 C C . LEU A 1 296 ? -4.793 -16.987 0.399 1.00 94.75 296 LEU A C 1
ATOM 2313 O O . LEU A 1 296 ? -5.956 -16.559 0.346 1.00 94.75 296 LEU A O 1
ATOM 2317 N N . TRP A 1 297 ? -4.323 -17.686 1.426 1.00 94.25 297 TRP A N 1
ATOM 2318 C CA . TRP A 1 297 ? -5.105 -17.927 2.624 1.00 94.25 297 TRP A CA 1
ATOM 2319 C C . TRP A 1 297 ? -5.346 -16.626 3.413 1.00 94.25 297 TRP A C 1
ATOM 2321 O O . TRP A 1 297 ? -4.444 -15.794 3.525 1.00 94.25 297 TRP A O 1
ATOM 2331 N N . PRO A 1 298 ? -6.550 -16.412 3.983 1.00 94.69 298 PRO A N 1
ATOM 2332 C CA . PRO A 1 298 ? -6.907 -15.124 4.586 1.00 94.69 298 PRO A CA 1
ATOM 2333 C C . PRO A 1 298 ? -6.066 -14.748 5.807 1.00 94.69 298 PRO A C 1
ATOM 2335 O O . PRO A 1 298 ? -5.971 -13.565 6.132 1.00 94.69 298 PRO A O 1
ATOM 2338 N N . GLY A 1 299 ? -5.450 -15.734 6.466 1.00 94.75 299 GLY A N 1
ATOM 2339 C CA . GLY A 1 299 ? -4.576 -15.541 7.619 1.00 94.75 299 GLY A CA 1
ATOM 2340 C C . GLY A 1 299 ? -3.309 -14.753 7.311 1.00 94.75 299 GLY A C 1
ATOM 2341 O O . GLY A 1 299 ? -2.712 -14.236 8.243 1.00 94.75 299 GLY A O 1
ATOM 2342 N N . GLU A 1 300 ? -2.940 -14.573 6.038 1.00 94.75 300 GLU A N 1
ATOM 2343 C CA . GLU A 1 300 ? -1.884 -13.634 5.619 1.00 94.75 300 GLU A CA 1
ATOM 2344 C C . GLU A 1 300 ? -2.281 -12.162 5.817 1.00 94.75 300 GLU A C 1
ATOM 2346 O O . GLU A 1 300 ? -1.439 -11.268 5.862 1.00 94.75 300 GLU A O 1
ATOM 2351 N N . PHE A 1 301 ? -3.579 -11.874 5.935 1.00 96.56 301 PHE A N 1
ATOM 2352 C CA . PHE A 1 301 ? -4.084 -10.502 5.975 1.00 96.56 301 PHE A CA 1
ATOM 2353 C C . PHE A 1 301 ? -4.960 -10.209 7.187 1.00 96.56 301 PHE A C 1
ATOM 2355 O O . PHE A 1 301 ? -5.070 -9.048 7.581 1.00 96.56 301 PHE A O 1
ATOM 2362 N N . MET A 1 302 ? -5.593 -11.225 7.775 1.00 94.81 302 MET A N 1
ATOM 2363 C CA . MET A 1 302 ? -6.589 -11.070 8.834 1.00 94.81 302 MET A CA 1
ATOM 2364 C C . MET A 1 302 ? -6.417 -12.118 9.929 1.00 94.81 302 MET A C 1
ATOM 2366 O O . MET A 1 302 ? -6.120 -13.281 9.674 1.00 94.81 302 MET A O 1
ATOM 2370 N N . PHE A 1 303 ? -6.666 -11.709 11.165 1.00 94.69 303 PHE A N 1
ATOM 2371 C CA . PHE A 1 303 ? -6.524 -12.556 12.343 1.00 94.69 303 PHE A CA 1
ATOM 2372 C C . PHE A 1 303 ? -7.656 -13.584 12.437 1.00 94.69 303 PHE A C 1
ATOM 2374 O O . PHE A 1 303 ? -8.814 -13.282 12.139 1.00 94.69 303 PHE A O 1
ATOM 2381 N N . GLY A 1 304 ? -7.338 -14.783 12.935 1.00 91.69 304 GLY A N 1
ATOM 2382 C CA . GLY A 1 304 ? -8.310 -15.862 13.147 1.00 91.69 304 GLY A CA 1
ATOM 2383 C C . GLY A 1 304 ? -8.594 -16.731 11.918 1.00 91.69 304 GLY A C 1
ATOM 2384 O O . GLY A 1 304 ? -9.525 -17.536 11.940 1.00 91.69 304 GLY A O 1
ATOM 2385 N N . TYR A 1 305 ? -7.792 -16.604 10.866 1.00 92.19 305 TYR A N 1
ATOM 2386 C CA . TYR A 1 305 ? -7.853 -17.461 9.687 1.00 92.19 305 TYR A CA 1
ATOM 2387 C C . TYR A 1 305 ? -6.527 -18.201 9.502 1.00 92.19 305 TYR A C 1
ATOM 2389 O O . TYR A 1 305 ? -5.510 -17.847 10.102 1.00 92.19 305 TYR A O 1
ATOM 2397 N N . VAL A 1 306 ? -6.554 -19.261 8.697 1.00 90.12 306 VAL A N 1
ATOM 2398 C CA . VAL A 1 306 ? -5.352 -20.037 8.368 1.00 90.12 306 VAL A CA 1
ATOM 2399 C C . VAL A 1 306 ? -4.388 -19.204 7.527 1.00 90.12 306 VAL A C 1
ATOM 2401 O O . VAL A 1 306 ? -4.842 -18.475 6.643 1.00 90.12 306 VAL A O 1
ATOM 2404 N N . TYR A 1 307 ? -3.089 -19.285 7.816 1.00 89.62 307 TYR A N 1
ATOM 2405 C CA . TYR A 1 307 ? -2.036 -18.589 7.065 1.00 89.62 307 TYR A CA 1
ATOM 2406 C C . TYR A 1 307 ? -1.504 -19.449 5.904 1.00 89.62 307 TYR A C 1
ATOM 2408 O O . TYR A 1 307 ? -1.921 -20.594 5.717 1.00 89.62 307 TYR A O 1
ATOM 2416 N N . GLN A 1 308 ? -0.602 -18.887 5.106 1.00 89.69 308 GLN A N 1
ATOM 2417 C CA . GLN A 1 308 ? 0.096 -19.560 4.019 1.00 89.69 308 GLN A CA 1
ATOM 2418 C C . GLN A 1 308 ? 1.318 -20.327 4.561 1.00 89.69 308 GLN A C 1
ATOM 2420 O O . GLN A 1 308 ? 2.300 -19.725 4.982 1.00 89.69 308 GLN A O 1
ATOM 2425 N N . ASP A 1 309 ? 1.311 -21.659 4.515 1.00 89.62 309 ASP A N 1
ATOM 2426 C CA . ASP A 1 309 ? 2.487 -22.476 4.835 1.00 89.62 309 ASP A CA 1
ATOM 2427 C C . ASP A 1 309 ? 3.275 -22.838 3.560 1.00 89.62 309 ASP A C 1
ATOM 2429 O O . ASP A 1 309 ? 2.863 -23.732 2.810 1.00 89.62 309 ASP A O 1
ATOM 2433 N N . PRO A 1 310 ? 4.447 -22.219 3.317 1.00 85.62 310 PRO A N 1
ATOM 2434 C CA . PRO A 1 310 ? 5.245 -22.478 2.122 1.00 85.62 310 PRO A CA 1
ATOM 2435 C C . PRO A 1 310 ? 5.858 -23.889 2.088 1.00 85.62 310 PRO A C 1
ATOM 2437 O O . PRO A 1 310 ? 6.380 -24.305 1.048 1.00 85.62 310 PRO A O 1
ATOM 2440 N N . LYS A 1 311 ? 5.821 -24.636 3.203 1.00 84.88 311 LYS A N 1
ATOM 2441 C CA . LYS A 1 311 ? 6.315 -26.019 3.308 1.00 84.88 311 LYS A CA 1
ATOM 2442 C C . LYS A 1 311 ? 5.223 -27.057 3.071 1.00 84.88 311 LYS A C 1
ATOM 2444 O O . LYS A 1 311 ? 5.544 -28.201 2.750 1.00 84.88 311 LYS A O 1
ATOM 2449 N N . ASN A 1 312 ? 3.952 -26.686 3.209 1.00 79.25 312 ASN A N 1
ATOM 2450 C CA . ASN A 1 312 ? 2.844 -27.596 2.960 1.00 79.25 312 ASN A CA 1
ATOM 2451 C C . ASN A 1 312 ? 2.570 -27.703 1.454 1.00 79.25 312 ASN A C 1
ATOM 2453 O O . ASN A 1 312 ? 1.766 -26.959 0.898 1.00 79.25 312 ASN A O 1
ATOM 2457 N N . THR A 1 313 ? 3.238 -28.635 0.782 1.00 65.25 313 THR A N 1
ATOM 2458 C CA . THR A 1 313 ? 3.054 -28.891 -0.655 1.00 65.25 313 THR A CA 1
ATOM 2459 C C . THR A 1 313 ? 1.995 -29.957 -0.964 1.00 65.25 313 THR A C 1
ATOM 2461 O O . THR A 1 313 ? 1.844 -30.313 -2.121 1.00 65.25 313 THR A O 1
ATOM 2464 N N . GLN A 1 314 ? 1.296 -30.502 0.046 1.00 55.28 314 GLN A N 1
ATOM 2465 C CA . GLN A 1 314 ? 0.363 -31.641 -0.077 1.00 55.28 314 GLN A CA 1
ATOM 2466 C C . GLN A 1 314 ? 0.824 -32.814 -0.986 1.00 55.28 314 GLN A C 1
ATOM 2468 O O . GLN A 1 314 ? -0.008 -33.545 -1.506 1.00 55.28 314 GLN A O 1
ATOM 2473 N N . ASP A 1 315 ? 2.135 -33.091 -1.065 1.00 45.72 315 ASP A N 1
ATOM 2474 C CA . ASP A 1 315 ? 2.692 -34.262 -1.783 1.00 45.72 315 ASP A CA 1
ATOM 2475 C C . ASP A 1 315 ? 3.431 -35.276 -0.882 1.00 45.72 315 ASP A C 1
ATOM 2477 O O . ASP A 1 315 ? 3.967 -36.281 -1.346 1.00 45.72 315 ASP A O 1
ATOM 2481 N N . GLN A 1 316 ? 3.463 -35.084 0.442 1.00 37.56 316 GLN A N 1
ATOM 2482 C CA . GLN A 1 316 ? 4.274 -35.939 1.331 1.00 37.56 316 GLN A CA 1
ATOM 2483 C C . GLN A 1 316 ? 3.557 -37.116 2.009 1.00 37.56 316 GLN A C 1
ATOM 2485 O O . GLN A 1 316 ? 4.082 -37.670 2.977 1.00 37.56 316 GLN A O 1
ATOM 2490 N N . LYS A 1 317 ? 2.407 -37.582 1.505 1.00 34.72 317 LYS A N 1
ATOM 2491 C CA . LYS A 1 317 ? 1.823 -38.859 1.972 1.00 34.72 317 LYS A CA 1
ATOM 2492 C C . LYS A 1 317 ? 1.227 -39.734 0.867 1.00 34.72 317 LYS A C 1
ATOM 2494 O O . LYS A 1 317 ? 0.135 -40.262 1.029 1.00 34.72 317 LYS A O 1
ATOM 2499 N N . SER A 1 318 ? 2.006 -40.019 -0.175 1.00 29.88 318 SER A N 1
ATOM 2500 C CA . SER A 1 318 ? 2.030 -41.376 -0.742 1.00 29.88 318 SER A CA 1
ATOM 2501 C C . SER A 1 318 ? 3.250 -41.618 -1.631 1.00 29.88 318 SER A C 1
ATOM 2503 O O . SER A 1 318 ? 3.343 -41.098 -2.732 1.00 29.88 318 SER A O 1
ATOM 2505 N N . SER A 1 319 ? 4.087 -42.541 -1.157 1.00 24.67 319 SER A N 1
ATOM 2506 C CA . SER A 1 319 ? 5.098 -43.326 -1.876 1.00 24.67 319 SER A CA 1
ATOM 2507 C C . SER A 1 319 ? 6.549 -42.804 -1.917 1.00 24.67 319 SER A C 1
ATOM 2509 O O . SER A 1 319 ? 6.816 -41.703 -2.393 1.00 24.67 319 SER A O 1
ATOM 2511 N N . PRO A 1 320 ? 7.528 -43.611 -1.456 1.00 31.28 320 PRO A N 1
ATOM 2512 C CA . PRO A 1 320 ? 8.937 -43.353 -1.694 1.00 31.28 320 PRO A CA 1
ATOM 2513 C C . PRO A 1 320 ? 9.302 -43.716 -3.142 1.00 31.28 320 PRO A C 1
ATOM 2515 O O . PRO A 1 320 ? 8.890 -44.750 -3.662 1.00 31.28 320 PRO A O 1
ATOM 2518 N N . SER A 1 321 ? 10.178 -42.904 -3.730 1.00 34.16 321 SER A N 1
ATOM 2519 C CA . SER A 1 321 ? 10.846 -43.070 -5.031 1.00 34.16 321 SER A CA 1
ATOM 2520 C C . SER A 1 321 ? 10.038 -42.719 -6.292 1.00 34.16 321 SER A C 1
ATOM 2522 O O . SER A 1 321 ? 9.028 -43.328 -6.624 1.00 34.16 321 SER A O 1
ATOM 2524 N N . THR A 1 322 ? 10.593 -41.749 -7.030 1.00 32.12 322 THR A N 1
ATOM 2525 C CA . THR A 1 322 ? 10.435 -41.539 -8.479 1.00 32.12 322 THR A CA 1
ATOM 2526 C C . THR A 1 322 ? 9.007 -41.408 -9.019 1.00 32.12 322 THR A C 1
ATOM 2528 O O . THR A 1 322 ? 8.541 -42.280 -9.743 1.00 32.12 322 THR A O 1
ATOM 2531 N N . SER A 1 323 ? 8.364 -40.257 -8.812 1.00 28.95 323 SER A N 1
ATOM 2532 C CA . SER A 1 323 ? 7.496 -39.689 -9.851 1.00 28.95 323 SER A CA 1
ATOM 2533 C C . SER A 1 323 ? 7.385 -38.175 -9.708 1.00 28.95 323 SER A C 1
ATOM 2535 O O . SER A 1 323 ? 6.861 -37.659 -8.729 1.00 28.95 323 SER A O 1
ATOM 2537 N N . THR A 1 324 ? 7.868 -37.465 -10.721 1.00 33.38 324 THR A N 1
ATOM 2538 C CA . THR A 1 324 ? 7.397 -36.134 -11.103 1.00 33.38 324 THR A CA 1
ATOM 2539 C C . THR A 1 324 ? 5.921 -36.239 -11.482 1.00 33.38 324 THR A C 1
ATOM 2541 O O . THR A 1 324 ? 5.602 -36.537 -12.632 1.00 33.38 324 THR A O 1
ATOM 2544 N N . SER A 1 325 ? 5.017 -36.064 -10.530 1.00 31.50 325 SER A N 1
ATOM 2545 C CA . SER A 1 325 ? 3.600 -35.864 -10.826 1.00 31.50 325 SER A CA 1
ATOM 2546 C C . SER A 1 325 ? 3.237 -34.439 -10.451 1.00 31.50 325 SER A C 1
ATOM 2548 O O . SER A 1 325 ? 2.963 -34.143 -9.297 1.00 31.50 325 SER A O 1
ATOM 2550 N N . VAL A 1 326 ? 3.270 -33.562 -11.454 1.00 37.03 326 VAL A N 1
ATOM 2551 C CA . VAL A 1 326 ? 2.543 -32.290 -11.428 1.00 37.03 326 VAL A CA 1
ATOM 2552 C C . VAL A 1 326 ? 1.071 -32.616 -11.120 1.00 37.03 326 VAL A C 1
ATOM 2554 O O . VAL A 1 326 ? 0.558 -33.568 -11.721 1.00 37.03 326 VAL A O 1
ATOM 2557 N N . PRO A 1 327 ? 0.395 -31.895 -10.207 1.00 37.34 327 PRO A N 1
ATOM 2558 C CA . PRO A 1 327 ? -1.026 -32.098 -9.941 1.00 37.34 327 PRO A CA 1
ATOM 2559 C C . PRO A 1 327 ? -1.833 -32.066 -11.242 1.00 37.34 327 PRO A C 1
ATOM 2561 O O . PRO A 1 327 ? -1.616 -31.194 -12.083 1.00 37.34 327 PRO A O 1
ATOM 2564 N N . ASP A 1 328 ? -2.749 -33.019 -11.418 1.00 40.03 328 ASP A N 1
ATOM 2565 C CA . ASP A 1 328 ? -3.601 -33.100 -12.605 1.00 40.03 328 ASP A CA 1
ATOM 2566 C C . ASP A 1 328 ? -4.500 -31.846 -12.691 1.00 40.03 328 ASP A C 1
ATOM 2568 O O . ASP A 1 328 ? -5.394 -31.683 -11.850 1.00 40.03 328 ASP A O 1
ATOM 2572 N N . PRO A 1 329 ? -4.320 -30.970 -13.701 1.00 39.25 329 PRO A N 1
ATOM 2573 C CA . PRO A 1 329 ? -5.123 -29.757 -13.858 1.00 39.25 329 PRO A CA 1
ATOM 2574 C C . PRO A 1 329 ? -6.618 -30.052 -14.050 1.00 39.25 329 PRO A C 1
ATOM 2576 O O . PRO A 1 329 ? -7.452 -29.168 -13.863 1.00 39.25 329 PRO A O 1
ATOM 2579 N N . SER A 1 330 ? -6.976 -31.291 -14.412 1.00 38.88 330 SER A N 1
ATOM 2580 C CA . SER A 1 330 ? -8.358 -31.729 -14.612 1.00 38.88 330 SER A CA 1
ATOM 2581 C C . SER A 1 330 ? -9.079 -32.156 -13.324 1.00 38.88 330 SER A C 1
ATOM 2583 O O . SER A 1 330 ? -10.274 -32.457 -13.371 1.00 38.88 330 SER A O 1
ATOM 2585 N N . ASN A 1 331 ? -8.406 -32.127 -12.162 1.00 43.31 331 ASN A N 1
ATOM 2586 C CA . ASN A 1 331 ? -8.994 -32.438 -10.855 1.00 43.31 331 ASN A CA 1
ATOM 2587 C C . ASN A 1 331 ? -8.926 -31.229 -9.890 1.00 43.31 331 ASN A C 1
ATOM 2589 O O . ASN A 1 331 ? -8.045 -31.161 -9.026 1.00 43.31 331 ASN A O 1
ATOM 2593 N N . PRO A 1 332 ? -9.889 -30.283 -9.961 1.00 43.06 332 PRO A N 1
ATOM 2594 C CA . PRO A 1 332 ? -9.877 -29.054 -9.158 1.00 43.06 332 PRO A CA 1
ATOM 2595 C C . PRO A 1 332 ? -9.896 -29.329 -7.648 1.00 43.06 332 PRO A C 1
ATOM 2597 O O . PRO A 1 332 ? -9.455 -28.516 -6.842 1.00 43.06 332 PRO A O 1
ATOM 2600 N N . THR A 1 333 ? -10.382 -30.504 -7.249 1.00 42.75 333 THR A N 1
ATOM 2601 C CA . THR A 1 333 ? -10.495 -30.946 -5.861 1.00 42.75 333 THR A CA 1
ATOM 2602 C C . THR A 1 333 ? -9.134 -31.180 -5.179 1.00 42.75 333 THR A C 1
ATOM 2604 O O . THR A 1 333 ? -9.076 -31.042 -3.962 1.00 42.75 333 THR A O 1
ATOM 2607 N N . GLN A 1 334 ? -8.033 -31.464 -5.884 1.00 45.78 334 GLN A N 1
ATOM 2608 C CA . GLN A 1 334 ? -6.703 -31.599 -5.245 1.00 45.78 334 GLN A CA 1
ATOM 2609 C C . GLN A 1 334 ? -5.959 -30.262 -5.061 1.00 45.78 334 GLN A C 1
ATOM 2611 O O . GLN A 1 334 ? -5.054 -30.172 -4.241 1.00 45.78 334 GLN A O 1
ATOM 2616 N N . MET A 1 335 ? -6.364 -29.202 -5.764 1.00 50.31 335 MET A N 1
ATOM 2617 C CA . MET A 1 335 ? -5.590 -27.954 -5.868 1.00 50.31 335 MET A CA 1
ATOM 2618 C C . MET A 1 335 ? -5.880 -26.919 -4.763 1.00 50.31 335 MET A C 1
ATOM 2620 O O . MET A 1 335 ? -5.120 -25.967 -4.603 1.00 50.31 335 MET A O 1
ATOM 2624 N N . VAL A 1 336 ? -6.968 -27.083 -4.000 1.00 55.41 336 VAL A N 1
ATOM 2625 C CA . VAL A 1 336 ? -7.537 -26.026 -3.131 1.00 55.41 336 VAL A CA 1
ATOM 2626 C C . VAL A 1 336 ? -6.940 -25.997 -1.714 1.00 55.41 336 VAL A C 1
ATOM 2628 O O . VAL A 1 336 ? -7.089 -24.998 -1.021 1.00 55.41 336 VAL A O 1
ATOM 2631 N N . GLU A 1 337 ? -6.230 -27.041 -1.272 1.00 59.53 337 GLU A N 1
ATOM 2632 C CA . GLU A 1 337 ? -5.608 -27.101 0.071 1.00 59.53 337 GLU A CA 1
ATOM 2633 C C . GLU A 1 337 ? -4.091 -26.858 0.086 1.00 59.53 337 GLU A C 1
ATOM 2635 O O . GLU A 1 337 ? -3.436 -26.950 1.129 1.00 59.53 337 GLU A O 1
ATOM 2640 N N . ILE A 1 338 ? -3.528 -26.525 -1.070 1.00 60.59 338 ILE A N 1
ATOM 2641 C CA . ILE A 1 338 ? -2.106 -26.264 -1.231 1.00 60.59 338 ILE A CA 1
ATOM 2642 C C . ILE A 1 338 ? -1.696 -25.086 -0.319 1.00 60.59 338 ILE A C 1
ATOM 2644 O O . ILE A 1 338 ? -2.382 -24.062 -0.238 1.00 60.59 338 ILE A O 1
ATOM 2648 N N . HIS A 1 339 ? -0.595 -25.260 0.418 1.00 69.25 339 HIS A N 1
ATOM 2649 C CA . HIS A 1 339 ? -0.015 -24.277 1.348 1.00 69.25 339 HIS A CA 1
ATOM 2650 C C . HIS A 1 339 ? -0.939 -23.819 2.476 1.00 69.25 339 HIS A C 1
ATOM 2652 O O . HIS A 1 339 ? -0.749 -22.744 3.038 1.00 69.25 339 HIS A O 1
ATOM 2658 N N . LYS A 1 340 ? -1.958 -24.604 2.826 1.00 77.81 340 LYS A N 1
ATOM 2659 C CA . LYS A 1 340 ? -2.799 -24.304 3.985 1.00 77.81 340 LYS A CA 1
ATOM 2660 C C . LYS A 1 340 ? -1.989 -24.490 5.266 1.00 77.81 340 LYS A C 1
ATOM 2662 O O . LYS A 1 340 ? -1.553 -25.603 5.556 1.00 77.81 340 LYS A O 1
ATOM 2667 N N . GLY A 1 341 ? -1.769 -23.410 6.003 1.00 80.50 341 GLY A N 1
ATOM 2668 C CA . GLY A 1 341 ? -1.114 -23.434 7.305 1.00 80.50 341 GLY A CA 1
ATOM 2669 C C . GLY A 1 341 ? -2.081 -23.694 8.459 1.00 80.50 341 GLY A C 1
ATOM 2670 O O . GLY A 1 341 ? -3.233 -24.098 8.277 1.00 80.50 341 GLY A O 1
ATOM 2671 N N . GLU A 1 342 ? -1.597 -23.435 9.669 1.00 81.31 342 GLU A N 1
ATOM 2672 C CA . GLU A 1 342 ? -2.403 -23.463 10.892 1.00 81.31 342 GLU A CA 1
ATOM 2673 C C . GLU A 1 342 ? -3.131 -22.125 11.106 1.00 81.31 342 GLU A C 1
ATOM 2675 O O . GLU A 1 342 ? -2.958 -21.168 10.349 1.00 81.31 342 GLU A O 1
ATOM 2680 N N . LEU A 1 343 ? -3.985 -22.044 12.128 1.00 78.62 343 LEU A N 1
ATOM 2681 C CA . LEU A 1 343 ? -4.590 -20.772 12.527 1.00 78.62 343 LEU A CA 1
ATOM 2682 C C . LEU A 1 343 ? -3.505 -19.817 13.038 1.00 78.62 343 LEU A C 1
ATOM 2684 O O . LEU A 1 343 ? -2.697 -20.181 13.890 1.00 78.62 343 LEU A O 1
ATOM 2688 N N . ALA A 1 344 ? -3.507 -18.581 12.542 1.00 64.62 344 ALA A N 1
ATOM 2689 C CA . ALA A 1 344 ? -2.599 -17.554 13.033 1.00 64.62 344 ALA A CA 1
ATOM 2690 C C . ALA A 1 344 ? -3.054 -17.037 14.414 1.00 64.62 344 ALA A C 1
ATOM 2692 O O . ALA A 1 344 ? -3.949 -16.193 14.508 1.00 64.62 344 ALA A O 1
ATOM 2693 N N . GLU A 1 345 ? -2.426 -17.513 15.492 1.00 67.25 345 GLU A N 1
ATOM 2694 C CA . GLU A 1 345 ? -2.583 -16.972 16.852 1.00 67.25 345 GLU A CA 1
ATOM 2695 C C . GLU A 1 345 ? -1.573 -15.835 17.104 1.00 67.25 345 GLU A C 1
ATOM 2697 O O . GLU A 1 345 ? -0.615 -15.964 17.862 1.00 67.25 345 GLU A O 1
ATOM 2702 N N . ALA A 1 346 ? -1.749 -14.703 16.415 1.00 74.44 346 ALA A N 1
ATOM 2703 C CA . ALA A 1 346 ? -0.825 -13.560 16.495 1.00 74.44 346 ALA A CA 1
ATOM 2704 C C . ALA A 1 346 ? -1.209 -12.503 17.555 1.00 74.44 346 ALA A C 1
ATOM 2706 O O . ALA A 1 346 ? -0.536 -11.479 17.713 1.00 74.44 346 ALA A O 1
ATOM 2707 N N . GLY A 1 347 ? -2.302 -12.722 18.286 1.00 86.38 347 GLY A N 1
ATOM 2708 C CA . GLY A 1 347 ? -2.808 -11.783 19.278 1.00 86.38 347 GLY A CA 1
ATOM 2709 C C . GLY A 1 347 ? -3.940 -12.359 20.128 1.00 86.38 347 GLY A C 1
ATOM 2710 O O . GLY A 1 347 ? -4.281 -13.536 19.994 1.00 86.38 347 GLY A O 1
ATOM 2711 N N . PRO A 1 348 ? -4.545 -11.536 20.998 1.00 89.62 348 PRO A N 1
ATOM 2712 C CA . PRO A 1 348 ? -5.617 -11.972 21.887 1.00 89.62 348 PRO A CA 1
ATOM 2713 C C . PRO A 1 348 ? -6.854 -12.419 21.093 1.00 89.62 348 PRO A C 1
ATOM 2715 O O . PRO A 1 348 ? -7.114 -11.913 20.005 1.00 89.62 348 PRO A O 1
ATOM 2718 N N . ALA A 1 349 ? -7.672 -13.316 21.654 1.00 89.06 349 ALA A N 1
ATOM 2719 C CA . ALA A 1 349 ? -8.819 -13.906 20.948 1.00 89.06 349 ALA A CA 1
ATOM 2720 C C . ALA A 1 349 ? -9.798 -12.867 20.360 1.00 89.06 349 ALA A C 1
ATOM 2722 O O . ALA A 1 349 ? -10.338 -13.065 19.272 1.00 89.06 349 ALA A O 1
ATOM 2723 N N . TRP A 1 350 ? -9.987 -11.730 21.039 1.00 91.38 350 TRP A N 1
ATOM 2724 C CA . TRP A 1 350 ? -10.844 -10.642 20.558 1.00 91.38 350 TRP A CA 1
ATOM 2725 C C . TRP A 1 350 ? -10.310 -9.951 19.293 1.00 91.38 350 TRP A C 1
ATOM 2727 O O . TRP A 1 350 ? -11.077 -9.303 18.588 1.00 91.38 350 TRP A O 1
ATOM 2737 N N . ALA A 1 351 ? -9.017 -10.089 18.978 1.00 93.25 351 ALA A N 1
ATOM 2738 C CA . ALA A 1 351 ? -8.392 -9.508 17.791 1.00 93.25 351 ALA A CA 1
ATOM 2739 C C . ALA A 1 351 ? -8.762 -10.244 16.489 1.00 93.25 351 ALA A C 1
ATOM 2741 O O . ALA A 1 351 ? -8.408 -9.772 15.407 1.00 93.25 351 ALA A O 1
ATOM 2742 N N . ARG A 1 352 ? -9.484 -11.375 16.563 1.00 94.12 352 ARG A N 1
ATOM 2743 C CA . ARG A 1 352 ? -10.071 -12.061 15.398 1.00 94.12 352 ARG A CA 1
ATOM 2744 C C . ARG A 1 352 ? -10.786 -11.064 14.476 1.00 94.12 352 ARG A C 1
ATOM 2746 O O . ARG A 1 352 ? -11.417 -10.123 14.953 1.00 94.12 352 ARG A O 1
ATOM 2753 N N . ASN A 1 353 ? -10.693 -11.287 13.161 1.00 95.56 353 ASN A N 1
ATOM 2754 C CA . ASN A 1 353 ? -11.223 -10.424 12.092 1.00 95.56 353 ASN A CA 1
ATOM 2755 C C . ASN A 1 353 ? -10.563 -9.038 11.982 1.00 95.56 353 ASN A C 1
ATOM 2757 O O . ASN A 1 353 ? -10.936 -8.247 11.114 1.00 95.56 353 ASN A O 1
ATOM 2761 N N . GLY A 1 354 ? -9.573 -8.741 12.826 1.00 97.06 354 GLY A N 1
ATOM 2762 C CA . GLY A 1 354 ? -8.738 -7.560 12.683 1.00 97.06 354 GLY A CA 1
ATOM 2763 C C . GLY A 1 354 ? -7.539 -7.779 11.762 1.00 97.06 354 GLY A C 1
ATOM 2764 O O . GLY A 1 354 ? -7.256 -8.891 11.312 1.00 97.06 354 GLY A O 1
ATOM 2765 N N . SER A 1 355 ? -6.820 -6.696 11.483 1.00 98.31 355 SER A N 1
ATOM 2766 C CA . SER A 1 355 ? -5.622 -6.684 10.638 1.00 98.31 355 SER A CA 1
ATOM 2767 C C . SER A 1 355 ? -4.660 -5.602 11.111 1.00 98.31 355 SER A C 1
ATOM 2769 O O . SER A 1 355 ? -5.100 -4.547 11.578 1.00 98.31 355 SER A O 1
ATOM 2771 N N . TYR A 1 356 ? -3.352 -5.817 10.972 1.00 98.69 356 TYR A N 1
ATOM 2772 C CA . TYR A 1 356 ? -2.414 -4.713 11.120 1.00 98.69 356 TYR A CA 1
ATOM 2773 C C . TYR A 1 356 ? -2.550 -3.756 9.946 1.00 98.69 356 TYR A C 1
ATOM 2775 O O . TYR A 1 356 ? -2.714 -4.174 8.804 1.00 98.69 356 TYR A O 1
ATOM 2783 N N . MET A 1 357 ? -2.408 -2.469 10.229 1.00 98.81 357 MET A N 1
ATOM 2784 C CA . MET A 1 357 ? -2.359 -1.408 9.243 1.00 98.81 357 MET A CA 1
ATOM 2785 C C . MET A 1 357 ? -1.019 -0.684 9.343 1.00 98.81 357 MET A C 1
ATOM 2787 O O . MET A 1 357 ? -0.656 -0.152 10.393 1.00 98.81 357 MET A O 1
ATOM 2791 N N . VAL A 1 358 ? -0.304 -0.626 8.228 1.00 98.88 358 VAL A N 1
ATOM 2792 C CA . VAL A 1 358 ? 0.896 0.199 8.081 1.00 98.88 358 VAL A CA 1
ATOM 2793 C C . VAL A 1 358 ? 0.492 1.474 7.366 1.00 98.88 358 VAL A C 1
ATOM 2795 O O . VAL A 1 358 ? -0.120 1.404 6.304 1.00 98.88 358 VAL A O 1
ATOM 2798 N N . PHE A 1 359 ? 0.855 2.628 7.920 1.00 98.88 359 PHE A N 1
ATOM 2799 C CA . PHE A 1 359 ? 0.720 3.921 7.254 1.00 98.88 359 PHE A CA 1
ATOM 2800 C C . PHE A 1 359 ? 2.101 4.526 7.002 1.00 98.88 359 PHE A C 1
ATOM 2802 O O . PHE A 1 359 ? 2.916 4.604 7.920 1.00 98.88 359 PHE A O 1
ATOM 2809 N N . ARG A 1 360 ? 2.354 4.995 5.777 1.00 98.81 360 ARG A N 1
ATOM 2810 C CA . ARG A 1 360 ? 3.530 5.802 5.421 1.00 98.81 360 ARG A CA 1
ATOM 2811 C C . ARG A 1 360 ? 3.087 7.003 4.596 1.00 98.81 360 ARG A C 1
ATOM 2813 O O . ARG A 1 360 ? 2.414 6.858 3.579 1.00 98.81 360 ARG A O 1
ATOM 2820 N N . ARG A 1 361 ? 3.519 8.194 4.995 1.00 98.75 361 ARG A N 1
ATOM 2821 C CA . ARG A 1 361 ? 3.415 9.410 4.188 1.00 98.75 361 ARG A CA 1
ATOM 2822 C C . ARG A 1 361 ? 4.693 9.551 3.371 1.00 98.75 361 ARG A C 1
ATOM 2824 O O . ARG A 1 361 ? 5.733 9.932 3.904 1.00 98.75 361 ARG A O 1
ATOM 2831 N N . LEU A 1 362 ? 4.626 9.217 2.090 1.00 98.69 362 LEU A N 1
ATOM 2832 C CA . LEU A 1 362 ? 5.776 9.184 1.191 1.00 98.69 362 LEU A CA 1
ATOM 2833 C C . LEU A 1 362 ? 5.750 10.420 0.291 1.00 98.69 362 LEU A C 1
ATOM 2835 O O . LEU A 1 362 ? 4.979 10.459 -0.664 1.00 98.69 362 LEU A O 1
ATOM 2839 N N . ARG A 1 363 ? 6.572 11.433 0.583 1.00 98.50 363 ARG A N 1
ATOM 2840 C CA . ARG A 1 363 ? 6.749 12.591 -0.300 1.00 98.50 363 ARG A CA 1
ATOM 2841 C C . ARG A 1 363 ? 7.475 12.154 -1.565 1.00 98.50 363 ARG A C 1
ATOM 2843 O O . ARG A 1 363 ? 8.477 11.451 -1.483 1.00 98.50 363 ARG A O 1
ATOM 2850 N N . GLN A 1 364 ? 6.992 12.599 -2.718 1.00 98.50 364 GLN A N 1
ATOM 2851 C CA . GLN A 1 364 ? 7.561 12.280 -4.022 1.00 98.50 364 GLN A CA 1
ATOM 2852 C C . GLN A 1 364 ? 8.125 13.534 -4.696 1.00 98.50 364 GLN A C 1
ATOM 2854 O O . GLN A 1 364 ? 7.403 14.489 -4.996 1.00 98.50 364 GLN A O 1
ATOM 2859 N N . ASP A 1 365 ? 9.426 13.523 -4.977 1.00 97.56 365 ASP A N 1
ATOM 2860 C CA . ASP A 1 365 ? 10.116 14.559 -5.740 1.00 97.56 365 ASP A CA 1
ATOM 2861 C C . ASP A 1 365 ? 10.049 14.268 -7.246 1.00 97.56 365 ASP A C 1
ATOM 2863 O O . ASP A 1 365 ? 11.008 13.832 -7.887 1.00 97.56 365 ASP A O 1
ATOM 2867 N N . VAL A 1 366 ? 8.862 14.488 -7.814 1.00 98.19 366 VAL A N 1
ATOM 2868 C CA . VAL A 1 366 ? 8.541 14.165 -9.216 1.00 98.19 366 VAL A CA 1
ATOM 2869 C C . VAL A 1 366 ? 9.465 14.879 -10.203 1.00 98.19 366 VAL A C 1
ATOM 2871 O O . VAL A 1 366 ? 9.908 14.298 -11.192 1.00 98.19 366 VAL A O 1
ATOM 2874 N N . GLY A 1 367 ? 9.781 16.146 -9.931 1.00 97.81 367 GLY A N 1
ATOM 2875 C CA . GLY A 1 367 ? 10.673 16.947 -10.764 1.00 97.81 367 GLY A CA 1
ATOM 2876 C C . GLY A 1 367 ? 12.071 16.351 -10.850 1.00 97.81 367 GLY A C 1
ATOM 2877 O O . GLY A 1 367 ? 12.612 16.198 -11.948 1.00 97.81 367 GLY A O 1
ATOM 2878 N N . ARG A 1 368 ? 12.649 15.979 -9.701 1.00 96.50 368 ARG A N 1
ATOM 2879 C CA . ARG A 1 368 ? 13.976 15.357 -9.656 1.00 96.50 368 ARG A CA 1
ATOM 2880 C C . ARG A 1 368 ? 13.981 13.974 -10.286 1.00 96.50 368 ARG A C 1
ATOM 2882 O O . ARG A 1 368 ? 14.887 13.700 -11.066 1.00 96.50 368 ARG A O 1
ATOM 2889 N N . PHE A 1 369 ? 12.966 13.153 -10.024 1.00 97.56 369 PHE A N 1
ATOM 2890 C CA . PHE A 1 369 ? 12.852 11.832 -10.639 1.00 97.56 369 PHE A CA 1
ATOM 2891 C C . PHE A 1 369 ? 12.807 11.915 -12.172 1.00 97.56 369 PHE A C 1
ATOM 2893 O O . PHE A 1 369 ? 13.611 11.285 -12.856 1.00 97.56 369 PHE A O 1
ATOM 2900 N N . HIS A 1 370 ? 11.947 12.771 -12.733 1.00 97.94 370 HIS A N 1
ATOM 2901 C CA . HIS A 1 370 ? 11.876 12.955 -14.186 1.00 97.94 370 HIS A CA 1
ATOM 2902 C C . HIS A 1 370 ? 13.163 13.554 -14.767 1.00 97.94 370 HIS A C 1
ATOM 2904 O O . HIS A 1 370 ? 13.590 13.153 -15.849 1.00 97.94 370 HIS A O 1
ATOM 2910 N N . THR A 1 371 ? 13.811 14.480 -14.050 1.00 97.50 371 THR A N 1
ATOM 2911 C CA . THR A 1 371 ? 15.109 15.046 -14.460 1.00 97.50 371 THR A CA 1
ATOM 2912 C C . THR A 1 371 ? 16.170 13.955 -14.547 1.00 97.50 371 THR A C 1
ATOM 2914 O O . THR A 1 371 ? 16.906 13.892 -15.532 1.00 97.50 371 THR A O 1
ATOM 2917 N N . PHE A 1 372 ? 16.213 13.075 -13.544 1.00 97.19 372 PHE A N 1
ATOM 2918 C CA . PHE A 1 372 ? 17.128 11.945 -13.498 1.00 97.19 372 PHE A CA 1
ATOM 2919 C C . PHE A 1 372 ? 16.891 10.991 -14.672 1.00 97.19 372 PHE A C 1
ATOM 2921 O O . PHE A 1 372 ? 17.816 10.742 -15.440 1.00 97.19 372 PHE A O 1
ATOM 2928 N N . LEU A 1 373 ? 15.649 10.540 -14.883 1.00 97.56 373 LEU A N 1
ATOM 2929 C CA . LEU A 1 373 ? 15.317 9.640 -15.992 1.00 97.56 373 LEU A CA 1
ATOM 2930 C C . LEU A 1 373 ? 15.672 10.238 -17.361 1.00 97.56 373 LEU A C 1
ATOM 2932 O O . LEU A 1 373 ? 16.189 9.538 -18.229 1.00 97.56 373 LEU A O 1
ATOM 2936 N N . ASN A 1 374 ? 15.421 11.536 -17.556 1.00 97.12 374 ASN A N 1
ATOM 2937 C CA . ASN A 1 374 ? 15.726 12.240 -18.801 1.00 97.12 374 ASN A CA 1
ATOM 2938 C C . ASN A 1 374 ? 17.233 12.310 -19.081 1.00 97.12 374 ASN A C 1
ATOM 2940 O O . ASN A 1 374 ? 17.667 12.047 -20.204 1.00 97.12 374 ASN A O 1
ATOM 2944 N N . ALA A 1 375 ? 18.031 12.638 -18.064 1.00 96.25 375 ALA A N 1
ATOM 2945 C CA . ALA A 1 375 ? 19.482 12.691 -18.183 1.00 96.25 375 ALA A CA 1
ATOM 2946 C C . ALA A 1 375 ? 20.085 11.293 -18.393 1.00 96.25 375 ALA A C 1
ATOM 2948 O O . ALA A 1 375 ? 20.886 11.100 -19.311 1.00 96.25 375 ALA A O 1
ATOM 2949 N N . GLU A 1 376 ? 19.656 10.317 -17.595 1.00 96.75 376 GLU A N 1
ATOM 2950 C CA . GLU A 1 376 ? 20.218 8.968 -17.596 1.00 96.75 376 GLU A CA 1
ATOM 2951 C C . GLU A 1 376 ? 19.874 8.209 -18.883 1.00 96.75 376 GLU A C 1
ATOM 2953 O O . GLU A 1 376 ? 20.755 7.607 -19.491 1.00 96.75 376 GLU A O 1
ATOM 2958 N N . ALA A 1 377 ? 18.642 8.313 -19.397 1.00 96.50 377 ALA A N 1
ATOM 2959 C CA . ALA A 1 377 ? 18.274 7.685 -20.671 1.00 96.50 377 ALA A CA 1
ATOM 2960 C C . ALA A 1 377 ? 19.129 8.197 -21.847 1.00 96.50 377 ALA A C 1
ATOM 2962 O O . ALA A 1 377 ? 19.512 7.425 -22.729 1.00 96.50 377 ALA A O 1
ATOM 2963 N N . ARG A 1 378 ? 19.484 9.491 -21.849 1.00 96.25 378 ARG A N 1
ATOM 2964 C CA . ARG A 1 378 ? 20.394 10.071 -22.851 1.00 96.25 378 ARG A CA 1
ATOM 2965 C C . ARG A 1 378 ? 21.821 9.554 -22.687 1.00 96.25 378 ARG A C 1
ATOM 2967 O O . ARG A 1 378 ? 22.447 9.217 -23.688 1.00 96.25 378 ARG A O 1
ATOM 2974 N N . ALA A 1 379 ? 22.328 9.478 -21.457 1.00 96.12 379 ALA A N 1
ATOM 2975 C CA . ALA A 1 379 ? 23.667 8.958 -21.178 1.00 96.12 379 ALA A CA 1
ATOM 2976 C C . ALA A 1 379 ? 23.797 7.468 -21.554 1.00 96.12 379 ALA A C 1
ATOM 2978 O O . ALA A 1 379 ? 24.785 7.051 -22.168 1.00 96.12 379 ALA A O 1
ATOM 2979 N N . LEU A 1 380 ? 22.766 6.672 -21.266 1.00 95.88 380 LEU A N 1
ATOM 2980 C CA . LEU A 1 380 ? 22.690 5.269 -21.666 1.00 95.88 380 LEU A CA 1
ATOM 2981 C C . LEU A 1 380 ? 22.661 5.117 -23.186 1.00 95.88 380 LEU A C 1
ATOM 2983 O O . LEU A 1 380 ? 23.418 4.316 -23.716 1.00 95.88 380 LEU A O 1
ATOM 2987 N N . ASN A 1 381 ? 21.874 5.920 -23.906 1.00 96.12 381 ASN A N 1
ATOM 2988 C CA . ASN A 1 381 ? 21.866 5.881 -25.370 1.00 96.12 381 ASN A CA 1
ATOM 2989 C C . ASN A 1 381 ? 23.218 6.300 -25.985 1.00 96.12 381 ASN A C 1
ATOM 2991 O O . ASN A 1 381 ? 23.658 5.706 -26.965 1.00 96.12 381 ASN A O 1
ATOM 2995 N N . GLN A 1 382 ? 23.905 7.288 -25.402 1.00 95.88 382 GLN A N 1
ATOM 2996 C CA . GLN A 1 382 ? 25.234 7.714 -25.861 1.00 95.88 382 GLN A CA 1
ATOM 2997 C C . GLN A 1 382 ? 26.295 6.619 -25.693 1.00 95.88 382 GLN A C 1
ATOM 2999 O O . GLN A 1 382 ? 27.162 6.471 -26.551 1.00 95.88 382 GLN A O 1
ATOM 3004 N N . SER A 1 383 ? 26.236 5.863 -24.593 1.00 93.12 383 SER A N 1
ATOM 3005 C CA . SER A 1 383 ? 27.167 4.759 -24.319 1.00 93.12 383 SER A CA 1
ATOM 3006 C C . SER A 1 383 ? 26.772 3.453 -25.015 1.00 93.12 383 SER A C 1
ATOM 3008 O O . SER A 1 383 ? 27.642 2.673 -25.397 1.00 93.12 383 SER A O 1
ATOM 3010 N N . ASN A 1 384 ? 25.475 3.228 -25.219 1.00 91.81 384 ASN A N 1
ATOM 3011 C CA . ASN A 1 384 ? 24.917 2.082 -25.917 1.00 91.81 384 ASN A CA 1
ATOM 3012 C C . ASN A 1 384 ? 23.696 2.498 -26.767 1.00 91.81 384 ASN A C 1
ATOM 3014 O O . ASN A 1 384 ? 22.571 2.539 -26.257 1.00 91.81 384 ASN A O 1
ATOM 3018 N N . PRO A 1 385 ? 23.880 2.748 -28.080 1.00 92.56 385 PRO A N 1
ATOM 3019 C CA . PRO A 1 385 ? 22.809 3.209 -28.965 1.00 92.56 385 PRO A CA 1
ATOM 3020 C C . PRO A 1 385 ? 21.613 2.261 -29.115 1.00 92.56 385 PRO A C 1
ATOM 3022 O O . PRO A 1 385 ? 20.591 2.678 -29.658 1.00 92.56 385 PRO A O 1
ATOM 3025 N N . THR A 1 386 ? 21.702 1.005 -28.650 1.00 90.62 386 THR A N 1
ATOM 3026 C CA . THR A 1 386 ? 20.546 0.094 -28.636 1.00 90.62 386 THR A CA 1
ATOM 3027 C C . THR A 1 386 ? 19.529 0.448 -27.553 1.00 90.62 386 THR A C 1
ATOM 3029 O O . THR A 1 386 ? 18.379 0.025 -27.644 1.00 90.62 386 THR A O 1
ATOM 3032 N N . PHE A 1 387 ? 19.927 1.195 -26.518 1.00 93.00 387 PHE A N 1
ATOM 3033 C CA . PHE A 1 387 ? 18.998 1.702 -25.513 1.00 93.00 387 PHE A CA 1
ATOM 3034 C C . PHE A 1 387 ? 18.292 2.949 -26.060 1.00 93.00 387 PHE A C 1
ATOM 3036 O O . PHE A 1 387 ? 18.979 3.888 -26.466 1.00 93.00 387 PHE A O 1
ATOM 3043 N N . PRO A 1 388 ? 16.950 3.014 -26.092 1.00 93.00 388 PRO A N 1
ATOM 3044 C CA . PRO A 1 388 ? 16.255 4.174 -26.633 1.00 93.00 388 PRO A CA 1
ATOM 3045 C C . PRO A 1 388 ? 16.485 5.404 -25.738 1.00 93.00 388 PRO A C 1
ATOM 3047 O O . PRO A 1 388 ? 16.419 5.287 -24.513 1.00 93.00 388 PRO A O 1
ATOM 3050 N N . PRO A 1 389 ? 16.677 6.610 -26.303 1.00 93.50 389 PRO A N 1
ATOM 3051 C CA . PRO A 1 389 ? 16.801 7.848 -25.531 1.00 93.50 389 PRO A CA 1
ATOM 3052 C C . PRO A 1 389 ? 15.431 8.339 -25.011 1.00 93.50 389 PRO A C 1
ATOM 3054 O O . PRO A 1 389 ? 15.146 9.536 -25.030 1.00 93.50 389 PRO A O 1
ATOM 3057 N N . ASP A 1 390 ? 14.560 7.414 -24.591 1.00 94.94 390 ASP A N 1
ATOM 3058 C CA . ASP A 1 390 ? 13.217 7.682 -24.075 1.00 94.94 390 ASP A CA 1
ATOM 3059 C C . ASP A 1 390 ? 13.202 7.520 -22.539 1.00 94.94 390 ASP A C 1
ATOM 3061 O O . ASP A 1 390 ? 13.295 6.391 -22.041 1.00 94.94 390 ASP A O 1
ATOM 3065 N N . PRO A 1 391 ? 13.048 8.610 -21.761 1.00 96.44 391 PRO A N 1
ATOM 3066 C CA . PRO A 1 391 ? 12.945 8.524 -20.304 1.00 96.44 391 PRO A CA 1
ATOM 3067 C C . PRO A 1 391 ? 11.757 7.690 -19.820 1.00 96.44 391 PRO A C 1
ATOM 3069 O O . PRO A 1 391 ? 11.823 7.137 -18.724 1.00 96.44 391 PRO A O 1
ATOM 3072 N N . ARG A 1 392 ? 10.689 7.545 -20.618 1.00 96.50 392 ARG A N 1
ATOM 3073 C CA . ARG A 1 392 ? 9.567 6.655 -20.284 1.00 96.50 392 ARG A CA 1
ATOM 3074 C C . ARG A 1 392 ? 9.984 5.201 -20.297 1.00 96.50 392 ARG A C 1
ATOM 3076 O O . ARG A 1 392 ? 9.544 4.453 -19.431 1.00 96.50 392 ARG A O 1
ATOM 3083 N N . PHE A 1 393 ? 10.848 4.798 -21.225 1.00 97.06 393 PHE A N 1
ATOM 3084 C CA . PHE A 1 393 ? 11.349 3.428 -21.258 1.00 97.06 393 PHE A CA 1
ATOM 3085 C C . PHE A 1 393 ? 12.237 3.136 -20.045 1.00 97.06 393 PHE A C 1
ATOM 3087 O O . PHE A 1 393 ? 12.074 2.100 -19.403 1.00 97.06 393 PHE A O 1
ATOM 3094 N N . LEU A 1 394 ? 13.113 4.073 -19.661 1.00 97.31 394 LEU A N 1
ATOM 3095 C CA . LEU A 1 394 ? 13.912 3.926 -18.441 1.00 97.31 394 LEU A CA 1
ATOM 3096 C C . LEU A 1 394 ? 13.034 3.897 -17.180 1.00 97.31 394 LEU A C 1
ATOM 3098 O O . LEU A 1 394 ? 13.203 3.015 -16.344 1.00 97.31 394 LEU A O 1
ATOM 3102 N N . GLY A 1 395 ? 12.048 4.791 -17.073 1.00 97.38 395 GLY A N 1
ATOM 3103 C CA . GLY A 1 395 ? 11.069 4.760 -15.983 1.00 97.38 395 GLY A CA 1
ATOM 3104 C C . GLY A 1 395 ? 10.298 3.436 -15.937 1.00 97.38 395 GLY A C 1
ATOM 3105 O O . GLY A 1 395 ? 10.135 2.847 -14.876 1.00 97.38 395 GLY A O 1
ATOM 3106 N N . THR A 1 396 ? 9.926 2.892 -17.096 1.00 98.06 396 THR A N 1
ATOM 3107 C CA . THR A 1 396 ? 9.290 1.570 -17.214 1.00 98.06 396 THR A CA 1
ATOM 3108 C C . THR A 1 396 ? 10.208 0.455 -16.720 1.00 98.06 396 THR A C 1
ATOM 3110 O O . THR A 1 396 ? 9.741 -0.443 -16.029 1.00 98.06 396 THR A O 1
ATOM 3113 N N . LYS A 1 397 ? 11.515 0.510 -17.003 1.00 97.94 397 LYS A N 1
ATOM 3114 C CA . LYS A 1 397 ? 12.502 -0.428 -16.439 1.00 97.94 397 LYS A CA 1
ATOM 3115 C C . LYS A 1 397 ? 12.651 -0.272 -14.921 1.00 97.94 397 LYS A C 1
ATOM 3117 O O . LYS A 1 397 ? 12.892 -1.265 -14.246 1.00 97.94 397 LYS A O 1
ATOM 3122 N N . PHE A 1 398 ? 12.489 0.939 -14.386 1.00 98.12 398 PHE A N 1
ATOM 3123 C CA . PHE A 1 398 ? 12.559 1.210 -12.946 1.00 98.12 398 PHE A CA 1
ATOM 3124 C C . PHE A 1 398 ? 11.327 0.697 -12.203 1.00 98.12 398 PHE A C 1
ATOM 3126 O O . PHE A 1 398 ? 11.449 0.148 -11.112 1.00 98.12 398 PHE A O 1
ATOM 3133 N N . VAL A 1 399 ? 10.141 0.844 -12.792 1.00 98.56 399 VAL A N 1
ATOM 3134 C CA . VAL A 1 399 ? 8.882 0.405 -12.175 1.00 98.56 399 VAL A CA 1
ATOM 3135 C C . VAL A 1 399 ? 8.594 -1.070 -12.472 1.00 98.56 399 VAL A C 1
ATOM 3137 O O . VAL A 1 399 ? 8.091 -1.783 -11.614 1.00 98.56 399 VAL A O 1
ATOM 3140 N N . GLY A 1 400 ? 8.920 -1.535 -13.679 1.00 98.50 400 GLY A N 1
ATOM 3141 C CA . GLY A 1 400 ? 8.512 -2.810 -14.288 1.00 98.50 400 GLY A CA 1
ATOM 3142 C C . GLY A 1 400 ? 7.151 -2.753 -15.004 1.00 98.50 400 GLY A C 1
ATOM 3143 O O . GLY A 1 400 ? 6.647 -3.764 -15.503 1.00 98.50 400 GLY A O 1
ATOM 3144 N N . ARG A 1 401 ? 6.550 -1.563 -15.091 1.00 98.62 401 ARG A N 1
ATOM 3145 C CA . ARG A 1 401 ? 5.325 -1.274 -15.848 1.00 98.62 401 ARG A CA 1
ATOM 3146 C C . ARG A 1 401 ? 5.473 0.047 -16.574 1.00 98.62 401 ARG A C 1
ATOM 3148 O O . ARG A 1 401 ? 6.132 0.956 -16.076 1.00 98.62 401 ARG A O 1
ATOM 3155 N N . TRP A 1 402 ? 4.815 0.158 -17.715 1.00 98.25 402 TRP A N 1
ATOM 3156 C CA . TRP A 1 402 ? 4.670 1.437 -18.392 1.00 98.25 402 TRP A CA 1
ATOM 3157 C C . TRP A 1 402 ? 3.771 2.380 -17.590 1.00 98.25 402 TRP A C 1
ATOM 3159 O O . TRP A 1 402 ? 2.967 1.898 -16.784 1.00 98.25 402 TRP A O 1
ATOM 3169 N N . PRO A 1 403 ? 3.834 3.703 -17.836 1.00 97.19 403 PRO A N 1
ATOM 3170 C CA . PRO A 1 403 ? 2.924 4.670 -17.229 1.00 97.19 403 PRO A CA 1
ATOM 3171 C C . PRO A 1 403 ? 1.447 4.261 -17.309 1.00 97.19 403 PRO A C 1
ATOM 3173 O O . PRO A 1 403 ? 0.723 4.414 -16.333 1.00 97.19 403 PRO A O 1
ATOM 3176 N N . THR A 1 404 ? 1.015 3.645 -18.419 1.00 96.75 404 THR A N 1
ATOM 3177 C CA . THR A 1 404 ? -0.371 3.167 -18.599 1.00 96.75 404 THR A CA 1
ATOM 3178 C C . THR A 1 404 ? -0.755 1.948 -17.751 1.00 96.75 404 THR A C 1
ATOM 3180 O O . THR A 1 404 ? -1.921 1.555 -17.754 1.00 96.75 404 THR A O 1
ATOM 3183 N N . GLY A 1 405 ? 0.205 1.310 -17.076 1.00 97.44 405 GLY A N 1
ATOM 3184 C CA . GLY A 1 405 ? 0.030 0.080 -16.301 1.00 97.44 405 GLY A CA 1
ATOM 3185 C C . GLY A 1 405 ? 0.381 -1.212 -17.040 1.00 97.44 405 GLY A C 1
ATOM 3186 O O . GLY A 1 405 ? 0.446 -2.268 -16.401 1.00 97.44 405 GLY A O 1
ATOM 3187 N N . ALA A 1 406 ? 0.646 -1.161 -18.350 1.00 97.81 406 ALA A N 1
ATOM 3188 C CA . ALA A 1 406 ? 1.060 -2.334 -19.118 1.00 97.81 406 ALA A CA 1
ATOM 3189 C C . ALA A 1 406 ? 2.360 -2.933 -18.544 1.00 97.81 406 ALA A C 1
ATOM 3191 O O . ALA A 1 406 ? 3.346 -2.204 -18.394 1.00 97.81 406 ALA A O 1
ATOM 3192 N N . PRO A 1 407 ? 2.406 -4.233 -18.199 1.00 97.88 407 PRO A N 1
ATOM 3193 C CA . PRO A 1 407 ? 3.625 -4.839 -17.679 1.00 97.88 407 PRO A CA 1
ATOM 3194 C C . PRO A 1 407 ? 4.684 -4.938 -18.774 1.00 97.88 407 PRO A C 1
ATOM 3196 O O . PRO A 1 407 ? 4.398 -5.404 -19.880 1.00 97.88 407 PRO A O 1
ATOM 3199 N N . ILE A 1 408 ? 5.927 -4.564 -18.456 1.00 97.31 408 ILE A N 1
ATOM 3200 C CA . ILE A 1 408 ? 7.036 -4.632 -19.423 1.00 97.31 408 ILE A CA 1
ATOM 3201 C C . ILE A 1 408 ? 7.276 -6.066 -19.925 1.00 97.31 408 ILE A C 1
ATOM 3203 O O . ILE A 1 408 ? 7.720 -6.262 -21.050 1.00 97.31 408 ILE A O 1
ATOM 3207 N N . MET A 1 409 ? 6.879 -7.064 -19.131 1.00 96.62 409 MET A N 1
ATOM 3208 C CA . MET A 1 409 ? 6.914 -8.489 -19.476 1.00 96.62 409 MET A CA 1
ATOM 3209 C C . MET A 1 409 ? 6.033 -8.877 -20.674 1.00 96.62 409 MET A C 1
ATOM 3211 O O . MET A 1 409 ? 6.288 -9.892 -21.312 1.00 96.62 409 MET A O 1
ATOM 3215 N N . ARG A 1 410 ? 5.019 -8.070 -21.010 1.00 94.81 410 ARG A N 1
ATOM 3216 C CA . ARG A 1 410 ? 4.145 -8.277 -22.184 1.00 94.81 410 ARG A CA 1
ATOM 3217 C C . ARG A 1 410 ? 4.214 -7.132 -23.196 1.00 94.81 410 ARG A C 1
ATOM 3219 O O . ARG A 1 410 ? 3.833 -7.295 -24.349 1.00 94.81 410 ARG A O 1
ATOM 3226 N N . ALA A 1 411 ? 4.715 -5.975 -22.776 1.00 95.62 411 ALA A N 1
ATOM 3227 C CA . ALA A 1 411 ? 4.933 -4.788 -23.593 1.00 95.62 411 ALA A CA 1
ATOM 3228 C C . ALA A 1 411 ? 6.425 -4.413 -23.551 1.00 95.62 411 ALA A C 1
ATOM 3230 O O . ALA A 1 411 ? 6.825 -3.453 -22.904 1.00 95.62 411 ALA A O 1
ATOM 3231 N N . THR A 1 412 ? 7.278 -5.209 -24.196 1.00 94.25 412 THR A N 1
ATOM 3232 C CA . THR A 1 412 ? 8.740 -5.167 -23.980 1.00 94.25 412 THR A CA 1
ATOM 3233 C C . THR A 1 412 ? 9.435 -3.938 -24.566 1.00 94.25 412 THR A C 1
ATOM 3235 O O . THR A 1 412 ? 10.499 -3.556 -24.084 1.00 94.25 412 THR A O 1
ATOM 3238 N N . GLN A 1 413 ? 8.858 -3.320 -25.602 1.00 90.38 413 GLN A N 1
ATOM 3239 C CA . GLN A 1 413 ? 9.483 -2.213 -26.344 1.00 90.38 413 GLN A CA 1
ATOM 3240 C C . GLN A 1 413 ? 8.642 -0.937 -26.378 1.00 90.38 413 GLN A C 1
ATOM 3242 O O . GLN A 1 413 ? 9.194 0.159 -26.390 1.00 90.38 413 GLN A O 1
ATOM 3247 N N . THR A 1 414 ? 7.316 -1.067 -26.416 1.00 93.88 414 THR A N 1
ATOM 3248 C CA . THR A 1 414 ? 6.394 0.067 -26.547 1.00 93.88 414 THR A CA 1
ATOM 3249 C C . THR A 1 414 ? 5.227 -0.081 -25.591 1.00 93.88 414 THR A C 1
ATOM 3251 O O . THR A 1 414 ? 4.779 -1.194 -25.319 1.00 93.88 414 THR A O 1
ATOM 3254 N N . ASP A 1 415 ? 4.755 1.052 -25.081 1.00 96.06 415 ASP A N 1
ATOM 3255 C CA . ASP A 1 415 ? 3.603 1.123 -24.190 1.00 96.06 415 ASP A CA 1
ATOM 3256 C C . ASP A 1 415 ? 2.318 0.639 -24.888 1.00 96.06 415 ASP A C 1
ATOM 3258 O O . ASP A 1 415 ? 2.130 0.843 -26.089 1.00 96.06 415 ASP A O 1
ATOM 3262 N N . ASN A 1 416 ? 1.405 0.030 -24.130 1.00 95.75 416 ASN A N 1
ATOM 3263 C CA . ASN A 1 416 ? 0.122 -0.455 -24.627 1.00 95.75 416 ASN A CA 1
ATOM 3264 C C . ASN A 1 416 ? -0.999 -0.171 -23.616 1.00 95.75 416 ASN A C 1
ATOM 3266 O O . ASN A 1 416 ? -1.245 -0.935 -22.684 1.00 95.75 416 ASN A O 1
ATOM 3270 N N . SER A 1 417 ? -1.737 0.918 -23.841 1.00 94.62 417 SER A N 1
ATOM 3271 C CA . SER A 1 417 ? -2.812 1.331 -22.930 1.00 94.62 417 SER A CA 1
ATOM 3272 C C . SER A 1 417 ? -4.008 0.368 -22.874 1.00 94.62 417 SER A C 1
ATOM 3274 O O . SER A 1 417 ? -4.711 0.341 -21.865 1.00 94.62 417 SER A O 1
ATOM 3276 N N . GLU A 1 418 ? -4.251 -0.422 -23.925 1.00 94.00 418 GLU A N 1
ATOM 3277 C CA . GLU A 1 418 ? -5.317 -1.434 -23.930 1.00 94.00 418 GLU A CA 1
ATOM 3278 C C . GLU A 1 418 ? -4.937 -2.608 -23.029 1.00 94.00 418 GLU A C 1
ATOM 3280 O O . GLU A 1 418 ? -5.749 -3.043 -22.212 1.00 94.00 418 GLU A O 1
ATOM 3285 N N . LEU A 1 419 ? -3.672 -3.038 -23.098 1.00 94.56 419 LEU A N 1
ATOM 3286 C CA . LEU A 1 419 ? -3.114 -4.031 -22.189 1.00 94.56 419 LEU A CA 1
ATOM 3287 C C . LEU A 1 419 ? -3.150 -3.520 -20.751 1.00 94.56 419 LEU A C 1
ATOM 3289 O O . LEU A 1 419 ? -3.662 -4.220 -19.889 1.00 94.56 419 LEU A O 1
ATOM 3293 N N . GLY A 1 420 ? -2.675 -2.296 -20.488 1.00 94.62 420 GLY A N 1
ATOM 3294 C CA . GLY A 1 420 ? -2.671 -1.709 -19.142 1.00 94.62 420 GLY A CA 1
ATOM 3295 C C . GLY A 1 420 ? -4.059 -1.647 -18.490 1.00 94.62 420 GLY A C 1
ATOM 3296 O O . GLY A 1 420 ? -4.191 -1.909 -17.295 1.00 94.62 420 GLY A O 1
ATOM 3297 N N . ARG A 1 421 ? -5.110 -1.391 -19.282 1.00 90.81 421 ARG A N 1
ATOM 3298 C CA . ARG A 1 421 ? -6.514 -1.342 -18.828 1.00 90.81 421 ARG A CA 1
ATOM 3299 C C . ARG A 1 421 ? -7.206 -2.705 -18.761 1.00 90.81 421 ARG A C 1
ATOM 3301 O O . ARG A 1 421 ? -8.324 -2.780 -18.250 1.00 90.81 421 ARG A O 1
ATOM 3308 N N . SER A 1 422 ? -6.594 -3.757 -19.297 1.00 91.69 422 SER A N 1
ATOM 3309 C CA . SER A 1 422 ? -7.177 -5.094 -19.293 1.00 91.69 422 SER A CA 1
ATOM 3310 C C . SER A 1 422 ? -6.865 -5.807 -17.983 1.00 91.69 422 SER A C 1
ATOM 3312 O O . SER A 1 422 ? -5.807 -6.411 -17.820 1.00 91.69 422 SER A O 1
ATOM 3314 N N . ASP A 1 423 ? -7.828 -5.792 -17.064 1.00 89.06 423 ASP A N 1
ATOM 3315 C CA . ASP A 1 423 ? -7.790 -6.529 -15.795 1.00 89.06 423 ASP A CA 1
ATOM 3316 C C . ASP A 1 423 ? -7.496 -8.033 -15.952 1.00 89.06 423 ASP A C 1
ATOM 3318 O O . ASP A 1 423 ? -7.036 -8.667 -15.008 1.00 89.06 423 ASP A O 1
ATOM 3322 N N . CYS A 1 424 ? -7.791 -8.612 -17.117 1.00 89.88 424 CYS A N 1
ATOM 3323 C CA . CYS A 1 424 ? -7.546 -10.022 -17.410 1.00 89.88 424 CYS A CA 1
ATOM 3324 C C . CYS A 1 424 ? -6.146 -10.291 -17.980 1.00 89.88 424 CYS A C 1
ATOM 3326 O O . CYS A 1 424 ? -5.794 -11.449 -18.164 1.00 89.88 424 CYS A O 1
ATOM 3328 N N . ALA A 1 425 ? -5.360 -9.259 -18.300 1.00 92.88 425 ALA A N 1
ATOM 3329 C CA . ALA A 1 425 ? -4.087 -9.403 -19.013 1.00 92.88 425 ALA A CA 1
ATOM 3330 C C . ALA A 1 425 ? -2.921 -8.646 -18.362 1.00 92.88 425 ALA A C 1
ATOM 3332 O O . ALA A 1 425 ? -1.776 -9.094 -18.431 1.00 92.88 425 ALA A O 1
ATOM 3333 N N . ASN A 1 426 ? -3.191 -7.513 -17.708 1.00 95.69 426 ASN A N 1
ATOM 3334 C CA . ASN A 1 426 ? -2.169 -6.618 -17.162 1.00 95.69 426 ASN A CA 1
ATOM 3335 C C . ASN A 1 426 ? -1.384 -7.203 -15.978 1.00 95.69 426 ASN A C 1
ATOM 3337 O O . ASN A 1 426 ? -0.397 -6.601 -15.552 1.00 95.69 426 ASN A O 1
ATOM 3341 N N . ASN A 1 427 ? -1.775 -8.359 -15.447 1.00 97.12 427 ASN A N 1
ATOM 3342 C CA . ASN A 1 427 ? -1.058 -9.032 -14.369 1.00 97.12 427 ASN A CA 1
ATOM 3343 C C . ASN A 1 427 ? -0.666 -10.485 -14.679 1.00 97.12 427 ASN A C 1
ATOM 3345 O O . ASN A 1 427 ? -0.025 -11.113 -13.838 1.00 97.12 427 ASN A O 1
ATOM 3349 N N . ASP A 1 428 ? -1.001 -10.961 -15.879 1.00 94.75 428 ASP A N 1
ATOM 3350 C CA . ASP A 1 428 ? -0.813 -12.337 -16.338 1.00 94.75 428 ASP A CA 1
ATOM 3351 C C . ASP A 1 428 ? 0.589 -12.544 -16.919 1.00 94.75 428 ASP A C 1
ATOM 3353 O O . ASP A 1 428 ? 0.807 -12.402 -18.122 1.00 94.75 428 ASP A O 1
ATOM 3357 N N . PHE A 1 429 ? 1.568 -12.733 -16.042 1.00 96.19 429 PHE A N 1
ATOM 3358 C CA . PHE A 1 429 ? 2.957 -13.000 -16.395 1.00 96.19 429 PHE A CA 1
ATOM 3359 C C . PHE A 1 429 ? 3.695 -13.563 -15.188 1.00 96.19 429 PHE A C 1
ATOM 3361 O O . PHE A 1 429 ? 3.384 -13.193 -14.064 1.00 96.19 429 PHE A O 1
ATOM 3368 N N . GLU A 1 430 ? 4.731 -14.345 -15.434 1.00 96.56 430 GLU A N 1
ATOM 3369 C CA . GLU A 1 430 ? 5.718 -14.737 -14.433 1.00 96.56 430 GLU A CA 1
ATOM 3370 C C . GLU A 1 430 ? 7.109 -14.268 -14.879 1.00 96.56 430 GLU A C 1
ATOM 3372 O O . GLU A 1 430 ? 7.259 -13.708 -15.973 1.00 96.56 430 GLU A O 1
ATOM 3377 N N . PHE A 1 431 ? 8.114 -14.379 -14.012 1.00 97.31 431 PHE A N 1
ATOM 3378 C CA . PHE A 1 431 ? 9.463 -13.896 -14.299 1.00 97.31 431 PHE A CA 1
ATOM 3379 C C . PHE A 1 431 ? 10.411 -15.010 -14.745 1.00 97.31 431 PHE A C 1
ATOM 3381 O O . PHE A 1 431 ? 11.202 -14.784 -15.661 1.00 97.31 431 PHE A O 1
ATOM 3388 N N . MET A 1 432 ? 10.340 -16.204 -14.158 1.00 95.25 432 MET A N 1
ATOM 3389 C CA . MET A 1 432 ? 11.210 -17.330 -14.518 1.00 95.25 432 MET A CA 1
ATOM 3390 C C . MET A 1 432 ? 10.616 -18.206 -15.612 1.00 95.25 432 MET A C 1
ATOM 3392 O O . MET A 1 432 ? 11.367 -18.699 -16.456 1.00 95.25 432 MET A O 1
ATOM 3396 N N . HIS A 1 433 ? 9.296 -18.384 -15.626 1.00 93.56 433 HIS A N 1
ATOM 3397 C CA . HIS A 1 433 ? 8.609 -19.245 -16.588 1.00 93.56 433 HIS A CA 1
ATOM 3398 C C . HIS A 1 433 ? 7.686 -18.448 -17.517 1.00 93.56 433 HIS A C 1
ATOM 3400 O O . HIS A 1 433 ? 7.117 -17.433 -17.112 1.00 93.56 433 HIS A O 1
ATOM 3406 N N . PRO A 1 434 ? 7.521 -18.880 -18.783 1.00 92.69 434 PRO A N 1
ATOM 3407 C CA . PRO A 1 434 ? 6.493 -18.311 -19.643 1.00 92.69 434 PRO A CA 1
ATOM 3408 C C . PRO A 1 434 ? 5.106 -18.711 -19.124 1.00 92.69 434 PRO A C 1
ATOM 3410 O O . PRO A 1 434 ? 4.925 -19.807 -18.592 1.00 92.69 434 PRO A O 1
ATOM 3413 N N . VAL A 1 435 ? 4.118 -17.841 -19.331 1.00 89.56 435 VAL A N 1
ATOM 3414 C CA . VAL A 1 435 ? 2.714 -18.119 -18.997 1.00 89.56 435 VAL A CA 1
ATOM 3415 C C . VAL A 1 435 ? 1.922 -18.221 -20.291 1.00 89.56 435 VAL A C 1
ATOM 3417 O O . VAL A 1 435 ? 2.065 -17.384 -21.180 1.00 89.56 435 VAL A O 1
ATOM 3420 N N . ASN A 1 436 ? 1.079 -19.243 -20.404 1.00 85.00 436 ASN A N 1
ATOM 3421 C CA . ASN A 1 436 ? 0.144 -19.342 -21.518 1.00 85.00 436 ASN A CA 1
ATOM 3422 C C . ASN A 1 436 ? -1.048 -18.421 -21.233 1.00 85.00 436 ASN A C 1
ATOM 3424 O O . ASN A 1 436 ? -1.715 -18.629 -20.218 1.00 85.00 436 ASN A O 1
ATOM 3428 N N . PRO A 1 437 ? -1.337 -17.431 -22.094 1.00 84.19 437 PRO A N 1
ATOM 3429 C CA . PRO A 1 437 ? -2.523 -16.602 -21.933 1.00 84.19 437 PRO A CA 1
ATOM 3430 C C . PRO A 1 437 ? -3.812 -17.434 -21.963 1.00 84.19 437 PRO A C 1
ATOM 3432 O O . PRO A 1 437 ? -3.910 -18.421 -22.698 1.00 84.19 437 PRO A O 1
ATOM 3435 N N . CYS A 1 438 ? -4.829 -16.985 -21.232 1.00 79.88 438 CYS A N 1
ATOM 3436 C CA . CYS A 1 438 ? -6.158 -17.578 -21.254 1.00 79.88 438 CYS A CA 1
ATOM 3437 C C . CYS A 1 438 ? -6.762 -17.535 -22.666 1.00 79.88 438 CYS A C 1
ATOM 3439 O O . CYS A 1 438 ? -6.894 -16.444 -23.244 1.00 79.88 438 CYS A O 1
ATOM 3441 N N . PRO A 1 439 ? -7.185 -18.686 -23.220 1.00 72.56 439 PRO A N 1
ATOM 3442 C CA . PRO A 1 439 ? -7.697 -18.761 -24.577 1.00 72.56 439 PRO A CA 1
ATOM 3443 C C . PRO A 1 439 ? -9.002 -17.975 -24.723 1.00 72.56 439 PRO A C 1
ATOM 3445 O O . PRO A 1 439 ? -9.870 -17.979 -23.846 1.00 72.56 439 PRO A O 1
ATOM 3448 N N . ASP A 1 440 ? -9.178 -17.349 -25.885 1.00 68.44 440 ASP A N 1
ATOM 3449 C CA . ASP A 1 440 ? -10.408 -16.637 -26.225 1.00 68.44 440 ASP A CA 1
ATOM 3450 C C . ASP A 1 440 ? -11.505 -17.656 -26.569 1.00 68.44 440 ASP A C 1
ATOM 3452 O O . ASP A 1 440 ? -11.735 -18.004 -27.728 1.00 68.44 440 ASP A O 1
ATOM 3456 N N . THR A 1 441 ? -12.164 -18.207 -25.548 1.00 59.84 441 THR A N 1
ATOM 3457 C CA . THR A 1 441 ? -13.249 -19.173 -25.752 1.00 59.84 441 THR A CA 1
ATOM 3458 C C . THR A 1 441 ? -14.582 -18.446 -26.002 1.00 59.84 441 THR A C 1
ATOM 3460 O O . THR A 1 441 ? -15.006 -17.638 -25.174 1.00 59.84 441 THR A O 1
ATOM 3463 N N . PRO A 1 442 ? -15.307 -18.741 -27.105 1.00 46.44 442 PRO A N 1
ATOM 3464 C CA . PRO A 1 442 ? -16.553 -18.045 -27.462 1.00 46.44 442 PRO A CA 1
ATOM 3465 C C . PRO A 1 442 ? -17.702 -18.161 -26.444 1.00 46.44 442 PRO A C 1
ATOM 3467 O O . PRO A 1 442 ? -18.655 -17.394 -26.529 1.00 46.44 442 PRO A O 1
ATOM 3470 N N . ASN A 1 443 ? -17.620 -19.097 -25.487 1.00 44.62 443 ASN A N 1
ATOM 3471 C CA . ASN A 1 443 ? -18.681 -19.394 -24.513 1.00 44.62 443 ASN A CA 1
ATOM 3472 C C . ASN A 1 443 ? -18.345 -18.976 -23.067 1.00 44.62 443 ASN A C 1
ATOM 3474 O O . ASN A 1 443 ? -19.091 -19.300 -22.143 1.00 44.62 443 ASN A O 1
ATOM 3478 N N . SER A 1 444 ? -17.247 -18.250 -22.843 1.00 48.59 444 SER A N 1
ATOM 3479 C CA . SER A 1 444 ? -16.880 -17.739 -21.518 1.00 48.59 444 SER A CA 1
ATOM 3480 C C . SER A 1 444 ? -17.686 -16.478 -21.181 1.00 48.59 444 SER A C 1
ATOM 3482 O O . SER A 1 444 ? -17.213 -15.350 -21.295 1.00 48.59 444 SER A O 1
ATOM 3484 N N . VAL A 1 445 ? -18.940 -16.650 -20.760 1.00 50.06 445 VAL A N 1
ATOM 3485 C CA . VAL A 1 445 ? -19.787 -15.532 -20.294 1.00 50.06 445 VAL A CA 1
ATOM 3486 C C . VAL A 1 445 ? -19.321 -15.009 -18.915 1.00 50.06 445 VAL A C 1
ATOM 3488 O O . VAL A 1 445 ? -19.750 -13.940 -18.481 1.00 50.06 445 VAL A O 1
ATOM 3491 N N . THR A 1 446 ? -18.412 -15.716 -18.224 1.00 55.12 446 THR A N 1
ATOM 3492 C CA . THR A 1 446 ? -17.998 -15.408 -16.837 1.00 55.12 446 THR A CA 1
ATOM 3493 C C . THR A 1 446 ? -16.485 -15.432 -16.554 1.00 55.12 446 THR A C 1
ATOM 3495 O O . THR A 1 446 ? -16.084 -14.996 -15.472 1.00 55.12 446 THR A O 1
ATOM 3498 N N . GLY A 1 447 ? -15.637 -15.869 -17.493 1.00 71.81 447 GLY A N 1
ATOM 3499 C CA . GLY A 1 447 ? -14.180 -15.977 -17.324 1.00 71.81 447 GLY A CA 1
ATOM 3500 C C . GLY A 1 447 ? -13.375 -14.913 -18.082 1.00 71.81 447 GLY A C 1
ATOM 3501 O O . GLY A 1 447 ? -13.831 -14.336 -19.071 1.00 71.81 447 GLY A O 1
ATOM 3502 N N . CYS A 1 448 ? -12.161 -14.650 -17.605 1.00 83.00 448 CYS A N 1
ATOM 3503 C CA . CYS A 1 448 ? -11.164 -13.837 -18.287 1.00 83.00 448 CYS A CA 1
ATOM 3504 C C . CYS A 1 448 ? -10.714 -14.488 -19.602 1.00 83.00 448 CYS A C 1
ATOM 3506 O O . CYS A 1 448 ? -10.596 -15.705 -19.696 1.00 83.00 448 CYS A O 1
ATOM 3508 N N . SER A 1 449 ? -10.427 -13.652 -20.596 1.00 79.94 449 SER A N 1
ATOM 3509 C CA . SER A 1 449 ? -9.814 -14.024 -21.875 1.00 79.94 449 SER A CA 1
ATOM 3510 C C . SER A 1 449 ? -8.759 -12.979 -22.233 1.00 79.94 449 SER A C 1
ATOM 3512 O O . SER A 1 449 ? -8.956 -11.784 -21.975 1.00 79.94 449 SER A O 1
ATOM 3514 N N . ASN A 1 450 ? -7.601 -13.416 -22.728 1.00 79.94 450 ASN A N 1
ATOM 3515 C CA . ASN A 1 450 ? -6.502 -12.511 -23.070 1.00 79.94 450 ASN A CA 1
ATOM 3516 C C . ASN A 1 450 ? -5.526 -13.077 -24.124 1.00 79.94 450 ASN A C 1
ATOM 3518 O O . ASN A 1 450 ? -4.401 -12.575 -24.230 1.00 79.94 450 ASN A O 1
ATOM 3522 N N . GLY A 1 451 ? -5.948 -14.093 -24.885 1.00 68.19 451 GLY A N 1
ATOM 3523 C CA . GLY A 1 451 ? -5.073 -14.906 -25.725 1.00 68.19 451 GLY A CA 1
ATOM 3524 C C . GLY A 1 451 ? -4.741 -14.303 -27.085 1.00 68.19 451 GLY A C 1
ATOM 3525 O O . GLY A 1 451 ? -3.575 -14.276 -27.462 1.00 68.19 451 GLY A O 1
ATOM 3526 N N . ALA A 1 452 ? -5.721 -13.772 -27.824 1.00 70.62 452 ALA A N 1
ATOM 3527 C CA . ALA A 1 452 ? -5.469 -13.203 -29.154 1.00 70.62 452 ALA A CA 1
ATOM 3528 C C . ALA A 1 452 ? -5.224 -11.685 -29.146 1.00 70.62 452 ALA A C 1
ATOM 3530 O O . ALA A 1 452 ? -4.877 -11.117 -30.181 1.00 70.62 452 ALA A O 1
ATOM 3531 N N . LEU A 1 453 ? -5.429 -11.010 -28.009 1.00 74.56 453 LEU A N 1
ATOM 3532 C CA . LEU A 1 453 ? -5.433 -9.542 -27.937 1.00 74.56 453 LEU A CA 1
ATOM 3533 C C . LEU A 1 453 ? -4.069 -8.924 -27.608 1.00 74.56 453 LEU A C 1
ATOM 3535 O O . LEU A 1 453 ? -3.826 -7.771 -27.962 1.00 74.56 453 LEU A O 1
ATOM 3539 N N . PHE A 1 454 ? -3.178 -9.656 -26.935 1.00 87.75 454 PHE A N 1
ATOM 3540 C CA . PHE A 1 454 ? -1.923 -9.108 -26.414 1.00 87.75 454 PHE A CA 1
ATOM 3541 C C . PHE A 1 454 ? -0.759 -10.086 -26.585 1.00 87.75 454 PHE A C 1
ATOM 3543 O O . PHE A 1 454 ? -0.991 -11.292 -26.605 1.00 87.75 454 PHE A O 1
ATOM 3550 N N . PRO A 1 455 ? 0.497 -9.602 -26.644 1.00 88.88 455 PRO A N 1
ATOM 3551 C CA . PRO A 1 455 ? 1.659 -10.481 -26.709 1.00 88.88 455 PRO A CA 1
ATOM 3552 C C . PRO A 1 455 ? 1.711 -11.474 -25.539 1.00 88.88 455 PRO A C 1
ATOM 3554 O O . PRO A 1 455 ? 1.324 -11.148 -24.406 1.00 88.88 455 PRO A O 1
ATOM 3557 N N . GLU A 1 456 ? 2.209 -12.676 -25.824 1.00 88.94 456 GLU A N 1
ATOM 3558 C CA . GLU A 1 456 ? 2.436 -13.717 -24.822 1.00 88.94 456 GLU A CA 1
ATOM 3559 C C . GLU A 1 456 ? 3.558 -13.302 -23.855 1.00 88.94 456 GLU A C 1
ATOM 3561 O O . GLU A 1 456 ? 4.611 -12.835 -24.309 1.00 88.94 456 GLU A O 1
ATOM 3566 N N . PRO A 1 457 ? 3.370 -13.470 -22.535 1.00 88.38 457 PRO A N 1
ATOM 3567 C CA . PRO A 1 457 ? 4.416 -13.212 -21.554 1.00 88.38 457 PRO A CA 1
ATOM 3568 C C . PRO A 1 457 ? 5.544 -14.241 -21.699 1.00 88.38 457 PRO A C 1
ATOM 3570 O O . PRO A 1 457 ? 5.341 -15.447 -21.569 1.00 88.38 457 PRO A O 1
ATOM 3573 N N . GLN A 1 458 ? 6.751 -13.750 -21.965 1.00 94.06 458 GLN A N 1
ATOM 3574 C CA . GLN A 1 458 ? 7.950 -14.580 -22.071 1.00 94.06 458 GLN A CA 1
ATOM 3575 C C . GLN A 1 458 ? 8.682 -14.641 -20.730 1.00 94.06 458 GLN A C 1
ATOM 3577 O O . GLN A 1 458 ? 8.613 -13.699 -19.944 1.00 94.06 458 GLN A O 1
ATOM 3582 N N . ALA A 1 459 ? 9.440 -15.713 -20.507 1.00 95.56 459 ALA A N 1
ATOM 3583 C CA . ALA A 1 459 ? 10.345 -15.808 -19.368 1.00 95.56 459 ALA A CA 1
ATOM 3584 C C . ALA A 1 459 ? 11.464 -14.752 -19.441 1.00 95.56 459 ALA A C 1
ATOM 3586 O O . ALA A 1 459 ? 11.981 -14.439 -20.516 1.00 95.56 459 ALA A O 1
ATOM 3587 N N . ASP A 1 460 ? 11.887 -14.249 -18.285 1.00 96.75 460 ASP A N 1
ATOM 3588 C CA . ASP A 1 460 ? 13.000 -13.312 -18.123 1.00 96.75 460 ASP A CA 1
ATOM 3589 C C . ASP A 1 460 ? 13.917 -13.694 -16.941 1.00 96.75 460 ASP A C 1
ATOM 3591 O O . ASP A 1 460 ? 14.133 -12.888 -16.025 1.00 96.75 460 ASP A O 1
ATOM 3595 N N . PRO A 1 461 ? 14.521 -14.901 -16.957 1.00 95.88 461 PRO A N 1
ATOM 3596 C CA . PRO A 1 461 ? 15.358 -15.396 -15.859 1.00 95.88 461 PRO A CA 1
ATOM 3597 C C . PRO A 1 461 ? 16.658 -14.599 -15.677 1.00 95.88 461 PRO A C 1
ATOM 3599 O O . PRO A 1 461 ? 17.354 -14.749 -14.679 1.00 95.88 461 PRO A O 1
ATOM 3602 N N . SER A 1 462 ? 17.011 -13.756 -16.650 1.00 94.44 462 SER A N 1
ATOM 3603 C CA . SER A 1 462 ? 18.198 -12.899 -16.623 1.00 94.44 462 SER A CA 1
ATOM 3604 C C . SER A 1 462 ? 17.910 -11.428 -16.306 1.00 94.44 462 SER A C 1
ATOM 3606 O O . SER A 1 462 ? 18.848 -10.633 -16.253 1.00 94.44 462 SER A O 1
ATOM 3608 N N . GLY A 1 463 ? 16.645 -11.033 -16.124 1.00 95.75 463 GLY A N 1
ATOM 3609 C CA . GLY A 1 463 ? 16.281 -9.636 -15.846 1.00 95.75 463 GLY A CA 1
ATOM 3610 C C . GLY A 1 463 ? 16.526 -8.668 -17.009 1.00 95.75 463 GLY A C 1
ATOM 3611 O O . GLY A 1 463 ? 16.682 -7.465 -16.793 1.00 95.75 463 GLY A O 1
ATOM 3612 N N . MET A 1 464 ? 16.600 -9.180 -18.240 1.00 95.06 464 MET A N 1
ATOM 3613 C CA . MET A 1 464 ? 16.826 -8.400 -19.461 1.00 95.06 464 MET A CA 1
ATOM 3614 C C . MET A 1 464 ? 15.606 -7.550 -19.811 1.00 95.06 464 MET A C 1
ATOM 3616 O O . MET A 1 464 ? 15.736 -6.405 -20.258 1.00 95.06 464 MET A O 1
ATOM 3620 N N . THR A 1 465 ? 14.409 -8.088 -19.582 1.00 96.06 465 THR A N 1
ATOM 3621 C CA . THR A 1 465 ? 13.142 -7.400 -19.838 1.00 96.06 465 THR A CA 1
ATOM 3622 C C . THR A 1 465 ? 12.738 -6.547 -18.644 1.00 96.06 465 THR A C 1
ATOM 3624 O O . THR A 1 465 ? 12.589 -5.335 -18.793 1.00 96.06 465 THR A O 1
ATOM 3627 N N . CYS A 1 466 ? 12.617 -7.141 -17.464 1.00 97.69 466 CYS A N 1
ATOM 3628 C CA . CYS A 1 466 ? 12.290 -6.471 -16.216 1.00 97.69 466 CYS A CA 1
ATOM 3629 C C . CYS A 1 466 ? 13.486 -6.609 -15.265 1.00 97.69 466 CYS A C 1
ATOM 3631 O O . CYS A 1 466 ? 13.703 -7.697 -14.740 1.00 97.69 466 CYS A O 1
ATOM 3633 N N . PRO A 1 467 ? 14.285 -5.557 -15.026 1.00 97.94 467 PRO A N 1
ATOM 3634 C CA . PRO A 1 467 ? 15.429 -5.652 -14.123 1.00 97.94 467 PRO A CA 1
ATOM 3635 C C . PRO A 1 467 ? 15.037 -6.210 -12.750 1.00 97.94 467 PRO A C 1
ATOM 3637 O O . PRO A 1 467 ? 13.976 -5.880 -12.229 1.00 97.94 467 PRO A O 1
ATOM 3640 N N . PHE A 1 468 ? 15.912 -6.987 -12.111 1.00 97.88 468 PHE A N 1
ATOM 3641 C CA . PHE A 1 468 ? 15.671 -7.474 -10.742 1.00 97.88 468 PHE A CA 1
ATOM 3642 C C . PHE A 1 468 ? 15.510 -6.343 -9.713 1.00 97.88 468 PHE A C 1
ATOM 3644 O O . PHE A 1 468 ? 14.855 -6.521 -8.694 1.00 97.88 468 PHE A O 1
ATOM 3651 N N . ALA A 1 469 ? 16.085 -5.170 -9.993 1.00 97.56 469 ALA A N 1
ATOM 3652 C CA . ALA A 1 469 ? 15.925 -3.946 -9.208 1.00 97.56 469 ALA A CA 1
ATOM 3653 C C . ALA A 1 469 ? 14.637 -3.155 -9.533 1.00 97.56 469 ALA A C 1
ATOM 3655 O O . ALA A 1 469 ? 14.360 -2.143 -8.886 1.00 97.56 469 ALA A O 1
ATOM 3656 N N . ALA A 1 470 ? 13.847 -3.585 -10.525 1.00 98.62 470 ALA A N 1
ATOM 3657 C CA . ALA A 1 470 ? 12.572 -2.957 -10.846 1.00 98.62 470 ALA A CA 1
ATOM 3658 C C . ALA A 1 470 ? 11.597 -3.097 -9.676 1.00 98.62 470 ALA A C 1
ATOM 3660 O O . ALA A 1 470 ? 11.480 -4.171 -9.081 1.00 98.62 470 ALA A O 1
ATOM 3661 N N . HIS A 1 471 ? 10.852 -2.031 -9.396 1.00 98.75 471 HIS A N 1
ATOM 3662 C CA . HIS A 1 471 ? 10.019 -1.934 -8.206 1.00 98.75 471 HIS A CA 1
ATOM 3663 C C . HIS A 1 471 ? 9.065 -3.124 -8.045 1.00 98.75 471 HIS A C 1
ATOM 3665 O O . HIS A 1 471 ? 9.089 -3.801 -7.020 1.00 98.75 471 HIS A O 1
ATOM 3671 N N . ILE A 1 472 ? 8.281 -3.465 -9.078 1.00 98.56 472 ILE A N 1
ATOM 3672 C CA . ILE A 1 472 ? 7.323 -4.581 -8.977 1.00 98.56 472 ILE A CA 1
ATOM 3673 C C . ILE A 1 472 ? 7.998 -5.944 -8.763 1.00 98.56 472 ILE A C 1
ATOM 3675 O O . ILE A 1 472 ? 7.379 -6.815 -8.162 1.00 98.56 472 ILE A O 1
ATOM 3679 N N . ARG A 1 473 ? 9.233 -6.131 -9.255 1.00 98.44 473 ARG A N 1
ATOM 3680 C CA . ARG A 1 473 ? 9.986 -7.392 -9.161 1.00 98.44 473 ARG A CA 1
ATOM 3681 C C . ARG A 1 473 ? 10.684 -7.503 -7.808 1.00 98.44 473 ARG A C 1
ATOM 3683 O O . ARG A 1 473 ? 10.757 -8.587 -7.252 1.00 98.44 473 ARG A O 1
ATOM 3690 N N . LYS A 1 474 ? 11.090 -6.376 -7.213 1.00 98.06 474 LYS A N 1
ATOM 3691 C CA . LYS A 1 474 ? 11.557 -6.316 -5.821 1.00 98.06 474 LYS A CA 1
ATOM 3692 C C . LYS A 1 474 ? 10.445 -6.600 -4.821 1.00 98.06 474 LYS A C 1
ATOM 3694 O O . LYS A 1 474 ? 10.641 -7.401 -3.917 1.00 98.06 474 LYS A O 1
ATOM 3699 N N . VAL A 1 475 ? 9.291 -5.942 -4.952 1.00 97.56 475 VAL A N 1
ATOM 3700 C CA . VAL A 1 475 ? 8.225 -6.037 -3.935 1.00 97.56 475 VAL A CA 1
ATOM 3701 C C . VAL A 1 475 ? 7.356 -7.284 -4.068 1.00 97.56 475 VAL A C 1
ATOM 3703 O O . VAL A 1 475 ? 6.714 -7.684 -3.100 1.00 97.56 475 VAL A O 1
ATOM 3706 N N . TYR A 1 476 ? 7.320 -7.896 -5.253 1.00 98.00 476 TYR A N 1
ATOM 3707 C CA . TYR A 1 476 ? 6.730 -9.211 -5.474 1.00 98.00 476 TYR A CA 1
ATOM 3708 C C . TYR A 1 476 ? 7.538 -9.967 -6.548 1.00 98.00 476 TYR A C 1
ATOM 3710 O O . TYR A 1 476 ? 7.195 -9.899 -7.729 1.00 98.00 476 TYR A O 1
ATOM 3718 N N . PRO A 1 477 ? 8.600 -10.690 -6.139 1.00 97.81 477 PRO A N 1
ATOM 3719 C CA . PRO A 1 477 ? 9.479 -11.462 -7.031 1.00 97.81 477 PRO A CA 1
ATOM 3720 C C . PRO A 1 477 ? 8.809 -12.602 -7.800 1.00 97.81 477 PRO A C 1
ATOM 3722 O O . PRO A 1 477 ? 9.439 -13.192 -8.668 1.00 97.81 477 PRO A O 1
ATOM 3725 N N . ARG A 1 478 ? 7.546 -12.912 -7.490 1.00 97.06 478 ARG A N 1
ATOM 3726 C CA . ARG A 1 478 ? 6.799 -14.043 -8.043 1.00 97.06 478 ARG A CA 1
ATOM 3727 C C . ARG A 1 478 ? 7.609 -15.349 -8.022 1.00 97.06 478 ARG A C 1
ATOM 3729 O O . ARG A 1 478 ? 8.080 -15.721 -6.952 1.00 97.06 478 ARG A O 1
ATOM 3736 N N . ASP A 1 479 ? 7.777 -16.005 -9.168 1.00 95.44 479 ASP A N 1
ATOM 3737 C CA . ASP A 1 479 ? 8.524 -17.245 -9.356 1.00 95.44 479 ASP A CA 1
ATOM 3738 C C . ASP A 1 479 ? 10.044 -17.073 -9.561 1.00 95.44 479 ASP A C 1
ATOM 3740 O O . ASP A 1 479 ? 10.715 -18.054 -9.891 1.00 95.44 479 ASP A O 1
ATOM 3744 N N . ASP A 1 480 ? 10.614 -15.875 -9.349 1.00 96.88 480 ASP A N 1
ATOM 3745 C CA . ASP A 1 480 ? 12.072 -15.678 -9.314 1.00 96.88 480 ASP A CA 1
ATOM 3746 C C . ASP A 1 480 ? 12.748 -16.666 -8.367 1.00 96.88 480 ASP A C 1
ATOM 3748 O O . ASP A 1 480 ? 12.281 -16.912 -7.260 1.00 96.88 480 ASP A O 1
ATOM 3752 N N . ILE A 1 481 ? 13.912 -17.186 -8.761 1.00 95.62 481 ILE A N 1
ATOM 3753 C CA . ILE A 1 481 ? 14.725 -17.997 -7.854 1.00 95.62 481 ILE A CA 1
ATOM 3754 C C . ILE A 1 481 ? 15.345 -17.081 -6.793 1.00 95.62 481 ILE A C 1
ATOM 3756 O O . ILE A 1 481 ? 16.281 -16.324 -7.054 1.00 95.62 481 ILE A O 1
ATOM 3760 N N . THR A 1 482 ? 14.825 -17.188 -5.577 1.00 93.69 482 THR A N 1
ATOM 3761 C CA . THR A 1 482 ? 15.279 -16.485 -4.374 1.00 93.69 482 THR A CA 1
ATOM 3762 C C . THR A 1 482 ? 16.187 -17.365 -3.504 1.00 93.69 482 THR A C 1
ATOM 3764 O O . THR A 1 482 ? 16.125 -18.600 -3.587 1.00 93.69 482 THR A O 1
ATOM 3767 N N . PRO A 1 483 ? 17.012 -16.767 -2.621 1.00 91.50 483 PRO A N 1
ATOM 3768 C CA . PRO A 1 483 ? 17.814 -17.519 -1.655 1.00 91.50 483 PRO A CA 1
ATOM 3769 C C . PRO A 1 483 ? 16.990 -18.496 -0.801 1.00 91.50 483 PRO A C 1
ATOM 3771 O O . PRO A 1 483 ? 17.432 -19.614 -0.539 1.00 91.50 483 PRO A O 1
ATOM 3774 N N . GLU A 1 484 ? 15.779 -18.109 -0.404 1.00 89.94 484 GLU A N 1
ATOM 3775 C CA . GLU A 1 484 ? 14.902 -18.896 0.466 1.00 89.94 484 GLU A CA 1
ATOM 3776 C C . GLU A 1 484 ? 14.267 -20.099 -0.240 1.00 89.94 484 GLU A C 1
ATOM 3778 O O . GLU A 1 484 ? 13.974 -21.103 0.410 1.00 89.94 484 GLU A O 1
ATOM 3783 N N . GLY A 1 485 ? 14.111 -20.043 -1.566 1.00 86.81 485 GLY A N 1
ATOM 3784 C CA . GLY A 1 485 ? 13.667 -21.190 -2.364 1.00 86.81 485 GLY A CA 1
ATOM 3785 C C . GLY A 1 485 ? 14.780 -22.182 -2.701 1.00 86.81 485 GLY A C 1
ATOM 3786 O O . GLY A 1 485 ? 14.512 -23.214 -3.314 1.00 86.81 485 GLY A O 1
ATOM 3787 N N . GLY A 1 486 ? 16.034 -21.904 -2.320 1.00 87.00 486 GLY A N 1
ATOM 3788 C CA . GLY A 1 486 ? 17.142 -22.854 -2.447 1.00 87.00 486 GLY A CA 1
ATOM 3789 C C . GLY A 1 486 ? 17.433 -23.297 -3.884 1.00 87.00 486 GLY A C 1
ATOM 3790 O O . GLY A 1 486 ? 17.820 -24.443 -4.105 1.00 87.00 486 GLY A O 1
ATOM 3791 N N . GLY A 1 487 ? 17.226 -22.414 -4.866 1.00 87.00 487 GLY A N 1
ATOM 3792 C CA . GLY A 1 487 ? 17.421 -22.732 -6.284 1.00 87.00 487 GLY A CA 1
ATOM 3793 C C . GLY A 1 487 ? 16.181 -23.272 -7.007 1.00 87.00 487 GLY A C 1
ATOM 3794 O O . GLY A 1 487 ? 16.278 -23.603 -8.185 1.00 87.00 487 GLY A O 1
ATOM 3795 N N . ASN A 1 488 ? 15.031 -23.377 -6.333 1.00 91.50 488 ASN A N 1
ATOM 3796 C CA . ASN A 1 488 ? 13.778 -23.861 -6.908 1.00 91.50 488 ASN A CA 1
ATOM 3797 C C . ASN A 1 488 ? 12.742 -22.724 -6.977 1.00 91.50 488 ASN A C 1
ATOM 3799 O O . ASN A 1 488 ? 12.367 -22.172 -5.946 1.00 91.50 488 ASN A O 1
ATOM 3803 N N . SER A 1 489 ? 12.276 -22.401 -8.187 1.00 91.62 489 SER A N 1
ATOM 3804 C CA . SER A 1 489 ? 11.327 -21.306 -8.450 1.00 91.62 489 SER A CA 1
ATOM 3805 C C . SER A 1 489 ? 9.985 -21.486 -7.750 1.00 91.62 489 SER A C 1
ATOM 3807 O O . SER A 1 489 ? 9.444 -20.536 -7.206 1.00 91.62 489 SER A O 1
ATOM 3809 N N . GLU A 1 490 ? 9.461 -22.710 -7.707 1.00 89.31 490 GLU A N 1
ATOM 3810 C CA . GLU A 1 490 ? 8.189 -23.002 -7.048 1.00 89.31 490 GLU A CA 1
ATOM 3811 C C . GLU A 1 490 ? 8.310 -22.783 -5.532 1.00 89.31 490 GLU A C 1
ATOM 3813 O O . GLU A 1 490 ? 7.478 -22.130 -4.915 1.00 89.31 490 GLU A O 1
ATOM 3818 N N . ALA A 1 491 ? 9.395 -23.264 -4.918 1.00 89.25 491 ALA A N 1
ATOM 3819 C CA . ALA A 1 491 ? 9.691 -23.019 -3.511 1.00 89.25 491 ALA A CA 1
ATOM 3820 C C . ALA A 1 491 ? 9.896 -21.530 -3.210 1.00 89.25 491 ALA A C 1
ATOM 3822 O O . ALA A 1 491 ? 9.442 -21.057 -2.165 1.00 89.25 491 ALA A O 1
ATOM 3823 N N . SER A 1 492 ? 10.543 -20.801 -4.120 1.00 92.81 492 SER A N 1
ATOM 3824 C CA . SER A 1 492 ? 10.680 -19.351 -4.033 1.00 92.81 492 SER A CA 1
ATOM 3825 C C . SER A 1 492 ? 9.333 -18.648 -4.088 1.00 92.81 492 SER A C 1
ATOM 3827 O O . SER A 1 492 ? 9.052 -17.852 -3.195 1.00 92.81 492 SER A O 1
ATOM 3829 N N . GLU A 1 493 ? 8.472 -18.993 -5.045 1.00 93.44 493 GLU A N 1
ATOM 3830 C CA . GLU A 1 493 ? 7.148 -18.393 -5.171 1.00 93.44 493 GLU A CA 1
ATOM 3831 C C . GLU A 1 493 ? 6.338 -18.606 -3.894 1.00 93.44 493 GLU A C 1
ATOM 3833 O O . GLU A 1 493 ? 5.854 -17.646 -3.297 1.00 93.44 493 GLU A O 1
ATOM 3838 N N . ARG A 1 494 ? 6.281 -19.845 -3.388 1.00 91.19 494 ARG A N 1
ATOM 3839 C CA . ARG A 1 494 ? 5.594 -20.168 -2.129 1.00 91.19 494 ARG A CA 1
ATOM 3840 C C . ARG A 1 494 ? 6.047 -19.303 -0.967 1.00 91.19 494 ARG A C 1
ATOM 3842 O O . ARG A 1 494 ? 5.217 -18.849 -0.184 1.00 91.19 494 ARG A O 1
ATOM 3849 N N . HIS A 1 495 ? 7.353 -19.093 -0.842 1.00 93.25 495 HIS A N 1
ATOM 3850 C CA . HIS A 1 495 ? 7.911 -18.235 0.192 1.00 93.25 495 HIS A CA 1
ATOM 3851 C C . HIS A 1 495 ? 7.529 -16.771 -0.042 1.00 93.25 495 HIS A C 1
ATOM 3853 O O . HIS A 1 495 ? 7.014 -16.117 0.862 1.00 93.25 495 HIS A O 1
ATOM 3859 N N . THR A 1 496 ? 7.682 -16.277 -1.268 1.00 94.56 496 THR A N 1
ATOM 3860 C CA . THR A 1 496 ? 7.318 -14.915 -1.661 1.00 94.56 496 THR A CA 1
ATOM 3861 C C . THR A 1 496 ? 5.834 -14.604 -1.414 1.00 94.56 496 THR A C 1
ATOM 3863 O O . THR A 1 496 ? 5.499 -13.480 -1.031 1.00 94.56 496 THR A O 1
ATOM 3866 N N . GLN A 1 497 ? 4.942 -15.590 -1.544 1.00 95.19 497 GLN A N 1
ATOM 3867 C CA . GLN A 1 497 ? 3.520 -15.454 -1.210 1.00 95.19 497 GLN A CA 1
ATOM 3868 C C . GLN A 1 497 ? 3.271 -15.133 0.283 1.00 95.19 497 GLN A C 1
ATOM 3870 O O . GLN A 1 497 ? 2.317 -14.427 0.597 1.00 95.19 497 GLN A O 1
ATOM 3875 N N . THR A 1 498 ? 4.148 -15.536 1.208 1.00 95.06 498 THR A N 1
ATOM 3876 C CA . THR A 1 498 ? 4.012 -15.227 2.656 1.00 95.06 498 THR A CA 1
ATOM 3877 C C . THR A 1 498 ? 4.343 -13.774 3.026 1.00 95.06 498 THR A C 1
ATOM 3879 O O . THR A 1 498 ? 4.263 -13.367 4.182 1.00 95.06 498 THR A O 1
ATOM 3882 N N . HIS A 1 499 ? 4.735 -12.962 2.040 1.00 96.75 499 HIS A N 1
ATOM 3883 C CA . HIS A 1 499 ? 5.156 -11.570 2.228 1.00 96.75 499 HIS A CA 1
ATOM 3884 C C . HIS A 1 499 ? 4.230 -10.567 1.528 1.00 96.75 499 HIS A C 1
ATOM 3886 O O . HIS A 1 499 ? 4.532 -9.375 1.442 1.00 96.75 499 HIS A O 1
ATOM 3892 N N . ARG A 1 500 ? 3.093 -11.034 0.996 1.00 97.50 500 ARG A N 1
ATOM 3893 C CA . ARG A 1 500 ? 2.150 -10.196 0.242 1.00 97.50 500 ARG A CA 1
ATOM 3894 C C . ARG A 1 500 ? 1.507 -9.146 1.145 1.00 97.50 500 ARG A C 1
ATOM 3896 O O . ARG A 1 500 ? 1.293 -9.368 2.329 1.00 97.50 500 ARG A O 1
ATOM 3903 N N . LEU A 1 501 ? 1.141 -8.011 0.553 1.00 97.69 501 LEU A N 1
ATOM 3904 C CA . LEU A 1 501 ? 0.483 -6.887 1.225 1.00 97.69 501 LEU A CA 1
ATOM 3905 C C . LEU A 1 501 ? -0.801 -6.509 0.481 1.00 97.69 501 LEU A C 1
ATOM 3907 O O . LEU A 1 501 ? -0.812 -6.473 -0.753 1.00 97.69 501 LEU A O 1
ATOM 3911 N N . LEU A 1 502 ? -1.854 -6.133 1.210 1.00 97.88 502 LEU A N 1
ATOM 3912 C CA . LEU A 1 502 ? -3.032 -5.484 0.625 1.00 97.88 502 LEU A CA 1
ATOM 3913 C C . LEU A 1 502 ? -2.848 -3.969 0.640 1.00 97.88 502 LEU A C 1
ATOM 3915 O O . LEU A 1 502 ? -3.026 -3.340 1.680 1.00 97.88 502 LEU A O 1
ATOM 3919 N N . ARG A 1 503 ? -2.516 -3.360 -0.502 1.00 98.00 503 ARG A N 1
ATOM 3920 C CA . ARG A 1 503 ? -2.265 -1.907 -0.577 1.00 98.00 503 ARG A CA 1
ATOM 3921 C C . ARG A 1 503 ? -3.559 -1.125 -0.804 1.00 98.00 503 ARG A C 1
ATOM 3923 O O . ARG A 1 503 ? -4.358 -1.504 -1.662 1.00 98.00 503 ARG A O 1
ATOM 3930 N N . ARG A 1 504 ? -3.741 -0.023 -0.076 1.00 96.94 504 ARG A N 1
ATOM 3931 C CA . ARG A 1 504 ? -4.855 0.946 -0.180 1.00 96.94 504 ARG A CA 1
ATOM 3932 C C . ARG A 1 504 ? -4.334 2.383 -0.259 1.00 96.94 504 ARG A C 1
ATOM 3934 O O . ARG A 1 504 ? -4.887 3.288 0.361 1.00 96.94 504 ARG A O 1
ATOM 3941 N N . GLY A 1 505 ? -3.211 2.558 -0.952 1.00 95.25 505 GLY A N 1
ATOM 3942 C CA . GLY A 1 505 ? -2.571 3.858 -1.074 1.00 95.25 505 GLY A CA 1
ATOM 3943 C C . GLY A 1 505 ? -3.376 4.831 -1.932 1.00 95.25 505 GLY A C 1
ATOM 3944 O O . GLY A 1 505 ? -4.112 4.411 -2.822 1.00 95.25 505 GLY A O 1
ATOM 3945 N N . ILE A 1 506 ? -3.219 6.126 -1.667 1.00 98.06 506 ILE A N 1
ATOM 3946 C CA . ILE A 1 506 ? -3.804 7.197 -2.481 1.00 98.06 506 ILE A CA 1
ATOM 3947 C C . ILE A 1 506 ? -2.845 8.391 -2.564 1.00 98.06 506 ILE A C 1
ATOM 3949 O O . ILE A 1 506 ? -2.167 8.689 -1.573 1.00 98.06 506 ILE A O 1
ATOM 3953 N N . PRO A 1 507 ? -2.749 9.096 -3.703 1.00 98.69 507 PRO A N 1
ATOM 3954 C CA . PRO A 1 507 ? -1.921 10.290 -3.792 1.00 98.69 507 PRO A CA 1
ATOM 3955 C C . PRO A 1 507 ? -2.367 11.400 -2.830 1.00 98.69 507 PRO A C 1
ATOM 3957 O O . PRO A 1 507 ? -3.535 11.508 -2.455 1.00 98.69 507 PRO A O 1
ATOM 3960 N N . TYR A 1 508 ? -1.437 12.273 -2.452 1.00 98.69 508 TYR A N 1
ATOM 3961 C CA . TYR A 1 508 ? -1.728 13.543 -1.791 1.00 98.69 508 TYR A CA 1
ATOM 3962 C C . TYR A 1 508 ? -1.019 14.705 -2.485 1.00 98.69 508 TYR A C 1
ATOM 3964 O O . TYR A 1 508 ? -0.031 14.525 -3.204 1.00 98.69 508 TYR A O 1
ATOM 3972 N N . GLY A 1 509 ? -1.520 15.913 -2.226 1.00 97.81 509 GLY A N 1
ATOM 3973 C CA . GLY A 1 509 ? -1.002 17.146 -2.811 1.00 97.81 509 GLY A CA 1
ATOM 3974 C C . GLY A 1 509 ? -1.468 17.374 -4.255 1.00 97.81 509 GLY A C 1
ATOM 3975 O O . GLY A 1 509 ? -2.140 16.530 -4.856 1.00 97.81 509 GLY A O 1
ATOM 3976 N N . PRO A 1 510 ? -1.157 18.547 -4.827 1.00 96.62 510 PRO A N 1
ATOM 3977 C CA . PRO A 1 510 ? -1.515 18.862 -6.203 1.00 96.62 510 PRO A CA 1
ATOM 3978 C C . PRO A 1 510 ? -0.704 18.016 -7.190 1.00 96.62 510 PRO A C 1
ATOM 3980 O O . PRO A 1 510 ? 0.450 17.665 -6.930 1.00 96.62 510 PRO A O 1
ATOM 3983 N N . VAL A 1 511 ? -1.286 17.748 -8.360 1.00 96.56 511 VAL A N 1
ATOM 3984 C CA . VAL A 1 511 ? -0.584 17.128 -9.494 1.00 96.56 511 VAL A CA 1
ATOM 3985 C C . VAL A 1 511 ? 0.696 17.897 -9.804 1.00 96.56 511 VAL A C 1
ATOM 3987 O O . VAL A 1 511 ? 0.667 19.117 -9.962 1.00 96.56 511 VAL A O 1
ATOM 3990 N N . SER A 1 512 ? 1.821 17.187 -9.899 1.00 96.81 512 SER A N 1
ATOM 3991 C CA . SER A 1 512 ? 3.056 17.791 -10.408 1.00 96.81 512 SER A CA 1
ATOM 3992 C C . SER A 1 512 ? 2.895 18.218 -11.877 1.00 96.81 512 SER A C 1
ATOM 3994 O O . SER A 1 512 ? 2.372 17.427 -12.667 1.00 96.81 512 SER A O 1
ATOM 3996 N N . PRO A 1 513 ? 3.368 19.419 -12.266 1.00 96.19 513 PRO A N 1
ATOM 3997 C CA . PRO A 1 513 ? 3.434 19.838 -13.666 1.00 96.19 513 PRO A CA 1
ATOM 3998 C C . PRO A 1 513 ? 4.575 19.156 -14.440 1.00 96.19 513 PRO A C 1
ATOM 4000 O O . PRO A 1 513 ? 4.658 19.306 -15.655 1.00 96.19 513 PRO A O 1
ATOM 4003 N N . SER A 1 514 ? 5.470 18.442 -13.748 1.00 97.06 514 SER A N 1
ATOM 4004 C CA . SER A 1 514 ? 6.599 17.736 -14.349 1.00 97.06 514 SER A CA 1
ATOM 4005 C C . SER A 1 514 ? 6.121 16.581 -15.233 1.00 97.06 514 SER A C 1
ATOM 4007 O O . SER A 1 514 ? 5.307 15.765 -14.796 1.00 97.06 514 SER A O 1
ATOM 4009 N N . SER A 1 515 ? 6.690 16.447 -16.432 1.00 94.00 515 SER A N 1
ATOM 4010 C CA . SER A 1 515 ? 6.578 15.241 -17.265 1.00 94.00 515 SER A CA 1
ATOM 4011 C C . SER A 1 515 ? 7.958 14.645 -17.545 1.00 94.00 515 SER A C 1
ATOM 4013 O O . SER A 1 515 ? 8.981 15.286 -17.303 1.00 94.00 515 SER A O 1
ATOM 4015 N N . LEU A 1 516 ? 7.997 13.413 -18.051 1.00 89.75 516 LEU A N 1
ATOM 4016 C CA . LEU A 1 516 ? 9.249 12.731 -18.394 1.00 89.75 516 LEU A CA 1
ATOM 4017 C C . LEU A 1 516 ? 10.001 13.451 -19.532 1.00 89.75 516 LEU A C 1
ATOM 4019 O O . LEU A 1 516 ? 11.233 13.461 -19.570 1.00 89.75 516 LEU A O 1
ATOM 4023 N N . GLU A 1 517 ? 9.268 14.106 -20.434 1.00 87.69 517 GLU A N 1
ATOM 4024 C CA . GLU A 1 517 ? 9.801 14.890 -21.552 1.00 87.69 517 GLU A CA 1
ATOM 4025 C C . GLU A 1 517 ? 10.164 16.331 -21.165 1.00 87.69 517 GLU A C 1
ATOM 4027 O O . GLU A 1 517 ? 11.095 16.899 -21.740 1.00 87.69 517 GLU A O 1
ATOM 4032 N N . ALA A 1 518 ? 9.459 16.913 -20.191 1.00 93.44 518 ALA A N 1
ATOM 4033 C CA . ALA A 1 518 ? 9.674 18.271 -19.695 1.00 93.44 518 ALA A CA 1
ATOM 4034 C C . ALA A 1 518 ? 9.696 18.292 -18.152 1.00 93.44 518 ALA A C 1
ATOM 4036 O O . ALA A 1 518 ? 8.698 18.653 -17.518 1.00 93.44 518 ALA A O 1
ATOM 4037 N N . PRO A 1 519 ? 10.824 17.897 -17.528 1.00 96.06 519 PRO A N 1
ATOM 4038 C CA . PRO A 1 519 ? 10.937 17.870 -16.076 1.00 96.06 519 PRO A CA 1
ATOM 4039 C C . PRO A 1 519 ? 10.828 19.268 -15.456 1.00 96.06 519 PRO A C 1
ATOM 4041 O O . PRO A 1 519 ? 11.458 20.217 -15.925 1.00 96.06 519 PRO A O 1
ATOM 4044 N N . VAL A 1 520 ? 10.065 19.389 -14.365 1.00 97.12 520 VAL A N 1
ATOM 4045 C CA . VAL A 1 520 ? 9.909 20.640 -13.602 1.00 97.12 520 VAL A CA 1
ATOM 4046 C C . VAL A 1 520 ? 10.071 20.360 -12.111 1.00 97.12 520 VAL A C 1
ATOM 4048 O O . VAL A 1 520 ? 9.317 19.578 -11.537 1.00 97.12 520 VAL A O 1
ATOM 4051 N N . ILE A 1 521 ? 11.036 21.024 -11.471 1.00 96.56 521 ILE A N 1
ATOM 4052 C CA . ILE A 1 521 ? 11.230 20.987 -10.015 1.00 96.56 521 ILE A CA 1
ATOM 4053 C C . ILE A 1 521 ? 10.524 22.203 -9.411 1.00 96.56 521 ILE A C 1
ATOM 4055 O O . ILE A 1 521 ? 10.913 23.335 -9.685 1.00 96.56 521 ILE A O 1
ATOM 4059 N N . ASP A 1 522 ? 9.502 21.970 -8.588 1.00 96.12 522 ASP A N 1
ATOM 4060 C CA . ASP A 1 522 ? 8.667 23.030 -8.001 1.00 96.12 522 ASP A CA 1
ATOM 4061 C C . ASP A 1 522 ? 8.696 23.082 -6.462 1.00 96.12 522 ASP A C 1
ATOM 4063 O O . ASP A 1 522 ? 8.175 24.026 -5.874 1.00 96.12 522 ASP A O 1
ATOM 4067 N N . GLY A 1 523 ? 9.306 22.090 -5.801 1.00 93.56 523 GLY A N 1
ATOM 4068 C CA . GLY A 1 523 ? 9.426 22.030 -4.340 1.00 93.56 523 GLY A CA 1
ATOM 4069 C C . GLY A 1 523 ? 8.102 21.854 -3.588 1.00 93.56 523 GLY A C 1
ATOM 4070 O O . GLY A 1 523 ? 8.069 22.036 -2.374 1.00 93.56 523 GLY A O 1
ATOM 4071 N N . VAL A 1 524 ? 7.009 21.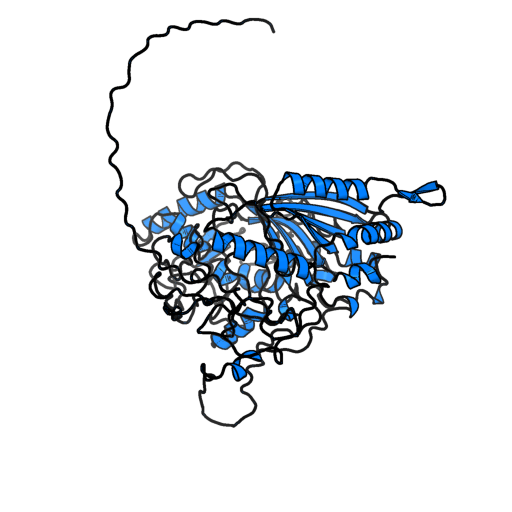519 -4.277 1.00 97.44 524 VAL A N 1
ATOM 4072 C CA . VAL A 1 524 ? 5.688 21.390 -3.653 1.00 97.44 524 VAL A CA 1
ATOM 4073 C C . VAL A 1 524 ? 5.533 20.018 -2.998 1.00 97.44 524 VAL A C 1
ATOM 4075 O O . VAL A 1 524 ? 5.844 18.983 -3.593 1.00 97.44 524 VAL A O 1
ATOM 4078 N N . ASP A 1 525 ? 5.011 20.022 -1.773 1.00 97.81 525 ASP A N 1
ATOM 4079 C CA . ASP A 1 525 ? 4.744 18.817 -0.994 1.00 97.81 525 ASP A CA 1
ATOM 4080 C C . ASP A 1 525 ? 3.565 18.026 -1.579 1.00 97.81 525 ASP A C 1
ATOM 4082 O O . ASP A 1 525 ? 2.418 18.481 -1.631 1.00 97.81 525 ASP A O 1
ATOM 4086 N N . ARG A 1 526 ? 3.891 16.832 -2.066 1.00 98.38 526 ARG A N 1
ATOM 4087 C CA . ARG A 1 526 ? 2.988 15.875 -2.699 1.00 98.38 526 ARG A CA 1
ATOM 4088 C C . ARG A 1 526 ? 3.598 14.491 -2.608 1.00 98.38 526 ARG A C 1
ATOM 4090 O O . ARG A 1 526 ? 4.813 14.362 -2.459 1.00 98.38 526 ARG A O 1
ATOM 4097 N N . GLY A 1 527 ? 2.784 13.471 -2.802 1.00 98.56 527 GLY A N 1
ATOM 4098 C CA . GLY A 1 527 ? 3.288 12.112 -2.885 1.00 98.56 527 GLY A CA 1
ATOM 4099 C C . GLY A 1 527 ? 2.189 11.089 -2.712 1.00 98.56 527 GLY A C 1
ATOM 4100 O O . GLY A 1 527 ? 1.089 11.287 -3.227 1.00 98.56 527 GLY A O 1
ATOM 4101 N N . LEU A 1 528 ? 2.481 10.035 -1.958 1.00 98.75 528 LEU A N 1
ATOM 4102 C CA . LEU A 1 528 ? 1.595 8.907 -1.721 1.00 98.75 528 LEU A CA 1
ATOM 4103 C C . LEU A 1 528 ? 1.332 8.729 -0.222 1.00 98.75 528 LEU A C 1
ATOM 4105 O O . LEU A 1 528 ? 2.253 8.676 0.593 1.00 98.75 528 LEU A O 1
ATOM 4109 N N . LEU A 1 529 ? 0.060 8.606 0.142 1.00 98.81 529 LEU A N 1
ATOM 4110 C CA . LEU A 1 529 ? -0.363 8.072 1.432 1.00 98.81 529 LEU A CA 1
ATOM 4111 C C . LEU A 1 529 ? -0.411 6.562 1.280 1.00 98.81 529 LEU A C 1
ATOM 4113 O O . LEU A 1 529 ? -1.415 6.016 0.836 1.00 98.81 529 LEU A O 1
ATOM 4117 N N . PHE A 1 530 ? 0.694 5.888 1.573 1.00 98.81 530 PHE A N 1
ATOM 4118 C CA . PHE A 1 530 ? 0.748 4.439 1.520 1.00 98.81 530 PHE A CA 1
ATOM 4119 C C . PHE A 1 530 ? 0.036 3.861 2.744 1.00 98.81 530 PHE A C 1
ATOM 4121 O O . PHE A 1 530 ? 0.351 4.205 3.885 1.00 98.81 530 PHE A O 1
ATOM 4128 N N . VAL A 1 531 ? -0.912 2.965 2.486 1.00 98.69 531 VAL A N 1
ATOM 4129 C CA . VAL A 1 531 ? -1.587 2.152 3.497 1.00 98.69 531 VAL A CA 1
ATOM 4130 C C . VAL A 1 531 ? -1.503 0.698 3.061 1.00 98.69 531 VAL A C 1
ATOM 4132 O O . VAL A 1 531 ? -1.803 0.398 1.901 1.00 98.69 531 VAL A O 1
ATOM 4135 N N . SER A 1 532 ? -1.130 -0.203 3.968 1.00 98.62 532 SER A N 1
ATOM 4136 C CA . SER A 1 532 ? -1.221 -1.644 3.725 1.00 98.62 532 SER A CA 1
ATOM 4137 C C . SER A 1 532 ? -1.795 -2.425 4.895 1.00 98.62 532 SER A C 1
ATOM 4139 O O . SER A 1 532 ? -1.609 -2.049 6.054 1.00 98.62 532 SER A O 1
ATOM 4141 N N . TYR A 1 533 ? -2.465 -3.528 4.560 1.00 98.69 533 TYR A N 1
ATOM 4142 C CA . TYR A 1 533 ? -3.022 -4.481 5.512 1.00 98.69 533 TYR A CA 1
ATOM 4143 C C . TYR A 1 533 ? -2.332 -5.837 5.414 1.00 98.69 533 TYR A C 1
ATOM 4145 O O . TYR A 1 533 ? -2.054 -6.321 4.311 1.00 98.69 533 TYR A O 1
ATOM 4153 N N . GLN A 1 534 ? -2.061 -6.418 6.581 1.00 98.00 534 GLN A N 1
ATOM 4154 C CA . GLN A 1 534 ? -1.325 -7.666 6.756 1.00 98.00 534 GLN A CA 1
ATOM 4155 C C . GLN A 1 534 ? -1.575 -8.254 8.155 1.00 98.00 534 GLN A C 1
ATOM 4157 O O . GLN A 1 534 ? -2.007 -7.534 9.059 1.00 98.00 534 GLN A O 1
ATOM 4162 N N . SER A 1 535 ? -1.292 -9.539 8.366 1.00 96.06 535 SER A N 1
ATOM 4163 C CA . SER A 1 535 ? -1.374 -10.167 9.694 1.00 96.06 535 SER A CA 1
ATOM 4164 C C . SER A 1 535 ? -0.039 -10.184 10.449 1.00 96.06 535 SER A C 1
ATOM 4166 O O . SER A 1 535 ? -0.040 -10.358 11.666 1.00 96.06 535 SER A O 1
ATOM 4168 N N . SER A 1 536 ? 1.084 -9.911 9.775 1.00 96.69 536 SER A N 1
ATOM 4169 C CA . SER A 1 536 ? 2.397 -9.693 10.389 1.00 96.69 536 SER A CA 1
ATOM 4170 C C . SER A 1 536 ? 3.134 -8.507 9.761 1.00 96.69 536 SER A C 1
ATOM 4172 O O . SER A 1 536 ? 3.483 -8.504 8.582 1.00 96.69 536 SER A O 1
ATOM 4174 N N . ILE A 1 537 ? 3.439 -7.487 10.565 1.00 98.25 537 ILE A N 1
ATOM 4175 C CA . ILE A 1 537 ? 4.231 -6.334 10.117 1.00 98.25 537 ILE A CA 1
ATOM 4176 C C . ILE A 1 537 ? 5.683 -6.760 9.908 1.00 98.25 537 ILE A C 1
ATOM 4178 O O . ILE A 1 537 ? 6.279 -6.424 8.884 1.00 98.25 537 ILE A O 1
ATOM 4182 N N . VAL A 1 538 ? 6.237 -7.527 10.853 1.00 97.69 538 VAL A N 1
ATOM 4183 C CA . VAL A 1 538 ? 7.613 -8.042 10.768 1.00 97.69 538 VAL A CA 1
ATOM 4184 C C . VAL A 1 538 ? 7.762 -9.002 9.591 1.00 97.69 538 VAL A C 1
ATOM 4186 O O . VAL A 1 538 ? 8.727 -8.899 8.836 1.00 97.69 538 VAL A O 1
ATOM 4189 N N . GLY A 1 539 ? 6.808 -9.923 9.445 1.00 96.06 539 GLY A N 1
ATOM 4190 C CA . GLY A 1 539 ? 6.821 -10.956 8.421 1.00 96.06 539 GLY A CA 1
ATOM 4191 C C . GLY A 1 539 ? 6.554 -10.424 7.022 1.00 96.06 539 GLY A C 1
ATOM 4192 O O . GLY A 1 539 ? 7.031 -11.028 6.080 1.00 96.06 539 GLY A O 1
ATOM 4193 N N . GLN A 1 540 ? 5.848 -9.302 6.856 1.00 97.94 540 GLN A N 1
ATOM 4194 C CA . GLN A 1 540 ? 5.443 -8.829 5.528 1.00 97.94 540 GLN A CA 1
ATOM 4195 C C . GLN A 1 540 ? 6.033 -7.447 5.222 1.00 97.94 540 GLN A C 1
ATOM 4197 O O . GLN A 1 540 ? 7.014 -7.349 4.489 1.00 97.94 540 GLN A O 1
ATOM 4202 N N . PHE A 1 541 ? 5.506 -6.364 5.802 1.00 98.56 541 PHE A N 1
ATOM 4203 C CA . PHE A 1 541 ? 5.932 -5.005 5.433 1.00 98.56 541 PHE A CA 1
ATOM 4204 C C . PHE A 1 541 ? 7.417 -4.733 5.722 1.00 98.56 541 PHE A C 1
ATOM 4206 O O . PHE A 1 541 ? 8.144 -4.261 4.843 1.00 98.56 541 PHE A O 1
ATOM 4213 N N . GLU A 1 542 ? 7.891 -5.037 6.935 1.00 98.12 542 GLU A N 1
ATOM 4214 C CA . GLU A 1 542 ? 9.308 -4.861 7.260 1.00 98.12 542 GLU A CA 1
ATOM 4215 C C . GLU A 1 542 ? 10.188 -5.816 6.465 1.00 98.12 542 GLU A C 1
ATOM 4217 O O . GLU A 1 542 ? 11.281 -5.422 6.067 1.00 98.12 542 GLU A O 1
ATOM 4222 N N . PHE A 1 543 ? 9.731 -7.050 6.236 1.00 97.94 543 PHE A N 1
ATOM 4223 C CA . PHE A 1 543 ? 10.498 -8.040 5.493 1.00 97.94 543 PHE A CA 1
ATOM 4224 C C . PHE A 1 543 ? 10.781 -7.559 4.068 1.00 97.94 543 PHE A C 1
ATOM 4226 O O . PHE A 1 543 ? 11.945 -7.435 3.684 1.00 97.94 543 PHE A O 1
ATOM 4233 N N . VAL A 1 544 ? 9.728 -7.190 3.332 1.00 98.25 544 VAL A N 1
ATOM 4234 C CA . VAL A 1 544 ? 9.824 -6.672 1.960 1.00 98.25 544 VAL A CA 1
ATOM 4235 C C . VAL A 1 544 ? 10.702 -5.420 1.913 1.00 98.25 544 VAL A C 1
ATOM 4237 O O . VAL A 1 544 ? 11.595 -5.320 1.071 1.00 98.25 544 VAL A O 1
ATOM 4240 N N . SER A 1 545 ? 10.516 -4.493 2.860 1.00 97.44 545 SER A N 1
ATOM 4241 C CA . SER A 1 545 ? 11.330 -3.271 2.954 1.00 97.44 545 SER A CA 1
ATOM 4242 C C . SER A 1 545 ? 12.815 -3.590 3.153 1.00 97.44 545 SER A C 1
ATOM 4244 O O . SER A 1 545 ? 13.682 -3.075 2.454 1.00 97.44 545 SER A O 1
ATOM 4246 N N . ARG A 1 546 ? 13.133 -4.498 4.076 1.00 94.19 546 ARG A N 1
ATOM 4247 C CA . ARG A 1 546 ? 14.506 -4.739 4.535 1.00 94.19 546 ARG A CA 1
ATOM 4248 C C . ARG A 1 546 ? 15.310 -5.653 3.639 1.00 94.19 546 ARG A C 1
ATOM 4250 O O . ARG A 1 546 ? 16.494 -5.390 3.408 1.00 94.19 546 ARG A O 1
ATOM 4257 N N . PHE A 1 547 ? 14.695 -6.767 3.265 1.00 95.06 547 PHE A N 1
ATOM 4258 C CA . PHE A 1 547 ? 15.376 -7.906 2.666 1.00 95.06 547 PHE A CA 1
ATOM 4259 C C . PHE A 1 547 ? 15.232 -7.936 1.153 1.00 95.06 547 PHE A C 1
ATOM 4261 O O . PHE A 1 547 ? 16.056 -8.584 0.511 1.00 95.06 547 PHE A O 1
ATOM 4268 N N . TRP A 1 548 ? 14.269 -7.197 0.587 1.00 97.06 548 TRP A N 1
ATOM 4269 C CA . TRP A 1 548 ? 14.095 -7.078 -0.859 1.00 97.06 548 TRP A CA 1
ATOM 4270 C C . TRP A 1 548 ? 14.406 -5.664 -1.357 1.00 97.06 548 TRP A C 1
ATOM 4272 O O . TRP A 1 548 ? 15.363 -5.495 -2.118 1.00 97.06 548 TRP A O 1
ATOM 4282 N N . ILE A 1 549 ? 13.659 -4.652 -0.902 1.00 96.50 549 ILE A N 1
ATOM 4283 C CA . ILE A 1 549 ? 13.781 -3.253 -1.353 1.00 96.50 549 ILE A CA 1
ATOM 4284 C C . ILE A 1 549 ? 15.169 -2.673 -1.020 1.00 96.50 549 ILE A C 1
ATOM 4286 O O . ILE A 1 549 ? 15.897 -2.250 -1.923 1.00 96.50 549 ILE A O 1
ATOM 4290 N N . ASP A 1 550 ? 15.566 -2.728 0.256 1.00 94.25 550 ASP A N 1
ATOM 4291 C CA . ASP A 1 550 ? 16.821 -2.158 0.776 1.00 94.25 550 ASP A CA 1
ATOM 4292 C C . ASP A 1 550 ? 18.010 -3.132 0.733 1.00 94.25 550 ASP A C 1
ATOM 4294 O O . ASP A 1 550 ? 19.021 -2.933 1.422 1.00 94.25 550 ASP A O 1
ATOM 4298 N N . ASN A 1 551 ? 17.876 -4.239 0.004 1.00 93.75 551 ASN A N 1
ATOM 4299 C CA . ASN A 1 551 ? 18.919 -5.247 -0.115 1.00 93.75 551 ASN A CA 1
ATOM 4300 C C . ASN A 1 551 ? 19.519 -5.230 -1.529 1.00 93.75 551 ASN A C 1
ATOM 4302 O O . ASN A 1 551 ? 18.876 -5.713 -2.468 1.00 93.75 551 ASN A O 1
ATOM 4306 N N . PRO A 1 552 ? 20.752 -4.718 -1.705 1.00 92.94 552 PRO A N 1
ATOM 4307 C CA . PRO A 1 552 ? 21.411 -4.707 -3.006 1.00 92.94 552 PRO A CA 1
ATOM 4308 C C . PRO A 1 552 ? 21.812 -6.099 -3.507 1.00 92.94 552 PRO A C 1
ATOM 4310 O O . PRO A 1 552 ? 22.167 -6.238 -4.675 1.00 92.94 552 PRO A O 1
ATOM 4313 N N . ASP A 1 553 ? 21.742 -7.122 -2.658 1.00 93.81 553 ASP A N 1
ATOM 4314 C CA . ASP A 1 553 ? 22.121 -8.498 -2.982 1.00 93.81 553 ASP A CA 1
ATOM 4315 C C . ASP A 1 553 ? 20.909 -9.433 -3.110 1.00 93.81 553 ASP A C 1
ATOM 4317 O O . ASP A 1 553 ? 21.057 -10.653 -3.142 1.00 93.81 553 ASP A O 1
ATOM 4321 N N . PHE A 1 554 ? 19.699 -8.872 -3.198 1.00 95.25 554 PHE A N 1
ATOM 4322 C CA . PHE A 1 554 ? 18.481 -9.632 -3.472 1.00 95.25 554 PHE A CA 1
ATOM 4323 C C . PHE A 1 554 ? 18.011 -9.450 -4.928 1.00 95.25 554 PHE A C 1
ATOM 4325 O O . PHE A 1 554 ? 17.887 -8.300 -5.362 1.00 95.25 554 PHE A O 1
ATOM 4332 N N . PRO A 1 555 ? 17.681 -10.531 -5.669 1.00 94.50 555 PRO A N 1
ATOM 4333 C CA . PRO A 1 555 ? 17.709 -11.941 -5.245 1.00 94.50 555 PRO A CA 1
ATOM 4334 C C . PRO A 1 555 ? 19.099 -12.596 -5.328 1.00 94.50 555 PRO A C 1
ATOM 4336 O O . PRO A 1 555 ? 19.286 -13.707 -4.840 1.00 94.50 555 PRO A O 1
ATOM 4339 N N . PHE A 1 556 ? 20.081 -11.913 -5.915 1.00 92.56 556 PHE A N 1
ATOM 4340 C CA . PHE A 1 556 ? 21.479 -12.336 -5.952 1.00 92.56 556 PHE A CA 1
ATOM 4341 C C . PHE A 1 556 ? 22.416 -11.138 -5.783 1.00 92.56 556 PHE A C 1
ATOM 4343 O O . PHE A 1 556 ? 22.025 -9.981 -5.968 1.00 92.56 556 PHE A O 1
ATOM 4350 N N . ASN A 1 557 ? 23.681 -11.435 -5.487 1.00 91.62 557 ASN A N 1
ATOM 4351 C CA . ASN A 1 557 ? 24.712 -10.434 -5.234 1.00 91.62 557 ASN A CA 1
ATOM 4352 C C . ASN A 1 557 ? 24.775 -9.366 -6.337 1.00 91.62 557 ASN A C 1
ATOM 4354 O O . ASN A 1 557 ? 24.945 -9.683 -7.516 1.00 91.62 557 ASN A O 1
ATOM 4358 N N . GLN A 1 558 ? 24.731 -8.093 -5.941 1.00 90.69 558 GLN A N 1
ATOM 4359 C CA . GLN A 1 558 ? 24.808 -6.931 -6.833 1.00 90.69 558 GLN A CA 1
ATOM 4360 C C . GLN A 1 558 ? 23.653 -6.800 -7.849 1.00 90.69 558 GLN A C 1
ATOM 4362 O O . GLN A 1 558 ? 23.834 -6.188 -8.911 1.00 90.69 558 GLN A O 1
ATOM 4367 N N . ALA A 1 559 ? 22.469 -7.342 -7.550 1.00 92.88 559 ALA A N 1
ATOM 4368 C CA . ALA A 1 559 ? 21.236 -7.007 -8.270 1.00 92.88 559 ALA A CA 1
ATOM 4369 C C . ALA A 1 559 ? 20.872 -5.515 -8.098 1.00 92.88 559 ALA A C 1
ATOM 4371 O O . ALA A 1 559 ? 20.414 -4.854 -9.032 1.00 92.88 559 ALA A O 1
ATOM 4372 N N . GLY A 1 560 ? 21.176 -4.968 -6.922 1.00 94.00 560 GLY A N 1
ATOM 4373 C CA . GLY A 1 560 ? 21.017 -3.574 -6.541 1.00 94.00 560 GLY A CA 1
ATOM 4374 C C . GLY A 1 560 ? 19.714 -3.272 -5.799 1.00 94.00 560 GLY A C 1
ATOM 4375 O O . GLY A 1 560 ? 18.886 -4.151 -5.560 1.00 94.00 560 GLY A O 1
ATOM 4376 N N . PHE A 1 561 ? 19.587 -2.027 -5.354 1.00 95.19 561 PHE A N 1
ATOM 4377 C CA . PHE A 1 561 ? 18.427 -1.533 -4.613 1.00 95.19 561 PHE A CA 1
ATOM 4378 C C . PHE A 1 561 ? 17.223 -1.340 -5.533 1.00 95.19 561 PHE A C 1
ATOM 4380 O O . PHE A 1 561 ? 17.383 -1.147 -6.738 1.00 95.19 561 PHE A O 1
ATOM 4387 N N . ASP A 1 562 ? 16.028 -1.335 -4.947 1.00 97.38 562 ASP A N 1
ATOM 4388 C CA . ASP A 1 562 ? 14.814 -0.877 -5.625 1.00 97.38 562 ASP A CA 1
ATOM 4389 C C . ASP A 1 562 ? 14.989 0.549 -6.184 1.00 97.38 562 ASP A C 1
ATOM 4391 O O . ASP A 1 562 ? 15.408 1.469 -5.475 1.00 97.38 562 ASP A O 1
ATOM 4395 N N . PHE A 1 563 ? 14.654 0.730 -7.463 1.00 96.56 563 PHE A N 1
ATOM 4396 C CA . PHE A 1 563 ? 14.813 2.001 -8.172 1.00 96.56 563 PHE A CA 1
ATOM 4397 C C . PHE A 1 563 ? 13.823 3.107 -7.776 1.00 96.56 563 PHE A C 1
ATOM 4399 O O . PHE A 1 563 ? 13.987 4.240 -8.208 1.00 96.56 563 PHE A O 1
ATOM 4406 N N . LEU A 1 564 ? 12.759 2.838 -7.031 1.00 95.50 564 LEU A N 1
ATOM 4407 C CA . LEU A 1 564 ? 11.782 3.854 -6.631 1.00 95.50 564 LEU A CA 1
ATOM 4408 C C . LEU A 1 564 ? 11.889 4.224 -5.159 1.00 95.50 564 LEU A C 1
ATOM 4410 O O . LEU A 1 564 ? 11.762 5.405 -4.821 1.00 95.50 564 LEU A O 1
ATOM 4414 N N . ILE A 1 565 ? 12.073 3.228 -4.297 1.00 95.62 565 ILE A N 1
ATOM 4415 C CA . ILE A 1 565 ? 11.938 3.395 -2.847 1.00 95.62 565 ILE A CA 1
ATOM 4416 C C . ILE A 1 565 ? 13.071 2.764 -2.035 1.00 95.62 565 ILE A C 1
ATOM 4418 O O . ILE A 1 565 ? 12.990 2.778 -0.811 1.00 95.62 565 ILE A O 1
ATOM 4422 N N . GLY A 1 566 ? 14.113 2.231 -2.680 1.00 92.94 566 GLY A N 1
ATOM 4423 C CA . GLY A 1 566 ? 15.276 1.681 -1.985 1.00 92.94 566 GLY A CA 1
ATOM 4424 C C . GLY A 1 566 ? 16.014 2.740 -1.168 1.00 92.94 566 GLY A C 1
ATOM 4425 O O . GLY A 1 566 ? 16.287 3.833 -1.662 1.00 92.94 566 GLY A O 1
ATOM 4426 N N . GLN A 1 567 ? 16.365 2.403 0.071 1.00 87.88 567 GLN A N 1
ATOM 4427 C CA . GLN A 1 567 ? 17.056 3.273 1.015 1.00 87.88 567 GLN A CA 1
ATOM 4428 C C . GLN A 1 567 ? 18.381 2.654 1.479 1.00 87.88 567 GLN A C 1
ATOM 4430 O O . GLN A 1 567 ? 18.490 1.467 1.782 1.00 87.88 567 GLN A O 1
ATOM 4435 N N . SER A 1 568 ? 19.414 3.492 1.595 1.00 82.06 568 SER A N 1
ATOM 4436 C CA . SER A 1 568 ? 20.752 3.083 2.060 1.00 82.06 568 SER A CA 1
ATOM 4437 C C . SER A 1 568 ? 21.102 3.614 3.455 1.00 82.06 568 SER A C 1
ATOM 4439 O O . SER A 1 568 ? 22.254 3.547 3.880 1.00 82.06 568 SER A O 1
ATOM 4441 N N . ASN A 1 569 ? 20.147 4.164 4.218 1.00 76.38 569 ASN A N 1
ATOM 4442 C CA . ASN A 1 569 ? 20.465 4.870 5.469 1.00 76.38 569 ASN A CA 1
ATOM 4443 C C . ASN A 1 569 ? 20.705 3.961 6.690 1.00 76.38 569 ASN A C 1
ATOM 4445 O O . ASN A 1 569 ? 20.677 4.457 7.820 1.00 76.38 569 ASN A O 1
ATOM 4449 N N . LYS A 1 570 ? 20.971 2.664 6.487 1.00 67.50 570 LYS A N 1
ATOM 4450 C CA . LYS A 1 570 ? 21.204 1.703 7.572 1.00 67.50 570 LYS A CA 1
ATOM 4451 C C . LYS A 1 570 ? 22.409 2.137 8.439 1.00 67.50 570 LYS A C 1
ATOM 4453 O O . LYS A 1 570 ? 23.443 2.542 7.897 1.00 67.50 570 LYS A O 1
ATOM 4458 N N . PRO A 1 571 ? 22.305 2.080 9.783 1.00 53.91 571 PRO A N 1
ATOM 4459 C CA . PRO A 1 571 ? 23.416 2.419 10.669 1.00 53.91 571 PRO A CA 1
ATOM 4460 C C . PRO A 1 571 ? 24.640 1.536 10.400 1.00 53.91 571 PRO A C 1
ATOM 4462 O O . PRO A 1 571 ? 24.510 0.319 10.301 1.00 53.91 571 PRO A O 1
ATOM 4465 N N . ASN A 1 572 ? 25.828 2.144 10.351 1.00 52.97 572 ASN A N 1
ATOM 4466 C CA . ASN A 1 572 ? 27.116 1.460 10.179 1.00 52.97 572 ASN A CA 1
ATOM 4467 C C . ASN A 1 572 ? 27.275 0.655 8.881 1.00 52.97 572 ASN A C 1
ATOM 4469 O O . ASN A 1 572 ? 28.091 -0.260 8.870 1.00 52.97 572 ASN A O 1
ATOM 4473 N N . ASP A 1 573 ? 26.552 0.979 7.804 1.00 57.62 573 ASP A N 1
ATOM 4474 C CA . ASP A 1 573 ? 26.823 0.380 6.495 1.00 57.62 573 ASP A CA 1
ATOM 4475 C C . ASP A 1 573 ? 28.177 0.893 5.952 1.00 57.62 573 ASP A C 1
ATOM 4477 O O . ASP A 1 573 ? 28.271 2.054 5.536 1.00 57.62 573 ASP A O 1
ATOM 4481 N N . PRO A 1 574 ? 29.245 0.067 5.955 1.00 46.94 574 PRO A N 1
ATOM 4482 C CA . PRO A 1 574 ? 30.572 0.488 5.514 1.00 46.94 574 PRO A CA 1
ATOM 4483 C C . PRO A 1 574 ? 30.647 0.661 3.989 1.00 46.94 574 PRO A C 1
ATOM 4485 O O . PRO A 1 574 ? 31.633 1.196 3.485 1.00 46.94 574 PRO A O 1
ATOM 4488 N N . THR A 1 575 ? 29.621 0.220 3.252 1.00 49.53 575 THR A N 1
ATOM 4489 C CA . THR A 1 575 ? 29.508 0.395 1.798 1.00 49.53 575 THR A CA 1
ATOM 4490 C C . THR A 1 575 ? 28.873 1.734 1.420 1.00 49.53 575 THR A C 1
ATOM 4492 O O . THR A 1 575 ? 28.974 2.164 0.269 1.00 49.53 575 THR A O 1
ATOM 4495 N N . ASN A 1 576 ? 28.288 2.444 2.393 1.00 57.94 576 ASN A N 1
ATOM 4496 C CA . ASN A 1 576 ? 27.621 3.719 2.181 1.00 57.94 576 ASN A CA 1
ATOM 4497 C C . ASN A 1 576 ? 28.629 4.886 2.089 1.00 57.94 576 ASN A C 1
ATOM 4499 O O . ASN A 1 576 ? 28.747 5.742 2.968 1.00 57.94 576 ASN A O 1
ATOM 4503 N N . ASN A 1 577 ? 29.367 4.919 0.978 1.00 50.41 577 ASN A N 1
ATOM 4504 C CA . ASN A 1 577 ? 30.350 5.943 0.633 1.00 50.41 577 ASN A CA 1
ATOM 4505 C C . ASN A 1 577 ? 29.661 7.223 0.094 1.00 50.41 577 ASN A C 1
ATOM 4507 O O . ASN A 1 577 ? 29.886 7.630 -1.045 1.00 50.41 577 ASN A O 1
ATOM 4511 N N . GLY A 1 578 ? 28.772 7.834 0.892 1.00 54.53 578 GLY A N 1
ATOM 4512 C CA . GLY A 1 578 ? 28.123 9.118 0.573 1.00 54.53 578 GLY A CA 1
ATOM 4513 C C . GLY A 1 578 ? 26.675 9.054 0.062 1.00 54.53 578 GLY A C 1
ATOM 4514 O O . GLY A 1 578 ? 26.305 9.857 -0.790 1.00 54.53 578 GLY A O 1
ATOM 4515 N N . ASN A 1 579 ? 25.853 8.134 0.578 1.00 65.62 579 ASN A N 1
ATOM 4516 C CA . ASN A 1 579 ? 24.458 7.863 0.183 1.00 65.62 579 ASN A CA 1
ATOM 4517 C C . ASN A 1 579 ? 24.285 7.425 -1.281 1.00 65.62 579 ASN A C 1
ATOM 4519 O O . ASN A 1 579 ? 23.226 7.639 -1.864 1.00 65.62 579 ASN A O 1
ATOM 4523 N N . ILE A 1 580 ? 25.310 6.830 -1.896 1.00 76.88 580 ILE A N 1
ATOM 4524 C CA . ILE A 1 580 ? 25.198 6.332 -3.270 1.00 76.88 580 ILE A CA 1
ATOM 4525 C C . ILE A 1 580 ? 24.410 5.024 -3.255 1.00 76.88 580 ILE A C 1
ATOM 4527 O O . ILE A 1 580 ? 24.895 4.004 -2.770 1.00 76.88 580 ILE A O 1
ATOM 4531 N N . ILE A 1 581 ? 23.215 5.064 -3.830 1.00 86.06 581 ILE A N 1
ATOM 4532 C CA . ILE A 1 581 ? 22.371 3.906 -4.096 1.00 86.06 581 ILE A CA 1
ATOM 4533 C C . ILE A 1 581 ? 22.627 3.459 -5.534 1.00 86.06 581 ILE A C 1
ATOM 4535 O O . ILE A 1 581 ? 22.974 4.268 -6.404 1.00 86.06 581 ILE A O 1
ATOM 4539 N N . SER A 1 582 ? 22.522 2.157 -5.789 1.00 91.19 582 SER A N 1
ATOM 4540 C CA . SER A 1 582 ? 22.752 1.619 -7.122 1.00 91.19 582 SER A CA 1
ATOM 4541 C C . SER A 1 582 ? 21.878 0.426 -7.468 1.00 91.19 582 SER A C 1
ATOM 4543 O O . SER A 1 582 ? 21.640 -0.428 -6.616 1.00 91.19 582 SER A O 1
ATOM 4545 N N . GLY A 1 583 ? 21.483 0.338 -8.736 1.00 93.00 583 GLY A N 1
ATOM 4546 C CA . GLY A 1 583 ? 20.657 -0.728 -9.297 1.00 93.00 583 GLY A CA 1
ATOM 4547 C C . GLY A 1 583 ? 21.244 -1.249 -10.604 1.00 93.00 583 GLY A C 1
ATOM 4548 O O . GLY A 1 583 ? 21.691 -0.458 -11.440 1.00 93.00 583 GLY A O 1
ATOM 4549 N N . ARG A 1 584 ? 21.273 -2.571 -10.797 1.00 95.00 584 ARG A N 1
ATOM 4550 C CA . ARG A 1 584 ? 21.715 -3.163 -12.065 1.00 95.00 584 ARG A CA 1
ATOM 4551 C C . ARG A 1 584 ? 20.624 -2.990 -13.120 1.00 95.00 584 ARG A C 1
ATOM 4553 O O . ARG A 1 584 ? 19.466 -3.319 -12.873 1.00 95.00 584 ARG A O 1
ATOM 4560 N N . LEU A 1 585 ? 21.002 -2.511 -14.303 1.00 95.44 585 LEU A N 1
ATOM 4561 C CA . LEU A 1 585 ? 20.115 -2.346 -15.452 1.00 95.44 585 LEU A CA 1
ATOM 4562 C C . LEU A 1 585 ? 20.655 -3.150 -16.644 1.00 95.44 585 LEU A C 1
ATOM 4564 O O . LEU A 1 585 ? 21.491 -2.649 -17.398 1.00 95.44 585 LEU A O 1
ATOM 4568 N N . PRO A 1 586 ? 20.193 -4.393 -16.841 1.00 92.81 586 PRO A N 1
ATOM 4569 C CA . PRO A 1 586 ? 20.524 -5.154 -18.038 1.00 92.81 586 PRO A CA 1
ATOM 4570 C C . PRO A 1 586 ? 19.975 -4.480 -19.311 1.00 92.81 586 PRO A C 1
ATOM 4572 O O . PRO A 1 586 ? 18.831 -4.022 -19.343 1.00 92.81 586 PRO A O 1
ATOM 4575 N N . ILE A 1 587 ? 20.804 -4.402 -20.362 1.00 87.00 587 ILE A N 1
ATOM 4576 C CA . ILE A 1 587 ? 20.443 -3.797 -21.664 1.00 87.00 587 ILE A CA 1
ATOM 4577 C C . ILE A 1 587 ? 20.685 -4.795 -22.798 1.00 87.00 587 ILE A C 1
ATOM 4579 O O . ILE A 1 587 ? 19.740 -5.243 -23.438 1.00 87.00 587 ILE A O 1
ATOM 4583 N N . THR A 1 588 ? 21.949 -5.156 -23.032 1.00 85.94 588 THR A N 1
ATOM 4584 C CA . THR A 1 588 ? 22.375 -6.159 -24.031 1.00 85.94 588 THR A CA 1
ATOM 4585 C C . THR A 1 588 ? 23.044 -7.384 -23.402 1.00 85.94 588 THR A C 1
ATOM 4587 O O . THR A 1 588 ? 23.238 -8.385 -24.079 1.00 85.94 588 THR A O 1
ATOM 4590 N N . ASP A 1 589 ? 23.397 -7.297 -22.119 1.00 87.81 589 ASP A N 1
ATOM 4591 C CA . ASP A 1 589 ? 24.058 -8.327 -21.314 1.00 87.81 589 ASP A CA 1
ATOM 4592 C C . ASP A 1 589 ? 23.401 -8.342 -19.917 1.00 87.81 589 ASP A C 1
ATOM 4594 O O . ASP A 1 589 ? 23.144 -7.258 -19.372 1.00 87.81 589 ASP A O 1
ATOM 4598 N N . PRO A 1 590 ? 23.135 -9.523 -19.323 1.00 86.44 590 PRO A N 1
ATOM 4599 C CA . PRO A 1 590 ? 22.704 -9.659 -17.927 1.00 86.44 590 PRO A CA 1
ATOM 4600 C C . PRO A 1 590 ? 23.612 -8.955 -16.902 1.00 86.44 590 PRO A C 1
ATOM 4602 O O . PRO A 1 590 ? 23.155 -8.571 -15.824 1.00 86.44 590 PRO A O 1
ATOM 4605 N N . ASN A 1 591 ? 24.888 -8.731 -17.230 1.00 86.69 591 ASN A N 1
ATOM 4606 C CA . ASN A 1 591 ? 25.819 -7.918 -16.436 1.00 86.69 591 ASN A CA 1
ATOM 4607 C C . ASN A 1 591 ? 25.896 -6.454 -16.907 1.00 86.69 591 ASN A C 1
ATOM 4609 O O . ASN A 1 591 ? 26.949 -5.824 -16.812 1.00 86.69 591 ASN A O 1
ATOM 4613 N N . GLY A 1 592 ? 24.785 -5.922 -17.428 1.00 85.69 592 GLY A N 1
ATOM 4614 C CA . GLY A 1 592 ? 24.663 -4.551 -17.922 1.00 85.69 592 GLY A CA 1
ATOM 4615 C C . GLY A 1 592 ? 25.018 -3.461 -16.897 1.00 85.69 592 GLY A C 1
ATOM 4616 O O . GLY A 1 592 ? 25.372 -3.746 -15.749 1.00 85.69 592 GLY A O 1
ATOM 4617 N N . PRO A 1 593 ? 24.949 -2.182 -17.305 1.00 92.12 593 PRO A N 1
ATOM 4618 C CA . PRO A 1 593 ? 25.412 -1.075 -16.482 1.00 92.12 593 PRO A CA 1
ATOM 4619 C C . PRO A 1 593 ? 24.729 -1.017 -15.112 1.00 92.12 593 PRO A C 1
ATOM 4621 O O . PRO A 1 593 ? 23.592 -1.444 -14.909 1.00 92.12 593 PRO A O 1
ATOM 4624 N N . THR A 1 594 ? 25.442 -0.434 -14.154 1.00 92.81 594 THR A N 1
ATOM 4625 C CA . THR A 1 594 ? 24.898 -0.087 -12.845 1.00 92.81 594 THR A CA 1
ATOM 4626 C C . THR A 1 594 ? 24.495 1.378 -12.846 1.00 92.81 594 THR A C 1
ATOM 4628 O O . THR A 1 594 ? 25.351 2.253 -12.980 1.00 92.81 594 THR A O 1
ATOM 4631 N N . ILE A 1 595 ? 23.209 1.639 -12.640 1.00 94.69 595 ILE A N 1
ATOM 4632 C CA . ILE A 1 595 ? 22.692 2.991 -12.450 1.00 94.69 595 ILE A CA 1
ATOM 4633 C C . ILE A 1 595 ? 22.969 3.416 -11.014 1.00 94.69 595 ILE A C 1
ATOM 4635 O O . ILE A 1 595 ? 22.806 2.615 -10.093 1.00 94.69 595 ILE A O 1
ATOM 4639 N N . ARG A 1 596 ? 23.409 4.660 -10.819 1.00 92.81 596 ARG A N 1
ATOM 4640 C CA . ARG A 1 596 ? 23.772 5.208 -9.506 1.00 92.81 596 ARG A CA 1
ATOM 4641 C C . ARG A 1 596 ? 23.068 6.535 -9.269 1.00 92.81 596 ARG A C 1
ATOM 4643 O O . ARG A 1 596 ? 23.037 7.382 -10.155 1.00 92.81 596 ARG A O 1
ATOM 4650 N N . TRP A 1 597 ? 22.565 6.735 -8.059 1.00 90.62 597 TRP A N 1
ATOM 4651 C CA . TRP A 1 597 ? 21.968 7.995 -7.620 1.00 90.62 597 TRP A CA 1
ATOM 4652 C C . TRP A 1 597 ? 22.315 8.256 -6.155 1.00 90.62 597 TRP A C 1
ATOM 4654 O O . TRP A 1 597 ? 22.711 7.351 -5.427 1.00 90.62 597 TRP A O 1
ATOM 4664 N N . ASN A 1 598 ? 22.233 9.514 -5.729 1.00 85.19 598 ASN A N 1
ATOM 4665 C CA . ASN A 1 598 ? 22.614 9.943 -4.378 1.00 85.19 598 ASN A CA 1
ATOM 4666 C C . ASN A 1 598 ? 21.548 10.812 -3.692 1.00 85.19 598 ASN A C 1
ATOM 4668 O O . ASN A 1 598 ? 21.820 11.447 -2.672 1.00 85.19 598 ASN A O 1
ATOM 4672 N N . GLN A 1 599 ? 20.353 10.880 -4.279 1.00 83.19 599 GLN A N 1
ATOM 4673 C CA . GLN A 1 599 ? 19.207 11.594 -3.736 1.00 83.19 599 GLN A CA 1
ATOM 4674 C C . GLN A 1 599 ? 17.962 10.731 -3.872 1.00 83.19 599 GLN A C 1
ATOM 4676 O O . GLN A 1 599 ? 17.633 10.302 -4.976 1.00 83.19 599 GLN A O 1
ATOM 4681 N N . ASP A 1 600 ? 17.258 10.545 -2.764 1.00 89.50 600 ASP A N 1
ATOM 4682 C CA . ASP A 1 600 ? 15.980 9.848 -2.752 1.00 89.50 600 ASP A CA 1
ATOM 4683 C C . ASP A 1 600 ? 14.902 10.762 -3.355 1.00 89.50 600 ASP A C 1
ATOM 4685 O O . ASP A 1 600 ? 14.752 11.922 -2.958 1.00 89.50 600 ASP A O 1
ATOM 4689 N N . TRP A 1 601 ? 14.136 10.248 -4.316 1.00 94.38 601 TRP A N 1
ATOM 4690 C CA . TRP A 1 601 ? 12.918 10.903 -4.812 1.00 94.38 601 TRP A CA 1
ATOM 4691 C C . TRP A 1 601 ? 11.673 10.478 -4.039 1.00 94.38 601 TRP A C 1
ATOM 4693 O O . TRP A 1 601 ? 10.652 11.147 -4.159 1.00 94.38 601 TRP A O 1
ATOM 4703 N N . THR A 1 602 ? 11.750 9.421 -3.230 1.00 96.62 602 THR A N 1
ATOM 4704 C CA . THR A 1 602 ? 10.679 9.004 -2.321 1.00 96.62 602 THR A CA 1
ATOM 4705 C C . THR A 1 602 ? 11.160 9.160 -0.885 1.00 96.62 602 THR A C 1
ATOM 4707 O O . THR A 1 602 ? 12.066 8.456 -0.450 1.00 96.62 602 THR A O 1
ATOM 4710 N N . ILE A 1 603 ? 10.569 10.098 -0.146 1.00 96.38 603 ILE A N 1
ATOM 4711 C CA . ILE A 1 603 ? 11.027 10.496 1.188 1.00 96.38 603 ILE A CA 1
ATOM 4712 C C . ILE A 1 603 ? 9.904 10.281 2.195 1.00 96.38 603 ILE A C 1
ATOM 4714 O O . ILE A 1 603 ? 8.826 10.866 2.089 1.00 96.38 603 ILE A O 1
ATOM 4718 N N . THR A 1 604 ? 10.158 9.466 3.211 1.00 97.81 604 THR A N 1
ATOM 4719 C CA . THR A 1 604 ? 9.211 9.269 4.307 1.00 97.81 604 THR A CA 1
ATOM 4720 C C . THR A 1 604 ? 9.102 10.526 5.155 1.00 97.81 604 THR A C 1
ATOM 4722 O O . THR A 1 604 ? 10.073 10.960 5.755 1.00 97.81 604 THR A O 1
ATOM 4725 N N . THR A 1 605 ? 7.906 11.084 5.267 1.00 98.38 605 THR A N 1
ATOM 4726 C CA . THR A 1 605 ? 7.628 12.289 6.069 1.00 98.38 605 THR A CA 1
ATOM 4727 C C . THR A 1 605 ? 6.626 12.028 7.187 1.00 98.38 605 THR A C 1
ATOM 4729 O O . THR A 1 605 ? 6.183 12.955 7.857 1.00 98.38 605 THR A O 1
ATOM 4732 N N . GLY A 1 606 ? 6.237 10.774 7.386 1.00 98.50 606 GLY A N 1
ATOM 4733 C CA . GLY A 1 606 ? 5.343 10.351 8.450 1.00 98.50 606 GLY A CA 1
ATOM 4734 C C . GLY A 1 606 ? 5.006 8.878 8.342 1.00 98.50 606 GLY A C 1
ATOM 4735 O O . GLY A 1 606 ? 5.157 8.270 7.279 1.00 98.50 606 GLY A O 1
ATOM 4736 N N . GLY A 1 607 ? 4.530 8.303 9.436 1.00 98.44 607 GLY A N 1
ATOM 4737 C CA . GLY A 1 607 ? 4.123 6.909 9.437 1.00 98.44 607 GLY A CA 1
ATOM 4738 C C . GLY A 1 607 ? 3.847 6.336 10.815 1.00 98.44 607 GLY A C 1
ATOM 4739 O O . GLY A 1 607 ? 4.211 6.914 11.837 1.00 98.44 607 GLY A O 1
ATOM 4740 N N . GLY A 1 608 ? 3.185 5.188 10.833 1.00 98.62 608 GLY A N 1
ATOM 4741 C CA . GLY A 1 608 ? 2.847 4.501 12.068 1.00 98.62 608 GLY A CA 1
ATOM 4742 C C . GLY A 1 608 ? 2.373 3.075 11.841 1.00 98.62 608 GLY A C 1
ATOM 4743 O O . GLY A 1 608 ? 1.909 2.726 10.748 1.00 98.62 608 GLY A O 1
ATOM 4744 N N . PHE A 1 609 ? 2.499 2.264 12.887 1.00 98.75 609 PHE A N 1
ATOM 4745 C CA . PHE A 1 609 ? 1.929 0.924 12.942 1.00 98.75 609 PHE A CA 1
ATOM 4746 C C . PHE A 1 609 ? 0.665 0.917 13.795 1.00 98.75 609 PHE A C 1
ATOM 4748 O O . PHE A 1 609 ? 0.664 1.321 14.957 1.00 98.75 609 PHE A O 1
ATOM 4755 N N . TYR A 1 610 ? -0.418 0.434 13.199 1.00 98.81 610 TYR A N 1
ATOM 4756 C CA . TYR A 1 610 ? -1.740 0.413 13.800 1.00 98.81 610 TYR A CA 1
ATOM 4757 C C . TYR A 1 610 ? -2.363 -0.977 13.664 1.00 98.81 610 TYR A C 1
ATOM 4759 O O . TYR A 1 610 ? -1.913 -1.818 12.889 1.00 98.81 610 TYR A O 1
ATOM 4767 N N . PHE A 1 611 ? -3.441 -1.204 14.397 1.00 98.50 611 PHE A N 1
ATOM 4768 C CA . PHE A 1 611 ? -4.296 -2.370 14.285 1.00 98.50 611 PHE A CA 1
ATOM 4769 C C . PHE A 1 611 ? -5.728 -1.911 14.019 1.00 98.50 611 PHE A C 1
ATOM 4771 O O . PHE A 1 611 ? -6.257 -1.052 14.726 1.00 98.50 611 PHE A O 1
ATOM 4778 N N . CYS A 1 612 ? -6.346 -2.472 12.985 1.00 98.44 612 CYS A N 1
ATOM 4779 C CA . CYS A 1 612 ? -7.762 -2.322 12.691 1.00 98.44 612 CYS A CA 1
ATOM 4780 C C . CYS A 1 612 ? -8.524 -3.465 13.370 1.00 98.44 612 CYS A C 1
ATOM 4782 O O . CYS A 1 612 ? -8.484 -4.584 12.859 1.00 98.44 612 CYS A O 1
ATOM 4784 N N . PRO A 1 613 ? -9.208 -3.217 14.500 1.00 97.62 613 PRO A N 1
ATOM 4785 C CA . PRO A 1 613 ? -10.003 -4.233 15.187 1.00 97.62 613 PRO A CA 1
ATOM 4786 C C . PRO A 1 613 ? -11.259 -4.616 14.397 1.00 97.62 613 PRO A C 1
ATOM 4788 O O . PRO A 1 613 ? -11.694 -3.880 13.507 1.00 97.62 613 PRO A O 1
ATOM 4791 N N . SER A 1 614 ? -11.872 -5.738 14.765 1.00 97.62 614 SER A N 1
ATOM 4792 C CA . SER A 1 614 ? -13.205 -6.116 14.290 1.00 97.62 614 SER A CA 1
ATOM 4793 C C . SER A 1 614 ? -14.304 -5.205 14.842 1.00 97.62 614 SER A C 1
ATOM 4795 O O . SER A 1 614 ? -14.103 -4.475 15.822 1.00 97.62 614 SER A O 1
ATOM 4797 N N . ILE A 1 615 ? -15.490 -5.259 14.233 1.00 98.19 615 ILE A N 1
ATOM 4798 C CA . ILE A 1 615 ? -16.668 -4.528 14.722 1.00 98.19 615 ILE A CA 1
ATOM 4799 C C . ILE A 1 615 ? -17.044 -4.994 16.134 1.00 98.19 615 ILE A C 1
ATOM 4801 O O . ILE A 1 615 ? -17.271 -4.158 17.014 1.00 98.19 615 ILE A O 1
ATOM 4805 N N . GLN A 1 616 ? -17.038 -6.305 16.386 1.00 96.12 616 GLN A N 1
ATOM 4806 C CA . GLN A 1 616 ? -17.230 -6.867 17.720 1.00 96.12 616 GLN A CA 1
ATOM 4807 C C . GLN A 1 616 ? -16.201 -6.343 18.728 1.00 96.12 616 GLN A C 1
ATOM 4809 O O . GLN A 1 616 ? -16.587 -5.873 19.797 1.00 96.12 616 GLN A O 1
ATOM 4814 N N . ALA A 1 617 ? -14.906 -6.350 18.401 1.00 95.62 617 ALA A N 1
ATOM 4815 C CA . ALA A 1 617 ? -13.866 -5.853 19.303 1.00 95.62 617 ALA A CA 1
ATOM 4816 C C . ALA A 1 617 ? -14.051 -4.370 19.660 1.00 95.62 617 ALA A C 1
ATOM 4818 O O . ALA A 1 617 ? -13.896 -3.978 20.820 1.00 95.62 617 ALA A O 1
ATOM 4819 N N . LEU A 1 618 ? -14.435 -3.540 18.685 1.00 96.69 618 LEU A N 1
ATOM 4820 C CA . LEU A 1 618 ? -14.789 -2.142 18.937 1.00 96.69 618 LEU A CA 1
ATOM 4821 C C . LEU A 1 618 ? -15.963 -2.032 19.918 1.00 96.69 618 LEU A C 1
ATOM 4823 O O . LEU A 1 618 ? -15.918 -1.234 20.854 1.00 96.69 618 LEU A O 1
ATOM 4827 N N . ARG A 1 619 ? -17.005 -2.846 19.732 1.00 95.19 619 ARG A N 1
ATOM 4828 C CA . ARG A 1 619 ? -18.231 -2.810 20.538 1.00 95.19 619 ARG A CA 1
ATOM 4829 C C . ARG A 1 619 ? -18.059 -3.364 21.955 1.00 95.19 619 ARG A C 1
ATOM 4831 O O . ARG A 1 619 ? -18.694 -2.855 22.871 1.00 95.19 619 ARG A O 1
ATOM 4838 N N . GLU A 1 620 ? -17.262 -4.413 22.124 1.00 93.12 620 GLU A N 1
ATOM 4839 C CA . GLU A 1 620 ? -17.248 -5.217 23.356 1.00 93.12 620 GLU A CA 1
ATOM 4840 C C . GLU A 1 620 ? -15.975 -5.040 24.189 1.00 93.12 620 GLU A C 1
ATOM 4842 O O . GLU A 1 620 ? -16.014 -5.245 25.399 1.00 93.12 620 GLU A O 1
ATOM 4847 N N . VAL A 1 621 ? -14.857 -4.647 23.569 1.00 92.25 621 VAL A N 1
ATOM 4848 C CA . VAL A 1 621 ? -13.547 -4.579 24.242 1.00 92.25 621 VAL A CA 1
ATOM 4849 C C . VAL A 1 621 ? -13.040 -3.146 24.364 1.00 92.25 621 VAL A C 1
ATOM 4851 O O . VAL A 1 621 ? -12.573 -2.731 25.424 1.00 92.25 621 VAL A O 1
ATOM 4854 N N . LEU A 1 622 ? -13.133 -2.370 23.282 1.00 92.44 622 LEU A N 1
ATOM 4855 C CA . LEU A 1 622 ? -12.522 -1.038 23.202 1.00 92.44 622 LEU A CA 1
ATOM 4856 C C . LEU A 1 622 ? -13.449 0.098 23.661 1.00 92.44 622 LEU A C 1
ATOM 4858 O O . LEU A 1 622 ? -13.024 1.252 23.712 1.00 92.44 622 LEU A O 1
ATOM 4862 N N . THR A 1 623 ? -14.701 -0.202 24.010 1.00 91.06 623 THR A N 1
ATOM 4863 C CA . THR A 1 623 ? -15.712 0.779 24.439 1.00 91.06 623 THR A CA 1
ATOM 4864 C C . THR A 1 623 ? -16.348 0.392 25.785 1.00 91.06 623 THR A C 1
ATOM 4866 O O . THR A 1 623 ? -16.026 -0.658 26.337 1.00 91.06 623 THR A O 1
ATOM 4869 N N . VAL A 1 624 ? -17.178 1.271 26.376 1.00 81.62 624 VAL A N 1
ATOM 4870 C CA . VAL A 1 624 ? -17.915 1.032 27.646 1.00 81.62 624 VAL A CA 1
ATOM 4871 C C . VAL A 1 624 ? -19.393 1.343 27.522 1.00 81.62 624 VAL A C 1
ATOM 4873 O O . VAL A 1 624 ? -19.759 2.316 26.832 1.00 81.62 624 VAL A O 1
#

Organism: Ktedonosporobacter rubrisoli (NCBI:txid2509675)

Foldseek 3Di:
DDDDDDDDDDDDDDDDDDDDDDDDPDDDDDDDDDDDDDDDDQDAPDDQCLVFAAADPQQFAQQCLPPRQPAFKKKKFFKDFQDQFLLQVLLLVCLVQRHTNVNSVVVVVVQVVVCVVVVHGDPPDKDKHKFKWFQLVLLVSLFPPVQSDFQFPCSVVKVLVVVLLLQFFDDPVCCPPLQHSVQFPAGCVQGGMIMMMGINDPVVSVVVVVVSVCSQQAFDQDPVRDTHGSSMDGPDMFMFGAADPPQGCHWQLLARDPQAAAAEFHAHDNDGSCRTSQDCFAPQDSQASAALRGYFYCQFFFAFTWHFALPQQVPPPDDDDDDPDDDDSVCSPSVSNGRGHDHDPRRHPQQGSKWKKKKFDKWFQSLVLLVQLQVVLVVCCVVPVLRHSASQLVVCLLAQAGSLLAGLLFVQDDHDNVQRPQSNRSNNEAAAAWGQFADPDPPCPNHRGDHPPTGTRHHHLLCQRHQCLHNCCLQQVAQHDAVQLVRGSSSVNSLSSSQGKGWNKGKGDHRDPADSVRRDGDPGTITMGIMIGGRHCVRYVSCSSNVRQQDCQVRHHNQFHRSQDHHDSNPPPPPCPQQKGWHAHRHPDSRHDIDIDRDHSIRTSYIIMIMRGISCCSNPGSHD

Sequence (624 aa):
MVYTGKKPPSTTEAVTPSTREVPSLGAYSRGYVSEQAESQRVFNPFPDVSDKEPLIEVSEIQGNIVPGFLKDHVMLLFLKIDDVRNCKNWLKGLVPFISTAEEVLAFNRLFKQLRSRRGRETLAIKATWINIALTYDAIRQLTDLSSADFSDQAFKEGMVKRAAVLGDPTSPSKKNMEGNPDNWVISDRDADIVVMVQSDDVDDLNAQVEKIETSIFSRTRGTDGTSRSSGVRIVFMQRGQDLPRPFSGHEQFKFLDGVSQPGIRGYVKSTDGTDVLTPRQNPDNPNQGKPGQDLLWPGEFMFGYVYQDPKNTQDQKSSPSTSTSVPDPSNPTQMVEIHKGELAEAGPAWARNGSYMVFRRLRQDVGRFHTFLNAEARALNQSNPTFPPDPRFLGTKFVGRWPTGAPIMRATQTDNSELGRSDCANNDFEFMHPVNPCPDTPNSVTGCSNGALFPEPQADPSGMTCPFAAHIRKVYPRDDITPEGGGNSEASERHTQTHRLLRRGIPYGPVSPSSLEAPVIDGVDRGLLFVSYQSSIVGQFEFVSRFWIDNPDFPFNQAGFDFLIGQSNKPNDPTNNGNIISGRLPITDPNGPTIRWNQDWTITTGGGFYFCPSIQALREVLTV

pLDDT: mean 84.2, std 21.39, range [21.3, 98.88]

Secondary structure (DSSP, 8-state):
---------------PPPP-PPPP---------------------S---TTTSPBP-TTTSBTTTTT----SEEEEEEEEES-HHHHHHHHHHHGGGSPBHHHHHHHHHHHHHHHHHHTS--TTS--EEEEEEE-HHHHHHHS-GGG-----HHHHH-HHHHTTTTT---SGGGTTSTTSGGG-SEETTT-SEEEEEEESSHHHHHHHHHHHHHHHHS-EEPTTS-EE--SEEEEEEEEEEPPPTTSTTB-TTS-B-S----EE--BS-TTSS--BSS----SS-TTBSSTT-BEE-GGGTSTTSEEE-TT--S-TTS-SS-------TT-HHHHTTTTEEEE---S-GGGTT-EEEEEEEEEE-HHHHHHHHHHHHHHHHHH-TTS-S-HHHHHHHHHSB-TTS-BTTTSSSS--HHHHH-TTTTT---SSS--PPPP--TT-SSS---TTTSPPPPP-TTSSSS-TTSHHHHH--TT---GGGTT-HHHHHHHHHTT--EE--EEESSPP---SSS--------EEEEEEEES-IIIIIIHIIIIIIT-TTSSSTT-B--TTT-----TT-TT-SSS-EEEE--SSSTT-PEEEESS-SEEEEEEEEEEE--HHHHHHTS--